Protein AF-0000000073468939 (afdb_homodimer)

Nearest PDB structures (foldseek):
  3mgg-assembly1_A  TM=8.686E-01  e=6.469E-13  Methanosarcina mazei
  1xxl-assembly2_B  TM=8.747E-01  e=2.456E-12  Bacillus subtilis
  3dh0-assembly1_A  TM=8.338E-01  e=1.051E-12  Aquifex aeolicus
  4kri-assembly3_C  TM=5.814E-01  e=1.121E-10  Haemonchus contortus
  4ine-assembly1_B  TM=5.491E-01  e=3.550E-10  Caenorhabditis elegans

Sequence (574 aa):
MELLPIGNVHNHTSEESLKMLPLWRQAISGIDFADADDGFFTEKYSHYIITHDPLCVTFPSGKEELNKRFCAGLGTSVVSYIRKEGNMHYVRGLMAENGANIYSIAPYTYFDRVEEAQFPQSYMEPRKMRAFAEVLPLLSGKNILDVGCGLGTLAIKIAEAKPESLVYGIDLLESSVEQSKLNAEVEGVANTRFVVANTYELPFEEGYFDSVVCIFMLHHLDDIPGALRDIKRVLKPSGEVFAVEPIDHFHDVQRYPDDWKELFRDAGYEVEVWEKDNISFIRACLKMELLPIGNVHNHTSEESLKMLPLWRQAISGIDFADADDGFFTEKYSHYIITHDPLCVTFPSGKEELNKRFCAGLGTSVVSYIRKEGNMHYVRGLMAENGANIYSIAPYTYFDRVEEAQFPQSYMEPRKMRAFAEVLPLLSGKNILDVGCGLGTLAIKIAEAKPESLVYGIDLLESSVEQSKLNAEVEGVANTRFVVANTYELPFEEGYFDSVVCIFMLHHLDDIPGALRDIKRVLKPSGEVFAVEPIDHFHDVQRYPDDWKELFRDAGYEVEVWEKDNISFIRACLK

Solvent-accessible surface area (backbone atoms only — not comparable to full-atom values): 30111 Å² total; per-residue (Å²): 86,79,44,62,68,56,28,31,31,45,54,42,63,41,81,72,58,56,73,48,50,77,61,38,55,75,32,54,31,35,36,39,45,80,59,89,82,58,82,64,77,55,90,64,34,42,24,30,40,34,33,30,44,33,37,86,68,80,64,58,93,91,36,58,66,55,34,47,41,38,35,52,63,66,16,71,27,46,27,39,63,73,50,74,57,91,69,30,39,33,31,29,17,57,77,55,44,50,64,29,42,29,54,43,64,25,65,42,47,78,81,58,65,67,87,82,64,43,46,81,75,77,68,56,63,66,49,52,51,54,52,44,62,67,47,57,80,71,58,50,61,58,28,32,37,28,46,56,29,52,56,27,63,64,42,48,51,49,24,68,75,33,74,81,20,41,26,32,27,26,22,75,47,61,38,31,27,52,33,19,50,51,37,27,58,77,70,67,50,76,44,57,46,66,40,69,37,47,65,65,57,58,97,63,56,71,44,58,23,32,18,38,37,30,64,69,37,63,78,76,50,91,54,51,59,52,28,49,43,38,50,52,46,27,31,23,79,88,16,37,39,39,37,36,38,54,37,88,61,59,83,83,63,77,49,51,45,67,53,51,43,50,52,43,41,74,53,52,33,43,68,49,62,46,75,60,92,64,24,25,39,36,43,32,31,61,106,88,79,44,61,69,56,27,32,32,45,53,42,65,41,79,70,58,55,72,49,51,78,61,41,55,74,32,56,31,33,36,39,46,81,60,88,84,58,83,63,75,55,91,65,35,42,25,29,39,34,34,28,45,33,37,88,67,78,63,58,91,92,35,57,65,55,33,50,42,38,37,73,48,75,16,72,27,47,26,38,63,73,51,73,58,91,68,29,38,33,29,30,17,57,75,54,44,50,63,30,40,28,55,41,65,25,67,42,47,76,78,57,65,68,88,80,64,42,46,81,75,77,68,56,63,65,49,50,50,54,52,44,61,66,47,57,79,72,60,50,61,55,28,32,36,26,48,56,28,52,56,26,62,63,43,49,50,49,24,67,75,33,75,81,20,40,25,31,25,25,20,74,44,61,38,32,28,54,34,20,49,50,35,27,58,76,70,68,50,76,44,56,46,68,39,69,37,46,66,66,58,59,94,63,58,71,42,58,23,33,18,38,37,29,64,70,36,64,67,75,48,90,53,51,60,51,28,49,42,38,51,52,46,27,30,21,78,86,15,39,39,41,37,37,40,52,38,89,58,57,64,96,58,77,51,52,44,67,53,52,43,49,52,43,41,73,52,52,33,43,68,48,62,46,76,60,92,64,25,26,39,38,43,31,30,61,108

Foldseek 3Di:
DDFDFQWFKAALDDLVLCLVVVVQQFFKIKTAGPDQPPVLDDPVAQKKKWKWAADPHDDDPPVVVCCVQGVPGIHIWIWGWQDDDDRITMIGRDRDDGGITIGDIGGDDPVNDDDPDDDDDDPPVVVLVVVLVVCLVVDDDAEEEEEACQLVVSQLVSCVVPVNHQYEYEDQDPSSQRSNVVSCVSVVRDSYHYDYDDLLADPAAFQAHQEYEAGQHLLPDPCSLSSLLVVNRNHHQNHKYKYKHAQVDHDPDRDDQVNVCVSNVVSAWDWDWDDDPRMIIIMTHHD/DDFDFQWFKAALDDLVLCLVVVVQQFFKIKTAGPDQPCVLDDPVAQKKKWKWAADPHDDDPPVVVCCVQGPPGIHIWIWGWQDDDDRITMIGRDRDDGGITIGDIGGDDPVNDDDPDDDDDDPPVVVLVVVLVVCLVVDDDAEEEEEACQLVVSQLVSCVVPVNHQYEYEDQDPSSQRSNVVSCVSVVRDSYHYDYDDLLADPAAFQAHQEYEYGQHLLVDPCSLSSLLVVNRNHHQNHKYKYKHAQPDHDPDRDDQVNVCVSNVVSAWDWDWDDDPRMIIIMTHHD

Secondary structure (DSSP, 8-state):
-BPPP-EEEE----TTGGGGHHHHTT-EEEEEESSS------TT-SEEEEEEPPP-----TT-HHHIIIIISSSEEEEEEEEEEETTEEEEE-----TTPEEEEEEE--TTT--SS---PPP-HHHHHHHHHHHHGGG--SSEEEEET-TTSHHHHHHHHH-TTSEEEEEES-HHHHHHHHHHHHHHT--SEEEEE-BTTB--S-TT-EEEEEEES-GGG-S-HHHHHHHHHHHEEEEEEEEEEEESS--SS----HHHHHHHHHHTTEEEEEEEETTEEEEEEEE-/-BPPP-EEEE----TTGGGGHHHHTT-EEEEEESSS------TT-SEEEEEEPPP-----TT-HHHHHHHTSSSEEEEEEEEEEETTEEEEE-----TTPEEEEEEE--TTT--SS---PPP-HHHHHHHHHHHHGGG--SSEEEEET-TTSHHHHHHHHH-TTSEEEEEES-HHHHHHHHHHHHHHT--SEEEEE-BTTB--S-TT-EEEEEEES-GGG-S-HHHHHHHHHHHEEEEEEEEEEEESS--SS----HHHHHHHHHHTTEEEEEEEETTEEEEEEEE-

Structure (mmCIF, N/CA/C/O backbone):
data_AF-0000000073468939-model_v1
#
loop_
_entity.id
_entity.type
_entity.pdbx_description
1 polymer 'Methyltransferase type 11'
#
loop_
_atom_site.group_PDB
_atom_site.id
_atom_site.type_symbol
_atom_site.label_atom_id
_atom_site.label_alt_id
_atom_site.label_comp_id
_atom_site.label_asym_id
_atom_site.label_entity_id
_atom_site.label_seq_id
_atom_site.pdbx_PDB_ins_code
_atom_site.Cartn_x
_atom_site.Cartn_y
_atom_site.Cartn_z
_atom_site.occupancy
_atom_site.B_iso_or_equiv
_atom_site.auth_seq_id
_atom_site.auth_comp_id
_atom_site.auth_asym_id
_atom_site.auth_atom_id
_atom_site.pdbx_PDB_model_num
ATOM 1 N N . MET A 1 1 ? 6.426 -6.141 24.219 1 88.19 1 MET A N 1
ATOM 2 C CA . MET A 1 1 ? 4.996 -6.395 24.062 1 88.19 1 MET A CA 1
ATOM 3 C C . MET A 1 1 ? 4.73 -7.875 23.812 1 88.19 1 MET A C 1
ATOM 5 O O . MET A 1 1 ? 5.453 -8.508 23.031 1 88.19 1 MET A O 1
ATOM 9 N N . GLU A 1 2 ? 3.797 -8.391 24.469 1 89.31 2 GLU A N 1
ATOM 10 C CA . GLU A 1 2 ? 3.398 -9.773 24.219 1 89.31 2 GLU A CA 1
ATOM 11 C C . GLU A 1 2 ? 2.215 -9.836 23.25 1 89.31 2 GLU A C 1
ATOM 13 O O . GLU A 1 2 ? 1.176 -9.219 23.5 1 89.31 2 GLU A O 1
ATOM 18 N N . LEU A 1 3 ? 2.498 -10.5 22.141 1 89.19 3 LEU A N 1
ATOM 19 C CA . LEU A 1 3 ? 1.424 -10.711 21.188 1 89.19 3 LEU A CA 1
ATOM 20 C C . LEU A 1 3 ? 0.786 -12.086 21.375 1 89.19 3 LEU A C 1
ATOM 22 O O . LEU A 1 3 ? 1.478 -13.102 21.344 1 89.19 3 LEU A O 1
ATOM 26 N N . LEU A 1 4 ? -0.474 -12.055 21.547 1 90.88 4 LEU A N 1
ATOM 27 C CA . LEU A 1 4 ? -1.22 -13.305 21.609 1 90.88 4 LEU A CA 1
ATOM 28 C C . LEU A 1 4 ? -1.796 -13.672 20.25 1 90.88 4 LEU A C 1
ATOM 30 O O . LEU A 1 4 ? -2.385 -12.828 19.578 1 90.88 4 LEU A O 1
ATOM 34 N N . PRO A 1 5 ? -1.618 -14.953 19.891 1 92.44 5 PRO A N 1
ATOM 35 C CA . PRO A 1 5 ? -2.193 -15.367 18.609 1 92.44 5 PRO A CA 1
ATOM 36 C C . PRO A 1 5 ? -3.717 -15.289 18.578 1 92.44 5 PRO A C 1
ATOM 38 O O . PRO A 1 5 ? -4.371 -15.656 19.562 1 92.44 5 PRO A O 1
ATOM 41 N N . ILE A 1 6 ? -4.211 -14.781 17.484 1 90.94 6 ILE A N 1
ATOM 42 C CA . ILE A 1 6 ? -5.66 -14.68 17.359 1 90.94 6 ILE A CA 1
ATOM 43 C C . ILE A 1 6 ? -6.172 -15.727 16.375 1 90.94 6 ILE A C 1
ATOM 45 O O . ILE A 1 6 ? -7.383 -15.93 16.25 1 90.94 6 ILE A O 1
ATOM 49 N N . GLY A 1 7 ? -5.297 -16.375 15.656 1 93 7 GLY A N 1
ATOM 50 C CA . GLY A 1 7 ? -5.617 -17.391 14.672 1 93 7 GLY A CA 1
ATOM 51 C C . GLY A 1 7 ? -4.387 -18.078 14.094 1 93 7 GLY A C 1
ATOM 52 O O . GLY A 1 7 ? -3.262 -17.766 14.477 1 93 7 GLY A O 1
ATOM 53 N N . ASN A 1 8 ? -4.664 -19.031 13.203 1 95.75 8 ASN A N 1
ATOM 54 C CA . ASN A 1 8 ? -3.588 -19.766 12.555 1 95.75 8 ASN A CA 1
ATOM 55 C C . ASN A 1 8 ? -3.826 -19.906 11.055 1 95.75 8 ASN A C 1
ATOM 57 O O . ASN A 1 8 ? -4.973 -19.938 10.602 1 95.75 8 ASN A O 1
ATOM 61 N N . VAL A 1 9 ? -2.713 -20 10.406 1 97.56 9 VAL A N 1
ATOM 62 C CA . VAL A 1 9 ? -2.752 -20.047 8.945 1 97.56 9 VAL A CA 1
ATOM 63 C C . VAL A 1 9 ? -2.943 -21.484 8.484 1 97.56 9 VAL A C 1
ATOM 65 O O . VAL A 1 9 ? -2.318 -22.406 9.023 1 97.56 9 VAL A O 1
ATOM 68 N N . HIS A 1 10 ? -3.785 -21.609 7.504 1 97.44 10 HIS A N 1
ATOM 69 C CA . HIS A 1 10 ? -3.949 -22.891 6.809 1 97.44 10 HIS A CA 1
ATOM 70 C C . HIS A 1 10 ? -3.641 -22.75 5.32 1 97.44 10 HIS A C 1
ATOM 72 O O . HIS A 1 10 ? -4.383 -22.078 4.59 1 97.44 10 HIS A O 1
ATOM 78 N N . ASN A 1 11 ? -2.586 -23.297 4.879 1 98.06 11 ASN A N 1
ATOM 79 C CA . ASN A 1 11 ? -2.182 -23.422 3.482 1 98.06 11 ASN A CA 1
ATOM 80 C C . ASN A 1 11 ? -1.241 -24.609 3.275 1 98.06 11 ASN A C 1
ATOM 82 O O . ASN A 1 11 ? -1.183 -25.516 4.109 1 98.06 11 ASN A O 1
ATOM 86 N N . HIS A 1 12 ? -0.624 -24.703 2.115 1 98 12 HIS A N 1
ATOM 87 C CA . HIS A 1 12 ? 0.203 -25.859 1.823 1 98 12 HIS A CA 1
ATOM 88 C C . HIS A 1 12 ? 1.636 -25.453 1.497 1 98 12 HIS A C 1
ATOM 90 O O . HIS A 1 12 ? 2.229 -25.969 0.542 1 98 12 HIS A O 1
ATOM 96 N N . THR A 1 13 ? 2.086 -24.562 2.262 1 95.44 13 THR A N 1
ATOM 97 C CA . THR A 1 13 ? 3.467 -24.141 2.064 1 95.44 13 THR A CA 1
ATOM 98 C C . THR A 1 13 ? 4.434 -25.266 2.42 1 95.44 13 THR A C 1
ATOM 100 O O . THR A 1 13 ? 4.137 -26.109 3.279 1 95.44 13 THR A O 1
ATOM 103 N N . SER A 1 14 ? 5.555 -25.297 1.741 1 92.94 14 SER A N 1
ATOM 104 C CA . SER A 1 14 ? 6.746 -26.062 2.082 1 92.94 14 SER A CA 1
ATOM 105 C C . SER A 1 14 ? 8.008 -25.219 1.945 1 92.94 14 SER A C 1
ATOM 107 O O . SER A 1 14 ? 7.965 -24.109 1.398 1 92.94 14 SER A O 1
ATOM 109 N N . GLU A 1 15 ? 9.094 -25.719 2.52 1 90.12 15 GLU A N 1
ATOM 110 C CA . GLU A 1 15 ? 10.359 -25.016 2.367 1 90.12 15 GLU A CA 1
ATOM 111 C C . GLU A 1 15 ? 10.695 -24.797 0.894 1 90.12 15 GLU A C 1
ATOM 113 O O . GLU A 1 15 ? 11.164 -23.719 0.507 1 90.12 15 GLU A O 1
ATOM 118 N N . GLU A 1 16 ? 10.406 -25.75 0.079 1 89.94 16 GLU A N 1
ATOM 119 C CA . GLU A 1 16 ? 10.742 -25.703 -1.341 1 89.94 16 GLU A CA 1
ATOM 120 C C . GLU A 1 16 ? 9.828 -24.734 -2.092 1 89.94 16 GLU A C 1
ATOM 122 O O . GLU A 1 16 ? 10.289 -23.969 -2.932 1 89.94 16 GLU A O 1
ATOM 127 N N . SER A 1 17 ? 8.578 -24.797 -1.754 1 91.19 17 SER A N 1
ATOM 128 C CA . SER A 1 17 ? 7.645 -23.938 -2.492 1 91.19 17 SER A CA 1
ATOM 129 C C . SER A 1 17 ? 7.832 -22.469 -2.135 1 91.19 17 SER A C 1
ATOM 131 O O . SER A 1 17 ? 7.543 -21.594 -2.945 1 91.19 17 SER A O 1
ATOM 133 N N . LEU A 1 18 ? 8.336 -22.234 -0.97 1 90.19 18 LEU A N 1
ATOM 134 C CA . LEU A 1 18 ? 8.547 -20.859 -0.523 1 90.19 18 LEU A CA 1
ATOM 135 C C . LEU A 1 18 ? 9.719 -20.219 -1.265 1 90.19 18 LEU A C 1
ATOM 137 O O . LEU A 1 18 ? 9.867 -19 -1.263 1 90.19 18 LEU A O 1
ATOM 141 N N . LYS A 1 19 ? 10.492 -21.016 -1.946 1 83.62 19 LYS A N 1
ATOM 142 C CA . LYS A 1 19 ? 11.57 -20.484 -2.771 1 83.62 19 LYS A CA 1
ATOM 143 C C . LYS A 1 19 ? 11.023 -19.781 -4.008 1 83.62 19 LYS A C 1
ATOM 145 O O . LYS A 1 19 ? 11.734 -19 -4.648 1 83.62 19 LYS A O 1
ATOM 150 N N . MET A 1 20 ? 9.758 -20.062 -4.332 1 87.44 20 MET A N 1
ATOM 151 C CA . MET A 1 20 ? 9.039 -19.359 -5.387 1 87.44 20 MET A CA 1
ATOM 152 C C . MET A 1 20 ? 8.086 -18.328 -4.797 1 87.44 20 MET A C 1
ATOM 154 O O . MET A 1 20 ? 6.902 -18.297 -5.137 1 87.44 20 MET A O 1
ATOM 158 N N . LEU A 1 21 ? 8.641 -17.422 -4.062 1 87.06 21 LEU A N 1
ATOM 159 C CA . LEU A 1 21 ? 7.902 -16.5 -3.205 1 87.06 21 LEU A CA 1
ATOM 160 C C . LEU A 1 21 ? 6.938 -15.656 -4.023 1 87.06 21 LEU A C 1
ATOM 162 O O . LEU A 1 21 ? 5.801 -15.43 -3.611 1 87.06 21 LEU A O 1
ATOM 166 N N . PRO A 1 22 ? 7.289 -15.227 -5.211 1 87.06 22 PRO A N 1
ATOM 167 C CA . PRO A 1 22 ? 6.379 -14.375 -5.977 1 87.06 22 PRO A CA 1
ATOM 168 C C . PRO A 1 22 ? 5.059 -15.062 -6.309 1 87.06 22 PRO A C 1
ATOM 170 O O . PRO A 1 22 ? 4.023 -14.406 -6.434 1 87.06 22 PRO A O 1
ATOM 173 N N . LEU A 1 23 ? 5.066 -16.359 -6.387 1 89.56 23 LEU A N 1
ATOM 174 C CA . LEU A 1 23 ? 3.852 -17.094 -6.711 1 89.56 23 LEU A CA 1
ATOM 175 C C . LEU A 1 23 ? 2.854 -17.031 -5.562 1 89.56 23 LEU A C 1
ATOM 177 O O . LEU A 1 23 ? 1.643 -17.141 -5.777 1 89.56 23 LEU A O 1
ATOM 181 N N . TRP A 1 24 ? 3.357 -16.797 -4.395 1 92.19 24 TRP A N 1
ATOM 182 C CA . TRP A 1 24 ? 2.51 -16.844 -3.207 1 92.19 24 TRP A CA 1
ATOM 183 C C . TRP A 1 24 ? 1.707 -15.555 -3.059 1 92.19 24 TRP A C 1
ATOM 185 O O . TRP A 1 24 ? 0.75 -15.5 -2.283 1 92.19 24 TRP A O 1
ATOM 195 N N . ARG A 1 25 ? 2.014 -14.578 -3.807 1 90.44 25 ARG A N 1
ATOM 196 C CA . ARG A 1 25 ? 1.237 -13.344 -3.807 1 90.44 25 ARG A CA 1
ATOM 197 C C . ARG A 1 25 ? -0.194 -13.594 -4.27 1 90.44 25 ARG A C 1
ATOM 199 O O . ARG A 1 25 ? -1.114 -12.875 -3.879 1 90.44 25 ARG A O 1
ATOM 206 N N . GLN A 1 26 ? -0.318 -14.68 -5.078 1 91.5 26 GLN A N 1
ATOM 207 C CA . GLN A 1 26 ? -1.642 -14.977 -5.617 1 91.5 26 GLN A CA 1
ATOM 208 C C . GLN A 1 26 ? -2.252 -16.203 -4.938 1 91.5 26 GLN A C 1
ATOM 210 O O . GLN A 1 26 ? -3.328 -16.656 -5.324 1 91.5 26 GLN A O 1
ATOM 215 N N . ALA A 1 27 ? -1.562 -16.656 -3.975 1 95.69 27 ALA A N 1
ATOM 216 C CA . ALA A 1 27 ? -2.037 -17.875 -3.307 1 95.69 27 ALA A CA 1
ATOM 217 C C . ALA A 1 27 ? -3.072 -17.531 -2.238 1 95.69 27 ALA A C 1
ATOM 219 O O . ALA A 1 27 ? -3.053 -16.438 -1.666 1 95.69 27 ALA A O 1
ATOM 220 N N . ILE A 1 28 ? -3.951 -18.5 -2.055 1 98.25 28 ILE A N 1
ATOM 221 C CA . ILE A 1 28 ? -5.016 -18.344 -1.07 1 98.25 28 ILE A CA 1
ATOM 222 C C . ILE A 1 28 ? -4.652 -19.094 0.212 1 98.25 28 ILE A C 1
ATOM 224 O O . ILE A 1 28 ? -4.125 -20.203 0.161 1 98.25 28 ILE A O 1
ATOM 228 N N . SER A 1 29 ? -4.875 -18.516 1.304 1 98.44 29 SER A N 1
ATOM 229 C CA . SER A 1 29 ? -4.715 -19.125 2.619 1 98.44 29 SER A CA 1
ATOM 230 C C . SER A 1 29 ? -5.988 -18.984 3.447 1 98.44 29 SER A C 1
ATOM 232 O O . SER A 1 29 ? -6.73 -18.016 3.312 1 98.44 29 SER A O 1
ATOM 234 N N . GLY A 1 30 ? -6.246 -20.016 4.227 1 97.44 30 GLY A N 1
ATOM 235 C CA . GLY A 1 30 ? -7.273 -19.922 5.25 1 97.44 30 GLY A CA 1
ATOM 236 C C . GLY A 1 30 ? -6.746 -19.422 6.582 1 97.44 30 GLY A C 1
ATOM 237 O O . GLY A 1 30 ? -5.59 -19.672 6.926 1 97.44 30 GLY A O 1
ATOM 238 N N . ILE A 1 31 ? -7.547 -18.703 7.215 1 96.44 31 ILE A N 1
ATOM 239 C CA . ILE A 1 31 ? -7.262 -18.312 8.586 1 96.44 31 ILE A CA 1
ATOM 240 C C . ILE A 1 31 ? -8.312 -18.906 9.523 1 96.44 31 ILE A C 1
ATOM 242 O O . ILE A 1 31 ? -9.508 -18.609 9.391 1 96.44 31 ILE A O 1
ATOM 246 N N . ASP A 1 32 ? -7.809 -19.672 10.375 1 93.62 32 ASP A N 1
ATOM 247 C CA . ASP A 1 32 ? -8.672 -20.266 11.391 1 93.62 32 ASP A CA 1
ATOM 248 C C . ASP A 1 32 ? -8.609 -19.484 12.695 1 93.62 32 ASP A C 1
ATOM 250 O O . ASP A 1 32 ? -7.531 -19.312 13.273 1 93.62 32 ASP A O 1
ATOM 254 N N . PHE A 1 33 ? -9.75 -18.969 13.07 1 87.81 33 PHE A N 1
ATOM 255 C CA . PHE A 1 33 ? -9.789 -18.203 14.312 1 87.81 33 PHE A CA 1
ATOM 256 C C . PHE A 1 33 ? -10.25 -19.062 15.477 1 87.81 33 PHE A C 1
ATOM 258 O O . PHE A 1 33 ? -11.109 -19.938 15.305 1 87.81 33 PHE A O 1
ATOM 265 N N . ALA A 1 34 ? -9.523 -19 16.5 1 69.44 34 ALA A N 1
ATOM 266 C CA . ALA A 1 34 ? -9.891 -19.75 17.703 1 69.44 34 ALA A CA 1
ATOM 267 C C . ALA A 1 34 ? -11.258 -19.328 18.219 1 69.44 34 ALA A C 1
ATOM 269 O O . ALA A 1 34 ? -12.055 -20.172 18.641 1 69.44 34 ALA A O 1
ATOM 270 N N . ASP A 1 35 ? -11.492 -18.031 18.297 1 64.25 35 ASP A N 1
ATOM 271 C CA . ASP A 1 35 ? -12.75 -17.516 18.812 1 64.25 35 ASP A CA 1
ATOM 272 C C . ASP A 1 35 ? -13.656 -17.031 17.688 1 64.25 35 ASP A C 1
ATOM 274 O O . ASP A 1 35 ? -13.18 -16.406 16.734 1 64.25 35 ASP A O 1
ATOM 278 N N . ALA A 1 36 ? -14.984 -17.516 17.641 1 54.03 36 ALA A N 1
ATOM 279 C CA . ALA A 1 36 ? -16.078 -17.359 16.688 1 54.03 36 ALA A CA 1
ATOM 280 C C . ALA A 1 36 ? -16.328 -15.891 16.375 1 54.03 36 ALA A C 1
ATOM 282 O O . ALA A 1 36 ? -16.859 -15.555 15.32 1 54.03 36 ALA A O 1
ATOM 283 N N . ASP A 1 37 ? -16.203 -14.93 17.203 1 55.94 37 ASP A N 1
ATOM 284 C CA . ASP A 1 37 ? -16.703 -13.578 16.969 1 55.94 37 ASP A CA 1
ATOM 285 C C . ASP A 1 37 ? -15.617 -12.695 16.359 1 55.94 37 ASP A C 1
ATOM 287 O O . ASP A 1 37 ? -15.18 -11.727 16.969 1 55.94 37 ASP A O 1
ATOM 291 N N . ASP A 1 38 ? -14.984 -13.023 15.195 1 61.5 38 ASP A N 1
ATOM 292 C CA . ASP A 1 38 ? -13.711 -12.5 14.711 1 61.5 38 ASP A CA 1
ATOM 293 C C . ASP A 1 38 ? -13.898 -11.164 13.992 1 61.5 38 ASP A C 1
ATOM 295 O O . ASP A 1 38 ? -12.945 -10.398 13.836 1 61.5 38 ASP A O 1
ATOM 299 N N . GLY A 1 39 ? -15.047 -10.57 14.086 1 78.06 39 GLY A N 1
ATOM 300 C CA . GLY A 1 39 ? -15.383 -9.289 13.5 1 78.06 39 GLY A CA 1
ATOM 301 C C . GLY A 1 39 ? -14.188 -8.57 12.891 1 78.06 39 GLY A C 1
ATOM 302 O O . GLY A 1 39 ? -14.18 -7.344 12.781 1 78.06 39 GLY A O 1
ATOM 303 N N . PHE A 1 40 ? -13.102 -9.297 12.445 1 84.12 40 PHE A N 1
ATOM 304 C CA . PHE A 1 40 ? -11.906 -8.641 11.93 1 84.12 40 PHE A CA 1
ATOM 305 C C . PHE A 1 40 ? -12.109 -8.18 10.492 1 84.12 40 PHE A C 1
ATOM 307 O O . PHE A 1 40 ? -11.656 -7.102 10.109 1 84.12 40 PHE A O 1
ATOM 314 N N . PHE A 1 41 ? -12.828 -9.008 9.773 1 90.56 41 PHE A N 1
ATOM 315 C CA . PHE A 1 41 ? -13.07 -8.688 8.367 1 90.56 41 PHE A CA 1
ATOM 316 C C . PHE A 1 41 ? -14.461 -8.102 8.18 1 90.56 41 PHE A C 1
ATOM 318 O O . PHE A 1 41 ? -15.43 -8.578 8.781 1 90.56 41 PHE A O 1
ATOM 325 N N . THR A 1 42 ? -14.531 -6.988 7.473 1 87.81 42 THR A N 1
ATOM 326 C CA . THR A 1 42 ? -15.812 -6.391 7.117 1 87.81 42 THR A CA 1
ATOM 327 C C . THR A 1 42 ? -15.906 -6.164 5.613 1 87.81 42 THR A C 1
ATOM 329 O O . THR A 1 42 ? -14.883 -6.105 4.926 1 87.81 42 THR A O 1
ATOM 332 N N . GLU A 1 43 ? -17.094 -6.055 5.074 1 86.81 43 GLU A N 1
ATOM 333 C CA . GLU A 1 43 ? -17.312 -5.871 3.645 1 86.81 43 GLU A CA 1
ATOM 334 C C . GLU A 1 43 ? -16.891 -4.473 3.197 1 86.81 43 GLU A C 1
ATOM 336 O O . GLU A 1 43 ? -16.797 -4.203 1.998 1 86.81 43 GLU A O 1
ATOM 341 N N . LYS A 1 44 ? -16.594 -3.664 4.133 1 90.69 44 LYS A N 1
ATOM 342 C CA . LYS A 1 44 ? -16.25 -2.277 3.824 1 90.69 44 LYS A CA 1
ATOM 343 C C . LYS A 1 44 ? -14.852 -2.17 3.227 1 90.69 44 LYS A C 1
ATOM 345 O O . LYS A 1 44 ? -14.523 -1.171 2.584 1 90.69 44 LYS A O 1
ATOM 350 N N . TYR A 1 45 ? -14.094 -3.162 3.518 1 94 45 TYR A N 1
ATOM 351 C CA . TYR A 1 45 ? -12.711 -3.152 3.041 1 94 45 TYR A CA 1
ATOM 352 C C . TYR A 1 45 ? -12.414 -4.398 2.213 1 94 45 TYR A C 1
ATOM 354 O O . TYR A 1 45 ? -12.742 -5.516 2.617 1 94 45 TYR A O 1
ATOM 362 N N . SER A 1 46 ? -11.797 -4.164 1.108 1 96.75 46 SER A N 1
ATOM 363 C CA . SER A 1 46 ? -11.453 -5.301 0.255 1 96.75 46 SER A CA 1
ATOM 364 C C . SER A 1 46 ? -10.125 -5.922 0.664 1 96.75 46 SER A C 1
ATOM 366 O O . SER A 1 46 ? -9.836 -7.07 0.319 1 96.75 46 SER A O 1
ATOM 368 N N . HIS A 1 47 ? -9.281 -5.133 1.336 1 97.12 47 HIS A N 1
ATOM 369 C CA . HIS A 1 47 ? -7.938 -5.574 1.702 1 97.12 47 HIS A CA 1
ATOM 370 C C . HIS A 1 47 ? -7.648 -5.297 3.174 1 97.12 47 HIS A C 1
ATOM 372 O O . HIS A 1 47 ? -8.305 -4.453 3.791 1 97.12 47 HIS A O 1
ATOM 378 N N . TYR A 1 48 ? -6.688 -5.977 3.693 1 96.19 48 TYR A N 1
ATOM 379 C CA . TYR A 1 48 ? -6.289 -5.898 5.094 1 96.19 48 TYR A CA 1
ATOM 380 C C . TYR A 1 48 ? -4.781 -6.055 5.242 1 96.19 48 TYR A C 1
ATOM 382 O O . TYR A 1 48 ? -4.117 -6.59 4.352 1 96.19 48 TYR A O 1
ATOM 390 N N . ILE A 1 49 ? -4.195 -5.531 6.328 1 96.12 49 ILE A N 1
ATOM 391 C CA . ILE A 1 49 ? -2.818 -5.766 6.75 1 96.12 49 ILE A CA 1
ATOM 392 C C . ILE A 1 49 ? -2.795 -6.773 7.898 1 96.12 49 ILE A C 1
ATOM 394 O O . ILE A 1 49 ? -3.432 -6.562 8.93 1 96.12 49 ILE A O 1
ATOM 398 N N . ILE A 1 50 ? -2.1 -7.824 7.723 1 95.94 50 ILE A N 1
ATOM 399 C CA . ILE A 1 50 ? -2.051 -8.891 8.719 1 95.94 50 ILE A CA 1
ATOM 400 C C . ILE A 1 50 ? -0.624 -9.039 9.242 1 95.94 50 ILE A C 1
ATOM 402 O O . ILE A 1 50 ? 0.328 -9.094 8.461 1 95.94 50 ILE A O 1
ATOM 406 N N . THR A 1 51 ? -0.481 -9.062 10.531 1 95.12 51 THR A N 1
ATOM 407 C CA . THR A 1 51 ? 0.793 -9.398 11.164 1 95.12 51 THR A CA 1
ATOM 408 C C . THR A 1 51 ? 0.814 -10.859 11.602 1 95.12 51 THR A C 1
ATOM 410 O O . THR A 1 51 ? -0.186 -11.375 12.109 1 95.12 51 THR A O 1
ATOM 413 N N . HIS A 1 52 ? 1.892 -11.516 11.359 1 96.19 52 HIS A N 1
ATOM 414 C CA . HIS A 1 52 ? 2.002 -12.953 11.555 1 96.19 52 HIS A CA 1
ATOM 415 C C . HIS A 1 52 ? 3.439 -13.359 11.859 1 96.19 52 HIS A C 1
ATOM 417 O O . HIS A 1 52 ? 4.332 -12.516 11.906 1 96.19 52 HIS A O 1
ATOM 423 N N . ASP A 1 53 ? 3.6 -14.68 12.148 1 96.06 53 ASP A N 1
ATOM 424 C CA . ASP A 1 53 ? 4.949 -15.211 12.328 1 96.06 53 ASP A CA 1
ATOM 425 C C . ASP A 1 53 ? 5.801 -14.977 11.086 1 96.06 53 ASP A C 1
ATOM 427 O O . ASP A 1 53 ? 5.297 -15.023 9.961 1 96.06 53 ASP A O 1
ATOM 431 N N . PRO A 1 54 ? 7.117 -14.703 11.32 1 94.62 54 PRO A N 1
ATOM 432 C CA . PRO A 1 54 ? 8.008 -14.625 10.156 1 94.62 54 PRO A CA 1
ATOM 433 C C . PRO A 1 54 ? 8.203 -15.984 9.477 1 94.62 54 PRO A C 1
ATOM 435 O O . PRO A 1 54 ? 7.863 -17.016 10.055 1 94.62 54 PRO A O 1
ATOM 438 N N . LEU A 1 55 ? 8.633 -15.891 8.234 1 94.5 55 LEU A N 1
ATOM 439 C CA . LEU A 1 55 ? 9 -17.141 7.566 1 94.5 55 LEU A CA 1
ATOM 440 C C . LEU A 1 55 ? 10.219 -17.766 8.227 1 94.5 55 LEU A C 1
ATOM 442 O O . LEU A 1 55 ? 11.156 -17.062 8.609 1 94.5 55 LEU A O 1
ATOM 446 N N . CYS A 1 56 ? 10.234 -19.016 8.297 1 90.5 56 CYS A N 1
ATOM 447 C CA . CYS A 1 56 ? 11.336 -19.719 8.922 1 90.5 56 CYS A CA 1
ATOM 448 C C . CYS A 1 56 ? 12.398 -20.109 7.898 1 90.5 56 CYS A C 1
ATOM 450 O O . CYS A 1 56 ? 13.492 -20.547 8.258 1 90.5 56 CYS A O 1
ATOM 452 N N . VAL A 1 57 ? 12.141 -19.875 6.688 1 87.62 57 VAL A N 1
ATOM 453 C CA . VAL A 1 57 ? 13.094 -20.203 5.637 1 87.62 57 VAL A CA 1
ATOM 454 C C . VAL A 1 57 ? 14.164 -19.125 5.555 1 87.62 57 VAL A C 1
ATOM 456 O O . VAL A 1 57 ? 14 -18.031 6.113 1 87.62 57 VAL A O 1
ATOM 459 N N . THR A 1 58 ? 15.32 -19.469 4.938 1 85.88 58 THR A N 1
ATOM 460 C CA . THR A 1 58 ? 16.375 -18.5 4.648 1 85.88 58 THR A CA 1
ATOM 461 C C . THR A 1 58 ? 16.672 -18.453 3.148 1 85.88 58 THR A C 1
ATOM 463 O O . THR A 1 58 ? 16.859 -19.484 2.512 1 85.88 58 THR A O 1
ATOM 466 N N . PHE A 1 59 ? 16.594 -17.281 2.697 1 86.06 59 PHE A N 1
ATOM 467 C CA . PHE A 1 59 ? 16.922 -17.094 1.286 1 86.06 59 PHE A CA 1
ATOM 468 C C . PHE A 1 59 ? 18.422 -16.938 1.082 1 86.06 59 PHE A C 1
ATOM 470 O O . PHE A 1 59 ? 19.109 -16.406 1.945 1 86.06 59 PHE A O 1
ATOM 477 N N . PRO A 1 60 ? 18.844 -17.469 -0.067 1 81.94 60 PRO A N 1
ATOM 478 C CA . PRO A 1 60 ? 20.281 -17.484 -0.298 1 81.94 60 PRO A CA 1
ATOM 479 C C . PRO A 1 60 ? 20.859 -16.078 -0.493 1 81.94 60 PRO A C 1
ATOM 481 O O . PRO A 1 60 ? 20.125 -15.094 -0.522 1 81.94 60 PRO A O 1
ATOM 484 N N . SER A 1 61 ? 22.219 -16.109 -0.647 1 79.5 61 SER A N 1
ATOM 485 C CA . SER A 1 61 ? 22.953 -14.859 -0.865 1 79.5 61 SER A CA 1
ATOM 486 C C . SER A 1 61 ? 22.438 -14.141 -2.107 1 79.5 61 SER A C 1
ATOM 488 O O . SER A 1 61 ? 22.156 -14.766 -3.127 1 79.5 61 SER A O 1
ATOM 490 N N . GLY A 1 62 ? 22.25 -12.875 -2.156 1 77 62 GLY A N 1
ATOM 491 C CA . GLY A 1 62 ? 21.719 -12.078 -3.252 1 77 62 GLY A CA 1
ATOM 492 C C . GLY A 1 62 ? 20.266 -11.711 -3.066 1 77 62 GLY A C 1
ATOM 493 O O . GLY A 1 62 ? 19.734 -10.875 -3.803 1 77 62 GLY A O 1
ATOM 494 N N . LYS A 1 63 ? 19.672 -12.414 -2.119 1 81.5 63 LYS A N 1
ATOM 495 C CA . LYS A 1 63 ? 18.266 -12.109 -1.828 1 81.5 63 LYS A CA 1
ATOM 496 C C . LYS A 1 63 ? 18.094 -11.656 -0.382 1 81.5 63 LYS A C 1
ATOM 498 O O . LYS A 1 63 ? 17.125 -12.047 0.285 1 81.5 63 LYS A O 1
ATOM 503 N N . GLU A 1 64 ? 19.047 -10.977 0.072 1 80.75 64 GLU A N 1
ATOM 504 C CA . GLU A 1 64 ? 19.047 -10.516 1.46 1 80.75 64 GLU A CA 1
ATOM 505 C C . GLU A 1 64 ? 17.828 -9.664 1.768 1 80.75 64 GLU A C 1
ATOM 507 O O . GLU A 1 64 ? 17.312 -9.68 2.889 1 80.75 64 GLU A O 1
ATOM 512 N N . GLU A 1 65 ? 17.312 -9.047 0.766 1 81.44 65 GLU A N 1
ATOM 513 C CA . GLU A 1 65 ? 16.141 -8.172 0.955 1 81.44 65 GLU A CA 1
ATOM 514 C C . GLU A 1 65 ? 14.906 -8.977 1.333 1 81.44 65 GLU A C 1
ATOM 516 O O . GLU A 1 65 ? 14.062 -8.508 2.098 1 81.44 65 GLU A O 1
ATOM 521 N N . LEU A 1 66 ? 14.852 -10.164 0.814 1 87.25 66 LEU A N 1
ATOM 522 C CA . LEU A 1 66 ? 13.711 -11.016 1.146 1 87.25 66 LEU A CA 1
ATOM 523 C C . LEU A 1 66 ? 13.797 -11.492 2.592 1 87.25 66 LEU A C 1
ATOM 525 O O . LEU A 1 66 ? 12.773 -11.633 3.264 1 87.25 66 LEU A O 1
ATOM 529 N N . ASN A 1 67 ? 15.016 -11.703 2.996 1 89.12 67 ASN A N 1
ATOM 530 C CA . ASN A 1 67 ? 15.211 -12.094 4.391 1 89.12 67 ASN A CA 1
ATOM 531 C C . ASN A 1 67 ? 14.812 -10.969 5.344 1 89.12 67 ASN A C 1
ATOM 533 O O . ASN A 1 67 ? 14.141 -11.211 6.348 1 89.12 67 ASN A O 1
ATOM 537 N N . LYS A 1 68 ? 15.172 -9.789 4.996 1 85.19 68 LYS A N 1
ATOM 538 C CA . LYS A 1 68 ? 14.812 -8.625 5.809 1 85.19 68 LYS A CA 1
ATOM 539 C C . LYS A 1 68 ? 13.305 -8.414 5.824 1 85.19 68 LYS A C 1
ATOM 541 O O . LYS A 1 68 ? 12.727 -8.078 6.859 1 85.19 68 LYS A O 1
ATOM 546 N N . ARG A 1 69 ? 12.719 -8.695 4.723 1 90.94 69 ARG A N 1
ATOM 547 C CA . ARG A 1 69 ? 11.297 -8.406 4.551 1 90.94 69 ARG A CA 1
ATOM 548 C C . ARG A 1 69 ? 10.438 -9.484 5.207 1 90.94 69 ARG A C 1
ATOM 550 O O . ARG A 1 69 ? 9.391 -9.188 5.781 1 90.94 69 ARG A O 1
ATOM 557 N N . PHE A 1 70 ? 10.906 -10.711 5.129 1 91.38 70 PHE A N 1
ATOM 558 C CA . PHE A 1 70 ? 9.938 -11.758 5.43 1 91.38 70 PHE A CA 1
ATOM 559 C C . PHE A 1 70 ? 10.422 -12.633 6.578 1 91.38 70 PHE A C 1
ATOM 561 O O . PHE A 1 70 ? 9.641 -13.375 7.176 1 91.38 70 PHE A O 1
ATOM 568 N N . CYS A 1 71 ? 11.664 -12.508 6.863 1 88.38 71 CYS A N 1
ATOM 569 C CA . CYS A 1 71 ? 12.211 -13.484 7.797 1 88.38 71 CYS A CA 1
ATOM 570 C C . CYS A 1 71 ? 12.68 -12.812 9.086 1 88.38 71 CYS A C 1
ATOM 572 O O . CYS A 1 71 ? 12.977 -13.484 10.07 1 88.38 71 CYS A O 1
ATOM 574 N N . ALA A 1 72 ? 12.766 -11.438 8.992 1 79.5 72 ALA A N 1
ATOM 575 C CA . ALA A 1 72 ? 13.352 -10.688 10.109 1 79.5 72 ALA A CA 1
ATOM 576 C C . ALA A 1 72 ? 12.289 -10.289 11.125 1 79.5 72 ALA A C 1
ATOM 578 O O . ALA A 1 72 ? 11.477 -9.398 10.867 1 79.5 72 ALA A O 1
ATOM 579 N N . GLY A 1 73 ? 12.023 -11.211 12.086 1 79.38 73 GLY A N 1
ATOM 580 C CA . GLY A 1 73 ? 11.172 -10.82 13.203 1 79.38 73 GLY A CA 1
ATOM 581 C C . GLY A 1 73 ? 9.695 -11.055 12.93 1 79.38 73 GLY A C 1
ATOM 582 O O . GLY A 1 73 ? 9.289 -12.164 12.602 1 79.38 73 GLY A O 1
ATOM 583 N N . LEU A 1 74 ? 8.906 -9.844 12.883 1 90.94 74 LEU A N 1
ATOM 584 C CA . LEU A 1 74 ? 7.457 -9.906 12.711 1 90.94 74 LEU A CA 1
ATOM 585 C C . LEU A 1 74 ? 7.074 -9.828 11.242 1 90.94 74 LEU A C 1
ATOM 587 O O . LEU A 1 74 ? 7.57 -8.961 10.516 1 90.94 74 LEU A O 1
ATOM 591 N N . GLY A 1 75 ? 6.277 -10.805 10.781 1 93.62 75 GLY A N 1
ATOM 592 C CA . GLY A 1 75 ? 5.789 -10.766 9.414 1 93.62 75 GLY A CA 1
ATOM 593 C C . GLY A 1 75 ? 4.605 -9.836 9.227 1 93.62 75 GLY A C 1
ATOM 594 O O . GLY A 1 75 ? 3.768 -9.703 10.125 1 93.62 75 GLY A O 1
ATOM 595 N N . THR A 1 76 ? 4.562 -9.188 8.062 1 95.19 76 THR A N 1
ATOM 596 C CA . THR A 1 76 ? 3.422 -8.367 7.668 1 95.19 76 THR A CA 1
ATOM 597 C C . THR A 1 76 ? 3.033 -8.641 6.219 1 95.19 76 THR A C 1
ATOM 599 O O . THR A 1 76 ? 3.898 -8.727 5.344 1 95.19 76 THR A O 1
ATOM 602 N N . SER A 1 77 ? 1.713 -8.812 5.977 1 96.69 77 SER A N 1
ATOM 603 C CA . SER A 1 77 ? 1.201 -9.047 4.633 1 96.69 77 SER A CA 1
ATOM 604 C C . SER A 1 77 ? -0.006 -8.164 4.336 1 96.69 77 SER A C 1
ATOM 606 O O . SER A 1 77 ? -0.867 -7.973 5.199 1 96.69 77 SER A O 1
ATOM 608 N N . VAL A 1 78 ? -0.03 -7.59 3.189 1 96.69 78 VAL A N 1
ATOM 609 C CA . VAL A 1 78 ? -1.267 -7.02 2.664 1 96.69 78 VAL A CA 1
ATOM 610 C C . VAL A 1 78 ? -2.041 -8.086 1.894 1 96.69 78 VAL A C 1
ATOM 612 O O . VAL A 1 78 ? -1.511 -8.695 0.964 1 96.69 78 VAL A O 1
ATOM 615 N N . VAL A 1 79 ? -3.316 -8.305 2.299 1 97.75 79 VAL A N 1
ATOM 616 C CA . VAL A 1 79 ? -4.059 -9.422 1.724 1 97.75 79 VAL A CA 1
ATOM 617 C C . VAL A 1 79 ? -5.402 -8.93 1.19 1 97.75 79 VAL A C 1
ATOM 619 O O . VAL A 1 79 ? -5.926 -7.91 1.652 1 97.75 79 VAL A O 1
ATOM 622 N N . SER A 1 80 ? -5.93 -9.609 0.193 1 97.44 80 SER A N 1
ATOM 623 C CA . SER A 1 80 ? -7.305 -9.422 -0.253 1 97.44 80 SER A CA 1
ATOM 624 C C . SER A 1 80 ? -8.25 -10.414 0.417 1 97.44 80 SER A C 1
ATOM 626 O O . SER A 1 80 ? -7.969 -11.617 0.453 1 97.44 80 SER A O 1
ATOM 628 N N . TYR A 1 81 ? -9.289 -9.906 1.008 1 97.12 81 TYR A N 1
ATOM 629 C CA . TYR A 1 81 ? -10.281 -10.781 1.635 1 97.12 81 TYR A CA 1
ATOM 630 C C . TYR A 1 81 ? -11.156 -11.453 0.587 1 97.12 81 TYR A C 1
ATOM 632 O O . TYR A 1 81 ? -11.609 -10.812 -0.358 1 97.12 81 TYR A O 1
ATOM 640 N N . ILE A 1 82 ? -11.391 -12.734 0.733 1 96.44 82 ILE A N 1
ATOM 641 C CA . ILE A 1 82 ? -12.203 -13.469 -0.236 1 96.44 82 ILE A CA 1
ATOM 642 C C . ILE A 1 82 ? -13.57 -13.781 0.363 1 96.44 82 ILE A C 1
ATOM 644 O O . ILE A 1 82 ? -14.57 -13.172 -0.017 1 96.44 82 ILE A O 1
ATOM 648 N N . ARG A 1 83 ? -13.594 -14.711 1.393 1 94.31 83 ARG A N 1
ATOM 649 C CA . ARG A 1 83 ? -14.867 -15.062 2.002 1 94.31 83 ARG A CA 1
ATOM 650 C C . ARG A 1 83 ? -14.656 -15.875 3.275 1 94.31 83 ARG A C 1
ATOM 652 O O . ARG A 1 83 ? -13.539 -16.281 3.584 1 94.31 83 ARG A O 1
ATOM 659 N N . LYS A 1 84 ? -15.781 -16.016 3.941 1 93.12 84 LYS A N 1
ATOM 660 C CA . LYS A 1 84 ? -15.828 -16.891 5.105 1 93.12 84 LYS A CA 1
ATOM 661 C C . LYS A 1 84 ? -16.547 -18.203 4.781 1 93.12 84 LYS A C 1
ATOM 663 O O . LYS A 1 84 ? -17.562 -18.188 4.07 1 93.12 84 LYS A O 1
ATOM 668 N N . GLU A 1 85 ? -16.047 -19.281 5.176 1 91 85 GLU A N 1
ATOM 669 C CA . GLU A 1 85 ? -16.688 -20.578 5.141 1 91 85 GLU A CA 1
ATOM 670 C C . GLU A 1 85 ? -16.531 -21.312 6.465 1 91 85 GLU A C 1
ATOM 672 O O . GLU A 1 85 ? -15.422 -21.734 6.82 1 91 85 GLU A O 1
ATOM 677 N N . GLY A 1 86 ? -17.641 -21.438 7.141 1 86.75 86 GLY A N 1
ATOM 678 C CA . GLY A 1 86 ? -17.531 -21.953 8.492 1 86.75 86 GLY A CA 1
ATOM 679 C C . GLY A 1 86 ? -16.719 -21.062 9.414 1 86.75 86 GLY A C 1
ATOM 680 O O . GLY A 1 86 ? -17 -19.859 9.531 1 86.75 86 GLY A O 1
ATOM 681 N N . ASN A 1 87 ? -15.672 -21.625 9.969 1 84.75 87 ASN A N 1
ATOM 682 C CA . ASN A 1 87 ? -14.82 -20.859 10.875 1 84.75 87 ASN A CA 1
ATOM 683 C C . ASN A 1 87 ? -13.547 -20.375 10.18 1 84.75 87 ASN A C 1
ATOM 685 O O . ASN A 1 87 ? -12.656 -19.828 10.828 1 84.75 87 ASN A O 1
ATOM 689 N N . MET A 1 88 ? -13.602 -20.547 8.898 1 92.31 88 MET A N 1
ATOM 690 C CA . MET A 1 88 ? -12.398 -20.219 8.156 1 92.31 88 MET A CA 1
ATOM 691 C C . MET A 1 88 ? -12.617 -18.953 7.312 1 92.31 88 MET A C 1
ATOM 693 O O . MET A 1 88 ? -13.633 -18.828 6.633 1 92.31 88 MET A O 1
ATOM 697 N N . HIS A 1 89 ? -11.711 -17.984 7.457 1 95.62 89 HIS A N 1
ATOM 698 C CA . HIS A 1 89 ? -11.648 -16.859 6.527 1 95.62 89 HIS A CA 1
ATOM 699 C C . HIS A 1 89 ? -10.555 -17.062 5.48 1 95.62 89 HIS A C 1
ATOM 701 O O . HIS A 1 89 ? -9.422 -17.391 5.824 1 95.62 89 HIS A O 1
ATOM 707 N N . TYR A 1 90 ? -10.906 -16.906 4.234 1 97.12 90 TYR A N 1
ATOM 708 C CA . TYR A 1 90 ? -9.938 -17.078 3.16 1 97.12 90 TYR A CA 1
ATOM 709 C C . TYR A 1 90 ? -9.453 -15.734 2.631 1 97.12 90 TYR A C 1
ATOM 711 O O . TYR A 1 90 ? -10.258 -14.828 2.4 1 97.12 90 TYR A O 1
ATOM 719 N N . VAL A 1 91 ? -8.148 -15.625 2.549 1 97.88 91 VAL A N 1
ATOM 720 C CA . VAL A 1 91 ? -7.523 -14.422 2.025 1 97.88 91 VAL A CA 1
ATOM 721 C C . VAL A 1 91 ? -6.504 -14.789 0.951 1 97.88 91 VAL A C 1
ATOM 723 O O . VAL A 1 91 ? -6.066 -15.938 0.873 1 97.88 91 VAL A O 1
ATOM 726 N N . ARG A 1 92 ? -6.172 -13.891 0.1 1 97.75 92 ARG A N 1
ATOM 727 C CA . ARG A 1 92 ? -5.141 -14.047 -0.922 1 97.75 92 ARG A CA 1
ATOM 728 C C . ARG A 1 92 ? -3.932 -13.172 -0.616 1 97.75 92 ARG A C 1
ATOM 730 O O . ARG A 1 92 ? -4.082 -12 -0.251 1 97.75 92 ARG A O 1
ATOM 737 N N . GLY A 1 93 ? -2.771 -13.789 -0.736 1 96.69 93 GLY A N 1
ATOM 738 C CA . GLY A 1 93 ? -1.55 -13.008 -0.646 1 96.69 93 GLY A CA 1
ATOM 739 C C . GLY A 1 93 ? -0.917 -13.047 0.732 1 96.69 93 GLY A C 1
ATOM 740 O O . GLY A 1 93 ? -0.041 -12.234 1.043 1 96.69 93 GLY A O 1
ATOM 741 N N . LEU A 1 94 ? -1.356 -13.945 1.589 1 96.75 94 LEU A N 1
ATOM 742 C CA . LEU A 1 94 ? -0.773 -14.086 2.918 1 96.75 94 LEU A CA 1
ATOM 743 C C . LEU A 1 94 ? 0.585 -14.773 2.848 1 96.75 94 LEU A C 1
ATOM 745 O O . LEU A 1 94 ? 0.668 -15.961 2.525 1 96.75 94 LEU A O 1
ATOM 749 N N . MET A 1 95 ? 1.651 -14.031 3.139 1 95.62 95 MET A N 1
ATOM 750 C CA . MET A 1 95 ? 3.021 -14.531 3.062 1 95.62 95 MET A CA 1
ATOM 751 C C . MET A 1 95 ? 3.447 -15.156 4.387 1 95.62 95 MET A C 1
ATOM 753 O O . MET A 1 95 ? 4.391 -14.688 5.023 1 95.62 95 MET A O 1
ATOM 757 N N . ALA A 1 96 ? 2.783 -16.203 4.742 1 96.44 96 ALA A N 1
ATOM 758 C CA . ALA A 1 96 ? 3.004 -16.906 6 1 96.44 96 ALA A CA 1
ATOM 759 C C . ALA A 1 96 ? 2.959 -18.422 5.785 1 96.44 96 ALA A C 1
ATOM 761 O O . ALA A 1 96 ? 2.262 -18.906 4.891 1 96.44 96 ALA A O 1
ATOM 762 N N . GLU A 1 97 ? 3.668 -19.125 6.629 1 96.81 97 GLU A N 1
ATOM 763 C CA . GLU A 1 97 ? 3.729 -20.578 6.523 1 96.81 97 GLU A CA 1
ATOM 764 C C . GLU A 1 97 ? 2.471 -21.234 7.094 1 96.81 97 GLU A C 1
ATOM 766 O O . GLU A 1 97 ? 1.763 -20.625 7.898 1 96.81 97 GLU A O 1
ATOM 771 N N . ASN A 1 98 ? 2.297 -22.5 6.613 1 97.06 98 ASN A N 1
ATOM 772 C CA . ASN A 1 98 ? 1.224 -23.281 7.215 1 97.06 98 ASN A CA 1
ATOM 773 C C . ASN A 1 98 ? 1.404 -23.406 8.727 1 97.06 98 ASN A C 1
ATOM 775 O O . ASN A 1 98 ? 2.504 -23.703 9.203 1 97.06 98 ASN A O 1
ATOM 779 N N . GLY A 1 99 ? 0.313 -23.125 9.43 1 96.38 99 GLY A N 1
ATOM 780 C CA . GLY A 1 99 ? 0.345 -23.266 10.875 1 96.38 99 GLY A CA 1
ATOM 781 C C . GLY A 1 99 ? 0.851 -22.016 11.578 1 96.38 99 GLY A C 1
ATOM 782 O O . GLY A 1 99 ? 0.829 -21.938 12.805 1 96.38 99 GLY A O 1
ATOM 783 N N . ALA A 1 100 ? 1.352 -21.016 10.844 1 96.62 100 ALA A N 1
ATOM 784 C CA . ALA A 1 100 ? 1.855 -19.781 11.453 1 96.62 100 ALA A CA 1
ATOM 785 C C . ALA A 1 100 ? 0.767 -19.094 12.273 1 96.62 100 ALA A C 1
ATOM 787 O O . ALA A 1 100 ? -0.417 -19.188 11.938 1 96.62 100 ALA A O 1
ATOM 788 N N . ASN A 1 101 ? 1.176 -18.375 13.281 1 95.5 101 ASN A N 1
ATOM 789 C CA . ASN A 1 101 ? 0.262 -17.578 14.102 1 95.5 101 ASN A CA 1
ATOM 790 C C . ASN A 1 101 ? -0.043 -16.234 13.445 1 95.5 101 ASN A C 1
ATOM 792 O O . ASN A 1 101 ? 0.841 -15.609 12.859 1 95.5 101 ASN A O 1
ATOM 796 N N . ILE A 1 102 ? -1.263 -15.867 13.594 1 94.88 102 ILE A N 1
ATOM 797 C CA . ILE A 1 102 ? -1.699 -14.516 13.25 1 94.88 102 ILE A CA 1
ATOM 798 C C . ILE A 1 102 ? -1.851 -13.68 14.523 1 94.88 102 ILE A C 1
ATOM 800 O O . ILE A 1 102 ? -2.416 -14.148 15.516 1 94.88 102 ILE A O 1
ATOM 804 N N . TYR A 1 103 ? -1.382 -12.438 14.445 1 93.12 103 TYR A N 1
ATOM 805 C CA . TYR A 1 103 ? -1.376 -11.648 15.672 1 93.12 103 TYR A CA 1
ATOM 806 C C . TYR A 1 103 ? -2.324 -10.461 15.562 1 93.12 103 TYR A C 1
ATOM 808 O O . TYR A 1 103 ? -2.844 -9.977 16.562 1 93.12 103 TYR A O 1
ATOM 816 N N . SER A 1 104 ? -2.494 -9.922 14.375 1 92.69 104 SER A N 1
ATOM 817 C CA . SER A 1 104 ? -3.383 -8.773 14.18 1 92.69 104 SER A CA 1
ATOM 818 C C . SER A 1 104 ? -3.9 -8.711 12.75 1 92.69 104 SER A C 1
ATOM 820 O O . SER A 1 104 ? -3.252 -9.211 11.828 1 92.69 104 SER A O 1
ATOM 822 N N . ILE A 1 105 ? -5.051 -8.164 12.617 1 93.88 105 ILE A N 1
ATOM 823 C CA . ILE A 1 105 ? -5.699 -7.879 11.344 1 93.88 105 ILE A CA 1
ATOM 824 C C . ILE A 1 105 ? -6.254 -6.457 11.352 1 93.88 105 ILE A C 1
ATOM 826 O O . ILE A 1 105 ? -7.066 -6.109 12.211 1 93.88 105 ILE A O 1
ATOM 830 N N . ALA A 1 106 ? -5.812 -5.66 10.438 1 93.31 106 ALA A N 1
ATOM 831 C CA . ALA A 1 106 ? -6.273 -4.277 10.336 1 93.31 106 ALA A CA 1
ATOM 832 C C . ALA A 1 106 ? -6.73 -3.953 8.922 1 93.31 106 ALA A C 1
ATOM 834 O O . ALA A 1 106 ? -6.105 -4.387 7.945 1 93.31 106 ALA A O 1
ATOM 835 N N . PRO A 1 107 ? -7.789 -3.133 8.82 1 93.62 107 PRO A N 1
ATOM 836 C CA . PRO A 1 107 ? -8.195 -2.736 7.465 1 93.62 107 PRO A CA 1
ATOM 837 C C . PRO A 1 107 ? -7.105 -1.977 6.719 1 93.62 107 PRO A C 1
ATOM 839 O O . PRO A 1 107 ? -6.371 -1.191 7.324 1 93.62 107 PRO A O 1
ATOM 842 N N . TYR A 1 108 ? -6.898 -2.34 5.496 1 95.12 108 TYR A N 1
ATOM 843 C CA . TYR A 1 108 ? -6.109 -1.513 4.59 1 95.12 108 TYR A CA 1
ATOM 844 C C . TYR A 1 108 ? -6.895 -0.282 4.152 1 95.12 108 TYR A C 1
ATOM 846 O O . TYR A 1 108 ? -7.992 -0.401 3.605 1 95.12 108 TYR A O 1
ATOM 854 N N . THR A 1 109 ? -6.344 0.905 4.391 1 92.12 109 THR A N 1
ATOM 855 C CA . THR A 1 109 ? -7.07 2.148 4.168 1 92.12 109 THR A CA 1
ATOM 856 C C . THR A 1 109 ? -6.262 3.102 3.295 1 92.12 109 THR A C 1
ATOM 858 O O . THR A 1 109 ? -5.191 2.738 2.801 1 92.12 109 THR A O 1
ATOM 861 N N . TYR A 1 110 ? -6.844 4.316 3.105 1 88.94 110 TYR A N 1
ATOM 862 C CA . TYR A 1 110 ? -6.168 5.344 2.318 1 88.94 110 TYR A CA 1
ATOM 863 C C . TYR A 1 110 ? -4.855 5.762 2.975 1 88.94 110 TYR A C 1
ATOM 865 O O . TYR A 1 110 ? -3.955 6.27 2.305 1 88.94 110 TYR A O 1
ATOM 873 N N . PHE A 1 111 ? -4.668 5.512 4.293 1 90 111 PHE A N 1
ATOM 874 C CA . PHE A 1 111 ? -3.438 5.84 5 1 90 111 PHE A CA 1
ATOM 875 C C . PHE A 1 111 ? -2.291 4.949 4.539 1 90 111 PHE A C 1
ATOM 877 O O . PHE A 1 111 ? -1.121 5.281 4.734 1 90 111 PHE A O 1
ATOM 884 N N . ASP A 1 112 ? -2.631 3.883 3.955 1 92.5 112 ASP A N 1
ATOM 885 C CA . ASP A 1 112 ? -1.651 2.855 3.613 1 92.5 112 ASP A CA 1
ATOM 886 C C . ASP A 1 112 ? -1.249 2.949 2.143 1 92.5 112 ASP A C 1
ATOM 888 O O . ASP A 1 112 ? -0.241 2.369 1.731 1 92.5 112 ASP A O 1
ATOM 892 N N . ARG A 1 113 ? -2.066 3.586 1.39 1 90.75 113 ARG A N 1
ATOM 893 C CA . ARG A 1 113 ? -1.846 3.633 -0.052 1 90.75 113 ARG A CA 1
ATOM 894 C C . ARG A 1 113 ? -0.723 4.602 -0.404 1 90.75 113 ARG A C 1
ATOM 896 O O . ARG A 1 113 ? -0.772 5.777 -0.037 1 90.75 113 ARG A O 1
ATOM 903 N N . VAL A 1 114 ? 0.29 4.047 -1.061 1 92.62 114 VAL A N 1
ATOM 904 C CA . VAL A 1 114 ? 1.428 4.855 -1.487 1 92.62 114 VAL A CA 1
ATOM 905 C C . VAL A 1 114 ? 1.726 4.59 -2.961 1 92.62 114 VAL A C 1
ATOM 907 O O . VAL A 1 114 ? 2.279 3.545 -3.311 1 92.62 114 VAL A O 1
ATOM 910 N N . GLU A 1 115 ? 1.562 5.57 -3.775 1 87.38 115 GLU A N 1
ATOM 911 C CA . GLU A 1 115 ? 1.74 5.418 -5.215 1 87.38 115 GLU A CA 1
ATOM 912 C C . GLU A 1 115 ? 3.17 5.75 -5.633 1 87.38 115 GLU A C 1
ATOM 914 O O . GLU A 1 115 ? 3.676 5.207 -6.617 1 87.38 115 GLU A O 1
ATOM 919 N N . GLU A 1 116 ? 3.84 6.512 -4.832 1 91.38 116 GLU A N 1
ATOM 920 C CA . GLU A 1 116 ? 5.133 7.051 -5.238 1 91.38 116 GLU A CA 1
ATOM 921 C C . GLU A 1 116 ? 6.277 6.188 -4.723 1 91.38 116 GLU A C 1
ATOM 923 O O . GLU A 1 116 ? 7.449 6.52 -4.914 1 91.38 116 GLU A O 1
ATOM 928 N N . ALA A 1 117 ? 5.914 5.086 -4.094 1 93.75 117 ALA A N 1
ATOM 929 C CA . ALA A 1 117 ? 6.957 4.258 -3.496 1 93.75 117 ALA A CA 1
ATOM 930 C C . ALA A 1 117 ? 7.902 3.711 -4.562 1 93.75 117 ALA A C 1
ATOM 932 O O . ALA A 1 117 ? 7.457 3.246 -5.613 1 93.75 117 ALA A O 1
ATOM 933 N N . GLN A 1 118 ? 9.195 3.834 -4.23 1 93.31 118 GLN A N 1
ATOM 934 C CA . GLN A 1 118 ? 10.242 3.285 -5.082 1 93.31 118 GLN A CA 1
ATOM 935 C C . GLN A 1 118 ? 10.922 2.088 -4.418 1 93.31 118 GLN A C 1
ATOM 937 O O . GLN A 1 118 ? 11.211 2.117 -3.223 1 93.31 118 GLN A O 1
ATOM 942 N N . PHE A 1 119 ? 11.055 1.067 -5.145 1 91.38 119 PHE A N 1
ATOM 943 C CA . PHE A 1 119 ? 11.734 -0.15 -4.715 1 91.38 119 PHE A CA 1
ATOM 944 C C . PHE A 1 119 ? 12.281 -0.918 -5.91 1 91.38 119 PHE A C 1
ATOM 946 O O . PHE A 1 119 ? 11.891 -0.658 -7.055 1 91.38 119 PHE A O 1
ATOM 953 N N . PRO A 1 120 ? 13.219 -1.78 -5.613 1 85.19 120 PRO A N 1
ATOM 954 C CA . PRO A 1 120 ? 13.734 -2.588 -6.723 1 85.19 120 PRO A CA 1
ATOM 955 C C . PRO A 1 120 ? 12.641 -3.398 -7.414 1 85.19 120 PRO A C 1
ATOM 957 O O . PRO A 1 120 ? 11.797 -4.012 -6.746 1 85.19 120 PRO A O 1
ATOM 960 N N . GLN A 1 121 ? 12.383 -3.172 -8.609 1 75.25 121 GLN A N 1
ATOM 961 C CA . GLN A 1 121 ? 11.312 -3.82 -9.359 1 75.25 121 GLN A CA 1
ATOM 962 C C . GLN A 1 121 ? 11.789 -5.129 -9.984 1 75.25 121 GLN A C 1
ATOM 964 O O . GLN A 1 121 ? 12.906 -5.203 -10.492 1 75.25 121 GLN A O 1
ATOM 969 N N . SER A 1 122 ? 11.07 -6.168 -9.477 1 70.88 122 SER A N 1
ATOM 970 C CA . SER A 1 122 ? 11.195 -7.332 -10.352 1 70.88 122 SER A CA 1
ATOM 971 C C . SER A 1 122 ? 10.234 -7.242 -11.531 1 70.88 122 SER A C 1
ATOM 973 O O . SER A 1 122 ? 9.047 -6.938 -11.352 1 70.88 122 SER A O 1
ATOM 975 N N . TYR A 1 123 ? 10.773 -7.262 -12.711 1 66.5 123 TYR A N 1
ATOM 976 C CA . TYR A 1 123 ? 9.969 -7.09 -13.914 1 66.5 123 TYR A CA 1
ATOM 977 C C . TYR A 1 123 ? 9.484 -8.438 -14.438 1 66.5 123 TYR A C 1
ATOM 979 O O . TYR A 1 123 ? 8.844 -8.5 -15.492 1 66.5 123 TYR A O 1
ATOM 987 N N . MET A 1 124 ? 9.539 -9.398 -13.617 1 82.31 124 MET A N 1
ATOM 988 C CA . MET A 1 124 ? 9.25 -10.711 -14.203 1 82.31 124 MET A CA 1
ATOM 989 C C . MET A 1 124 ? 7.754 -11 -14.164 1 82.31 124 MET A C 1
ATOM 991 O O . MET A 1 124 ? 7.18 -11.445 -15.156 1 82.31 124 MET A O 1
ATOM 995 N N . GLU A 1 125 ? 7.125 -10.648 -13.109 1 83.5 125 GLU A N 1
ATOM 996 C CA . GLU A 1 125 ? 5.723 -11.008 -12.945 1 83.5 125 GLU A CA 1
ATOM 997 C C . GLU A 1 125 ? 4.836 -10.25 -13.93 1 83.5 125 GLU A C 1
ATOM 999 O O . GLU A 1 125 ? 4.031 -10.852 -14.648 1 83.5 125 GLU A O 1
ATOM 1004 N N . PRO A 1 126 ? 5.051 -8.969 -14.016 1 83.88 126 PRO A N 1
ATOM 1005 C CA . PRO A 1 126 ? 4.25 -8.25 -15.016 1 83.88 126 PRO A CA 1
ATOM 1006 C C . PRO A 1 126 ? 4.5 -8.75 -16.438 1 83.88 126 PRO A C 1
ATOM 1008 O O . PRO A 1 126 ? 3.57 -8.812 -17.25 1 83.88 126 PRO A O 1
ATOM 1011 N N . ARG A 1 127 ? 5.695 -9.086 -16.719 1 89.25 127 ARG A N 1
ATOM 1012 C CA . ARG A 1 127 ? 6.027 -9.609 -18.047 1 89.25 127 ARG A CA 1
ATOM 1013 C C . ARG A 1 127 ? 5.367 -10.961 -18.281 1 89.25 127 ARG A C 1
ATOM 1015 O O . ARG A 1 127 ? 4.848 -11.227 -19.359 1 89.25 127 ARG A O 1
ATOM 1022 N N . LYS A 1 128 ? 5.387 -11.766 -17.297 1 92.5 128 LYS A N 1
ATOM 1023 C CA . LYS A 1 128 ? 4.758 -13.078 -17.359 1 92.5 128 LYS A CA 1
ATOM 1024 C C . LYS A 1 128 ? 3.258 -12.953 -17.625 1 92.5 128 LYS A C 1
ATOM 1026 O O . LYS A 1 128 ? 2.713 -13.664 -18.469 1 92.5 128 LYS A O 1
ATOM 1031 N N . MET A 1 129 ? 2.668 -12 -17.031 1 92.25 129 MET A N 1
ATOM 1032 C CA . MET A 1 129 ? 1.224 -11.828 -17.156 1 92.25 129 MET A CA 1
ATOM 1033 C C . MET A 1 129 ? 0.861 -11.273 -18.531 1 92.25 129 MET A C 1
ATOM 1035 O O . MET A 1 129 ? -0.155 -11.656 -19.109 1 92.25 129 MET A O 1
ATOM 1039 N N . ARG A 1 130 ? 1.679 -10.406 -18.969 1 93.19 130 ARG A N 1
ATOM 1040 C CA . ARG A 1 130 ? 1.445 -9.883 -20.312 1 93.19 130 ARG A CA 1
ATOM 1041 C C . ARG A 1 130 ? 1.594 -10.977 -21.359 1 93.19 130 ARG A C 1
ATOM 1043 O O . ARG A 1 130 ? 0.792 -11.062 -22.281 1 93.19 130 ARG A O 1
ATOM 1050 N N . ALA A 1 131 ? 2.584 -11.703 -21.141 1 96 131 ALA A N 1
ATOM 1051 C CA . ALA A 1 131 ? 2.814 -12.805 -22.078 1 96 131 ALA A CA 1
ATOM 1052 C C . ALA A 1 131 ? 1.676 -13.82 -22.016 1 96 131 ALA A C 1
ATOM 1054 O O . ALA A 1 131 ? 1.22 -14.312 -23.047 1 96 131 ALA A O 1
ATOM 1055 N N . PHE A 1 132 ? 1.196 -14.062 -20.859 1 97.12 132 PHE A N 1
ATOM 1056 C CA . PHE A 1 132 ? 0.076 -14.977 -20.672 1 97.12 132 PHE A CA 1
ATOM 1057 C C . PHE A 1 132 ? -1.165 -14.477 -21.391 1 97.12 132 PHE A C 1
ATOM 1059 O O . PHE A 1 132 ? -1.876 -15.25 -22.031 1 97.12 132 PHE A O 1
ATOM 1066 N N . ALA A 1 133 ? -1.32 -13.25 -21.328 1 96.81 133 ALA A N 1
ATOM 1067 C CA . ALA A 1 133 ? -2.488 -12.648 -21.969 1 96.81 133 ALA A CA 1
ATOM 1068 C C . ALA A 1 133 ? -2.453 -12.844 -23.469 1 96.81 133 ALA A C 1
ATOM 1070 O O . ALA A 1 133 ? -3.502 -12.945 -24.125 1 96.81 133 ALA A O 1
ATOM 1071 N N . GLU A 1 134 ? -1.341 -12.938 -23.969 1 96.38 134 GLU A N 1
ATOM 1072 C CA . GLU A 1 134 ? -1.181 -13.125 -25.406 1 96.38 134 GLU A CA 1
ATOM 1073 C C . GLU A 1 134 ? -1.436 -14.578 -25.812 1 96.38 134 GLU A C 1
ATOM 1075 O O . GLU A 1 134 ? -1.915 -14.852 -26.906 1 96.38 134 GLU A O 1
ATOM 1080 N N . VAL A 1 135 ? -1.168 -15.477 -24.922 1 97.75 135 VAL A N 1
ATOM 1081 C CA . VAL A 1 135 ? -1.243 -16.906 -25.219 1 97.75 135 VAL A CA 1
ATOM 1082 C C . VAL A 1 135 ? -2.646 -17.422 -24.922 1 97.75 135 VAL A C 1
ATOM 1084 O O . VAL A 1 135 ? -3.145 -18.312 -25.609 1 97.75 135 VAL A O 1
ATOM 1087 N N . LEU A 1 136 ? -3.32 -16.844 -23.984 1 98.38 136 LEU A N 1
ATOM 1088 C CA . LEU A 1 136 ? -4.59 -17.328 -23.453 1 98.38 136 LEU A CA 1
ATOM 1089 C C . LEU A 1 136 ? -5.617 -17.5 -24.562 1 98.38 136 LEU A C 1
ATOM 1091 O O . LEU A 1 136 ? -6.266 -18.547 -24.672 1 98.38 136 LEU A O 1
ATOM 1095 N N . PRO A 1 137 ? -5.73 -16.5 -25.469 1 97.69 137 PRO A N 1
ATOM 1096 C CA . PRO A 1 137 ? -6.754 -16.625 -26.516 1 97.69 137 PRO A CA 1
ATOM 1097 C C . PRO A 1 137 ? -6.449 -17.75 -27.5 1 97.69 137 PRO A C 1
ATOM 1099 O O . PRO A 1 137 ? -7.344 -18.203 -28.234 1 97.69 137 PRO A O 1
ATOM 1102 N N . LEU A 1 138 ? -5.238 -18.203 -27.547 1 97.44 138 LEU A N 1
ATOM 1103 C CA . LEU A 1 138 ? -4.816 -19.203 -28.531 1 97.44 138 LEU A CA 1
ATOM 1104 C C . LEU A 1 138 ? -5.121 -20.609 -28.031 1 97.44 138 LEU A C 1
ATOM 1106 O O . LEU A 1 138 ? -5.117 -21.562 -28.828 1 97.44 138 LEU A O 1
ATOM 1110 N N . LEU A 1 139 ? -5.316 -20.766 -26.734 1 98.06 139 LEU A N 1
ATOM 1111 C CA . LEU A 1 139 ? -5.594 -22.078 -26.156 1 98.06 139 LEU A CA 1
ATOM 1112 C C . LEU A 1 139 ? -7 -22.531 -26.516 1 98.06 139 LEU A C 1
ATOM 1114 O O . LEU A 1 139 ? -7.938 -21.734 -26.547 1 98.06 139 LEU A O 1
ATOM 1118 N N . SER A 1 140 ? -7.078 -23.781 -26.906 1 96.38 140 SER A N 1
ATOM 1119 C CA . SER A 1 140 ? -8.375 -24.312 -27.312 1 96.38 140 SER A CA 1
ATOM 1120 C C . SER A 1 140 ? -8.469 -25.812 -27.078 1 96.38 140 SER A C 1
ATOM 1122 O O . SER A 1 140 ? -7.45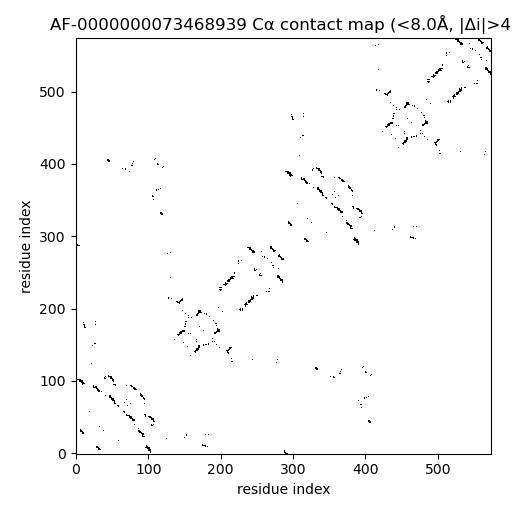7 -26.469 -26.828 1 96.38 140 SER A O 1
ATOM 1124 N N . GLY A 1 141 ? -9.828 -26.25 -27.016 1 97.88 141 GLY A N 1
ATOM 1125 C CA . GLY A 1 141 ? -10.055 -27.688 -26.922 1 97.88 141 GLY A CA 1
ATOM 1126 C C . GLY A 1 141 ? -10.617 -28.125 -25.578 1 97.88 141 GLY A C 1
ATOM 1127 O O . GLY A 1 141 ? -10.758 -27.297 -24.672 1 97.88 141 GLY A O 1
ATOM 1128 N N . LYS A 1 142 ? -10.891 -29.391 -25.562 1 98.25 142 LYS A N 1
ATOM 1129 C CA . LYS A 1 142 ? -11.555 -29.969 -24.406 1 98.25 142 LYS A CA 1
ATOM 1130 C C . LYS A 1 142 ? -10.562 -30.188 -23.266 1 98.25 142 LYS A C 1
ATOM 1132 O O . LYS A 1 142 ? -10.914 -30.062 -22.094 1 98.25 142 LYS A O 1
ATOM 1137 N N . ASN A 1 143 ? -9.336 -30.594 -23.609 1 98.81 143 ASN A N 1
ATOM 1138 C CA . ASN A 1 143 ? -8.305 -30.891 -22.625 1 98.81 143 ASN A CA 1
ATOM 1139 C C . ASN A 1 143 ? -7.074 -30.016 -22.812 1 98.81 143 ASN A C 1
ATOM 1141 O O . ASN A 1 143 ? -6.426 -30.078 -23.859 1 98.81 143 ASN A O 1
ATOM 1145 N N . ILE A 1 144 ? -6.758 -29.203 -21.781 1 98.88 144 ILE A N 1
ATOM 1146 C CA . ILE A 1 144 ? -5.617 -28.297 -21.812 1 98.88 144 ILE A CA 1
ATOM 1147 C C . ILE A 1 144 ? -4.668 -28.625 -20.656 1 98.88 144 ILE A C 1
ATOM 1149 O O . ILE A 1 144 ? -5.105 -28.891 -19.531 1 98.88 144 ILE A O 1
ATOM 1153 N N . LEU A 1 145 ? -3.357 -28.641 -20.969 1 98.94 145 LEU A N 1
ATOM 1154 C CA . LEU A 1 145 ? -2.354 -28.984 -19.969 1 98.94 145 LEU A CA 1
ATOM 1155 C C . LEU A 1 145 ? -1.444 -27.781 -19.688 1 98.94 145 LEU A C 1
ATOM 1157 O O . LEU A 1 145 ? -0.873 -27.203 -20.609 1 98.94 145 LEU A O 1
ATOM 1161 N N . ASP A 1 146 ? -1.339 -27.406 -18.438 1 98.88 146 ASP A N 1
ATOM 1162 C CA . ASP A 1 146 ? -0.362 -26.438 -17.953 1 98.88 146 ASP A CA 1
ATOM 1163 C C . ASP A 1 146 ? 0.824 -27.141 -17.281 1 98.88 146 ASP A C 1
ATOM 1165 O O . ASP A 1 146 ? 0.709 -27.641 -16.172 1 98.88 146 ASP A O 1
ATOM 1169 N N . VAL A 1 147 ? 1.985 -27.125 -17.938 1 98.69 147 VAL A N 1
ATOM 1170 C CA . VAL A 1 147 ? 3.182 -27.797 -17.438 1 98.69 147 VAL A CA 1
ATOM 1171 C C . VAL A 1 147 ? 3.963 -26.859 -16.531 1 98.69 147 VAL A C 1
ATOM 1173 O O . VAL A 1 147 ? 4.375 -25.766 -16.953 1 98.69 147 VAL A O 1
ATOM 1176 N N . GLY A 1 148 ? 4.203 -27.344 -15.305 1 97.75 148 GLY A N 1
ATOM 1177 C CA . GLY A 1 148 ? 4.793 -26.453 -14.312 1 97.75 148 GLY A CA 1
ATOM 1178 C C . GLY A 1 148 ? 3.842 -25.375 -13.836 1 97.75 148 GLY A C 1
ATOM 1179 O O . GLY A 1 148 ? 4.156 -24.188 -13.906 1 97.75 148 GLY A O 1
ATOM 1180 N N . CYS A 1 149 ? 2.75 -25.812 -13.273 1 97.75 149 CYS A N 1
ATOM 1181 C CA . CYS A 1 149 ? 1.658 -24.875 -13.023 1 97.75 149 CYS A CA 1
ATOM 1182 C C . CYS A 1 149 ? 1.905 -24.078 -11.742 1 97.75 149 CYS A C 1
ATOM 1184 O O . CYS A 1 149 ? 1.174 -23.141 -11.445 1 97.75 149 CYS A O 1
ATOM 1186 N N . GLY A 1 150 ? 2.963 -24.469 -10.953 1 96.81 150 GLY A N 1
ATOM 1187 C CA . GLY A 1 150 ? 3.186 -23.781 -9.695 1 96.81 150 GLY A CA 1
ATOM 1188 C C . GLY A 1 150 ? 2.023 -23.906 -8.727 1 96.81 150 GLY A C 1
ATOM 1189 O O . GLY A 1 150 ? 1.594 -25.031 -8.414 1 96.81 150 GLY A O 1
ATOM 1190 N N . LEU A 1 151 ? 1.474 -22.75 -8.422 1 97.44 151 LEU A N 1
ATOM 1191 C CA . LEU A 1 151 ? 0.364 -22.75 -7.477 1 97.44 151 LEU A CA 1
ATOM 1192 C C . LEU A 1 151 ? -0.974 -22.688 -8.203 1 97.44 151 LEU A C 1
ATOM 1194 O O . LEU A 1 151 ? -1.991 -22.328 -7.609 1 97.44 151 LEU A O 1
ATOM 1198 N N . GLY A 1 152 ? -0.94 -22.906 -9.461 1 98.19 152 GLY A N 1
ATOM 1199 C CA . GLY A 1 152 ? -2.139 -23.141 -10.25 1 98.19 152 GLY A CA 1
ATOM 1200 C C . GLY A 1 152 ? -2.793 -21.844 -10.719 1 98.19 152 GLY A C 1
ATOM 1201 O O . GLY A 1 152 ? -3.867 -21.875 -11.32 1 98.19 152 GLY A O 1
ATOM 1202 N N . THR A 1 153 ? -2.131 -20.719 -10.531 1 96.88 153 THR A N 1
ATOM 1203 C CA . THR A 1 153 ? -2.732 -19.422 -10.82 1 96.88 153 THR A CA 1
ATOM 1204 C C . THR A 1 153 ? -3.125 -19.328 -12.289 1 96.88 153 THR A C 1
ATOM 1206 O O . THR A 1 153 ? -4.266 -19 -12.609 1 96.88 153 THR A O 1
ATOM 1209 N N . LEU A 1 154 ? -2.25 -19.609 -13.156 1 97.88 154 LEU A N 1
ATOM 1210 C CA . LEU A 1 154 ? -2.523 -19.484 -14.586 1 97.88 154 LEU A CA 1
ATOM 1211 C C . LEU A 1 154 ? -3.469 -20.578 -15.062 1 97.88 154 LEU A C 1
ATOM 1213 O O . LEU A 1 154 ? -4.348 -20.328 -15.891 1 97.88 154 LEU A O 1
ATOM 1217 N N . ALA A 1 155 ? -3.287 -21.781 -14.547 1 98.75 155 ALA A N 1
ATOM 1218 C CA . ALA A 1 155 ? -4.203 -22.859 -14.891 1 98.75 155 ALA A CA 1
ATOM 1219 C C . ALA A 1 155 ? -5.641 -22.5 -14.539 1 98.75 155 ALA A C 1
ATOM 1221 O O . ALA A 1 155 ? -6.562 -22.75 -15.32 1 98.75 155 ALA A O 1
ATOM 1222 N N . ILE A 1 156 ? -5.836 -21.938 -13.406 1 98.69 156 ILE A N 1
ATOM 1223 C CA . ILE A 1 156 ? -7.16 -21.531 -12.938 1 98.69 156 ILE A CA 1
ATOM 1224 C C . ILE A 1 156 ? -7.715 -20.438 -13.844 1 98.69 156 ILE A C 1
ATOM 1226 O O . ILE A 1 156 ? -8.891 -20.469 -14.219 1 98.69 156 ILE A O 1
ATOM 1230 N N . LYS A 1 157 ? -6.875 -19.531 -14.258 1 98.31 157 LYS A N 1
ATOM 1231 C CA . LYS A 1 157 ? -7.297 -18.469 -15.164 1 98.31 157 LYS A CA 1
ATOM 1232 C C . LYS A 1 157 ? -7.703 -19.031 -16.516 1 98.31 157 LYS A C 1
ATOM 1234 O O . LYS A 1 157 ? -8.664 -18.562 -17.141 1 98.31 157 LYS A O 1
ATOM 1239 N N . ILE A 1 158 ? -6.988 -19.984 -16.969 1 98.75 158 ILE A N 1
ATOM 1240 C CA . ILE A 1 158 ? -7.344 -20.641 -18.219 1 98.75 158 ILE A CA 1
ATOM 1241 C C . ILE A 1 158 ? -8.719 -21.297 -18.094 1 98.75 158 ILE A C 1
ATOM 1243 O O . ILE A 1 158 ? -9.578 -21.125 -18.953 1 98.75 158 ILE A O 1
ATOM 1247 N N . ALA A 1 159 ? -8.898 -21.969 -17.016 1 98.81 159 ALA A N 1
ATOM 1248 C CA . ALA A 1 159 ? -10.148 -22.688 -16.766 1 98.81 159 ALA A CA 1
ATOM 1249 C C . ALA A 1 159 ? -11.328 -21.719 -16.703 1 98.81 159 ALA A C 1
ATOM 1251 O O . ALA A 1 159 ? -12.414 -22.016 -17.219 1 98.81 159 ALA A O 1
ATOM 1252 N N . GLU A 1 160 ? -11.133 -20.609 -16.125 1 98.38 160 GLU A N 1
ATOM 1253 C CA . GLU A 1 160 ? -12.18 -19.578 -16.047 1 98.38 160 GLU A CA 1
ATOM 1254 C C . GLU A 1 160 ? -12.523 -19.047 -17.438 1 98.38 160 GLU A C 1
ATOM 1256 O O . GLU A 1 160 ? -13.695 -18.812 -17.734 1 98.38 160 GLU A O 1
ATOM 1261 N N . ALA A 1 161 ? -11.539 -18.891 -18.203 1 98.06 161 ALA A N 1
ATOM 1262 C CA . ALA A 1 161 ? -11.719 -18.328 -19.547 1 98.06 161 ALA A CA 1
ATOM 1263 C C . ALA A 1 161 ? -12.312 -19.344 -20.5 1 98.06 161 ALA A C 1
ATOM 1265 O O . ALA A 1 161 ? -12.898 -19 -21.531 1 98.06 161 ALA A O 1
ATOM 1266 N N . LYS A 1 162 ? -12.062 -20.609 -20.156 1 98.31 162 LYS A N 1
ATOM 1267 C CA . LYS A 1 162 ? -12.516 -21.703 -21 1 98.31 162 LYS A CA 1
ATOM 1268 C C . LYS A 1 162 ? -13.398 -22.672 -20.203 1 98.31 162 LYS A C 1
ATOM 1270 O O . LYS A 1 162 ? -13.008 -23.812 -19.969 1 98.31 162 LYS A O 1
ATOM 1275 N N . PRO A 1 163 ? -14.648 -22.312 -20.031 1 97.44 163 PRO A N 1
ATOM 1276 C CA . PRO A 1 163 ? -15.5 -23.109 -19.141 1 97.44 163 PRO A CA 1
ATOM 1277 C C . PRO A 1 163 ? -15.836 -24.484 -19.719 1 97.44 163 PRO A C 1
ATOM 1279 O O . PRO A 1 163 ? -16.219 -25.391 -18.984 1 97.44 163 PRO A O 1
ATOM 1282 N N . GLU A 1 164 ? -15.625 -24.562 -21 1 98 164 GLU A N 1
ATOM 1283 C CA . GLU A 1 164 ? -15.953 -25.828 -21.641 1 98 164 GLU A CA 1
ATOM 1284 C C . GLU A 1 164 ? -14.758 -26.781 -21.625 1 98 164 GLU A C 1
ATOM 1286 O O . GLU A 1 164 ? -14.875 -27.938 -22 1 98 164 GLU A O 1
ATOM 1291 N N . SER A 1 165 ? -13.625 -26.312 -21.188 1 98.75 165 SER A N 1
ATOM 1292 C CA . SER A 1 165 ? -12.406 -27.125 -21.172 1 98.75 165 SER A CA 1
ATOM 1293 C C . SER A 1 165 ? -12.141 -27.688 -19.766 1 98.75 165 SER A C 1
ATOM 1295 O O . SER A 1 165 ? -12.648 -27.156 -18.781 1 98.75 165 SER A O 1
ATOM 1297 N N . LEU A 1 166 ? -11.492 -28.844 -19.766 1 98.88 166 LEU A N 1
ATOM 1298 C CA . LEU A 1 166 ? -10.836 -29.328 -18.547 1 98.88 166 LEU A CA 1
ATOM 1299 C C . LEU A 1 166 ? -9.352 -28.984 -18.562 1 98.88 166 LEU A C 1
ATOM 1301 O O . LEU A 1 166 ? -8.633 -29.344 -19.5 1 98.88 166 LEU A O 1
ATOM 1305 N N . VAL A 1 167 ? -8.93 -28.25 -17.531 1 98.94 167 VAL A N 1
ATOM 1306 C CA . VAL A 1 167 ? -7.551 -27.766 -17.5 1 98.94 167 VAL A CA 1
ATOM 1307 C C . VAL A 1 167 ? -6.758 -28.547 -16.453 1 98.94 167 VAL A C 1
ATOM 1309 O O . VAL A 1 167 ? -7.109 -28.562 -15.273 1 98.94 167 VAL A O 1
ATOM 1312 N N . TYR A 1 168 ? -5.699 -29.203 -16.938 1 98.88 168 TYR A N 1
ATOM 1313 C CA . TYR A 1 168 ? -4.773 -29.922 -16.047 1 98.88 168 TYR A CA 1
ATOM 1314 C C . TYR A 1 168 ? -3.561 -29.047 -15.734 1 98.88 168 TYR A C 1
ATOM 1316 O O . TYR A 1 168 ? -3.043 -28.344 -16.609 1 98.88 168 TYR A O 1
ATOM 1324 N N . GLY A 1 169 ? -3.195 -29.047 -14.484 1 98.88 169 GLY A N 1
ATOM 1325 C CA . GLY A 1 169 ? -1.924 -28.484 -14.062 1 98.88 169 GLY A CA 1
ATOM 1326 C C . GLY A 1 169 ? -1.013 -29.5 -13.398 1 98.88 169 GLY A C 1
ATOM 1327 O O . GLY A 1 169 ? -1.449 -30.266 -12.531 1 98.88 169 GLY A O 1
ATOM 1328 N N . ILE A 1 170 ? 0.242 -29.484 -13.828 1 98.75 170 ILE A N 1
ATOM 1329 C CA . ILE A 1 170 ? 1.168 -30.406 -13.18 1 98.75 170 ILE A CA 1
ATOM 1330 C C . ILE A 1 170 ? 2.346 -29.625 -12.602 1 98.75 170 ILE A C 1
ATOM 1332 O O . ILE A 1 170 ? 2.758 -28.609 -13.148 1 98.75 170 ILE A O 1
ATOM 1336 N N . ASP A 1 171 ? 2.82 -30.094 -11.523 1 98.06 171 ASP A N 1
ATOM 1337 C CA . ASP A 1 171 ? 4.039 -29.625 -10.867 1 98.06 171 ASP A CA 1
ATOM 1338 C C . ASP A 1 171 ? 4.715 -30.766 -10.102 1 98.06 171 ASP A C 1
ATOM 1340 O O . ASP A 1 171 ? 4.07 -31.75 -9.742 1 98.06 171 ASP A O 1
ATOM 1344 N N . LEU A 1 172 ? 6.008 -30.547 -9.891 1 96.5 172 LEU A N 1
ATOM 1345 C CA . LEU A 1 172 ? 6.793 -31.594 -9.242 1 96.5 172 LEU A CA 1
ATOM 1346 C C . LEU A 1 172 ? 6.516 -31.641 -7.742 1 96.5 172 LEU A C 1
ATOM 1348 O O . LEU A 1 172 ? 6.602 -32.688 -7.117 1 96.5 172 LEU A O 1
ATOM 1352 N N . LEU A 1 173 ? 6.168 -30.5 -7.176 1 96.19 173 LEU A N 1
ATOM 1353 C CA . LEU A 1 173 ? 6.047 -30.391 -5.727 1 96.19 173 LEU A CA 1
ATOM 1354 C C . LEU A 1 173 ? 4.621 -30.672 -5.277 1 96.19 173 LEU A C 1
ATOM 1356 O O . LEU A 1 173 ? 3.674 -30.047 -5.754 1 96.19 173 LEU A O 1
ATOM 1360 N N . GLU A 1 174 ? 4.52 -31.609 -4.34 1 97.44 174 GLU A N 1
ATOM 1361 C CA . GLU A 1 174 ? 3.215 -31.938 -3.771 1 97.44 174 GLU A CA 1
ATOM 1362 C C . GLU A 1 174 ? 2.568 -30.734 -3.113 1 97.44 174 GLU A C 1
ATOM 1364 O O . GLU A 1 174 ? 1.359 -30.516 -3.234 1 97.44 174 GLU A O 1
ATOM 1369 N N . SER A 1 175 ? 3.318 -29.953 -2.412 1 97.19 175 SER A N 1
ATOM 1370 C CA . SER A 1 175 ? 2.805 -28.75 -1.754 1 97.19 175 SER A CA 1
ATOM 1371 C C . SER A 1 175 ? 2.195 -27.781 -2.762 1 97.19 175 SER A C 1
ATOM 1373 O O . SER A 1 175 ? 1.15 -27.188 -2.5 1 97.19 175 SER A O 1
ATOM 1375 N N . SER A 1 176 ? 2.812 -27.609 -3.891 1 97.5 176 SER A N 1
ATOM 1376 C CA . SER A 1 176 ? 2.305 -26.75 -4.945 1 97.5 176 SER A CA 1
ATOM 1377 C C . SER A 1 176 ? 0.974 -27.25 -5.488 1 97.5 176 SER A C 1
ATOM 1379 O O . SER A 1 176 ? 0.038 -26.484 -5.684 1 97.5 176 SER A O 1
ATOM 1381 N N . VAL A 1 177 ? 0.928 -28.531 -5.629 1 98.44 177 VAL A N 1
ATOM 1382 C CA . VAL A 1 177 ? -0.272 -29.156 -6.188 1 98.44 177 VAL A CA 1
ATOM 1383 C C . VAL A 1 177 ? -1.429 -29.016 -5.199 1 98.44 177 VAL A C 1
ATOM 1385 O O . VAL A 1 177 ? -2.541 -28.641 -5.582 1 98.44 177 VAL A O 1
ATOM 1388 N N . GLU A 1 178 ? -1.155 -29.312 -3.982 1 98.56 178 GLU A N 1
ATOM 1389 C CA . GLU A 1 178 ? -2.197 -29.188 -2.969 1 98.56 178 GLU A CA 1
ATOM 1390 C C . GLU A 1 178 ? -2.672 -27.734 -2.85 1 98.56 178 GLU A C 1
ATOM 1392 O O . GLU A 1 178 ? -3.865 -27.484 -2.674 1 98.56 178 GLU A O 1
ATOM 1397 N N . GLN A 1 179 ? -1.729 -26.812 -2.889 1 98.62 179 GLN A N 1
ATOM 1398 C CA . GLN A 1 179 ? -2.094 -25.391 -2.855 1 98.62 179 GLN A CA 1
ATOM 1399 C C . GLN A 1 179 ? -2.947 -25.016 -4.062 1 98.62 179 GLN A C 1
ATOM 1401 O O . GLN A 1 179 ? -3.887 -24.234 -3.943 1 98.62 179 GLN A O 1
ATOM 1406 N N . SER A 1 180 ? -2.6 -25.547 -5.238 1 98.75 180 SER A N 1
ATOM 1407 C CA . SER A 1 180 ? -3.383 -25.297 -6.441 1 98.75 180 SER A CA 1
ATOM 1408 C C . SER A 1 180 ? -4.828 -25.75 -6.266 1 98.75 180 SER A C 1
ATOM 1410 O O . SER A 1 180 ? -5.758 -25.047 -6.66 1 98.75 180 SER A O 1
ATOM 1412 N N . LYS A 1 181 ? -4.969 -26.922 -5.703 1 98.69 181 LYS A N 1
ATOM 1413 C CA . LYS A 1 181 ? -6.305 -27.453 -5.445 1 98.69 181 LYS A CA 1
ATOM 1414 C C . LYS A 1 181 ? -7.09 -26.531 -4.512 1 98.69 181 LYS A C 1
ATOM 1416 O O . LYS A 1 181 ? -8.258 -26.234 -4.762 1 98.69 181 LYS A O 1
ATOM 1421 N N . LEU A 1 182 ? -6.426 -26.094 -3.469 1 98.25 182 LEU A N 1
ATOM 1422 C CA . LEU A 1 182 ? -7.059 -25.172 -2.523 1 98.25 182 LEU A CA 1
ATOM 1423 C C . LEU A 1 182 ? -7.473 -23.891 -3.213 1 98.25 182 LEU A C 1
ATOM 1425 O O . LEU A 1 182 ? -8.594 -23.406 -3.031 1 98.25 182 LEU A O 1
ATOM 1429 N N . ASN A 1 183 ? -6.578 -23.328 -4.004 1 98.62 183 ASN A N 1
ATOM 1430 C CA . ASN A 1 183 ? -6.883 -22.094 -4.727 1 98.62 183 ASN A CA 1
ATOM 1431 C C . ASN A 1 183 ? -8.109 -22.266 -5.613 1 98.62 183 ASN A C 1
ATOM 1433 O O . ASN A 1 183 ? -9.023 -21.422 -5.578 1 98.62 183 ASN A O 1
ATOM 1437 N N . ALA A 1 184 ? -8.148 -23.344 -6.355 1 98.56 184 ALA A N 1
ATOM 1438 C CA . ALA A 1 184 ? -9.258 -23.578 -7.277 1 98.56 184 ALA A CA 1
ATOM 1439 C C . ALA A 1 184 ? -10.57 -23.766 -6.523 1 98.56 184 ALA A C 1
ATOM 1441 O O . ALA A 1 184 ? -11.609 -23.234 -6.934 1 98.56 184 ALA A O 1
ATOM 1442 N N . GLU A 1 185 ? -10.461 -24.484 -5.465 1 98 185 GLU A N 1
ATOM 1443 C CA . GLU A 1 185 ? -11.648 -24.766 -4.66 1 98 185 GLU A CA 1
ATOM 1444 C C . GLU A 1 185 ? -12.25 -23.469 -4.113 1 98 185 GLU A C 1
ATOM 1446 O O . GLU A 1 185 ? -13.445 -23.219 -4.266 1 98 185 GLU A O 1
ATOM 1451 N N . VAL A 1 186 ? -11.445 -22.672 -3.523 1 97.5 186 VAL A N 1
ATOM 1452 C CA . VAL A 1 186 ? -11.93 -21.438 -2.891 1 97.5 186 VAL A CA 1
ATOM 1453 C C . VAL A 1 186 ? -12.414 -20.469 -3.959 1 97.5 186 VAL A C 1
ATOM 1455 O O . VAL A 1 186 ? -13.391 -19.75 -3.746 1 97.5 186 VAL A O 1
ATOM 1458 N N . GLU A 1 187 ? -11.797 -20.516 -5.121 1 97.31 187 GLU A N 1
ATOM 1459 C CA . GLU A 1 187 ? -12.195 -19.609 -6.203 1 97.31 187 GLU A CA 1
ATOM 1460 C C . GLU A 1 187 ? -13.43 -20.156 -6.934 1 97.31 187 GLU A C 1
ATOM 1462 O O . GLU A 1 187 ? -14 -19.469 -7.781 1 97.31 187 GLU A O 1
ATOM 1467 N N . GLY A 1 188 ? -13.766 -21.312 -6.688 1 97.06 188 GLY A N 1
ATOM 1468 C CA . GLY A 1 188 ? -14.953 -21.922 -7.27 1 97.06 188 GLY A CA 1
ATOM 1469 C C . GLY A 1 188 ? -14.75 -22.391 -8.695 1 97.06 188 GLY A C 1
ATOM 1470 O O . GLY A 1 188 ? 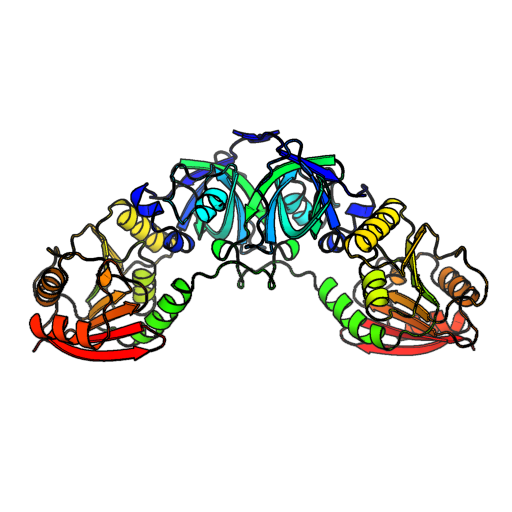-15.688 -22.406 -9.492 1 97.06 188 GLY A O 1
ATOM 1471 N N . VAL A 1 189 ? -13.57 -22.703 -9.078 1 98.12 189 VAL A N 1
ATOM 1472 C CA . VAL A 1 189 ? -13.258 -23.188 -10.422 1 98.12 189 VAL A CA 1
ATOM 1473 C C . VAL A 1 189 ? -13.148 -24.703 -10.422 1 98.12 189 VAL A C 1
ATOM 1475 O O . VAL A 1 189 ? -12.141 -25.266 -9.984 1 98.12 189 VAL A O 1
ATOM 1478 N N . ALA A 1 190 ? -14.062 -25.359 -11.023 1 98.06 190 ALA A N 1
ATOM 1479 C CA . ALA A 1 190 ? -14.211 -26.812 -10.836 1 98.06 190 ALA A CA 1
ATOM 1480 C C . ALA A 1 190 ? -13.602 -27.578 -12 1 98.06 190 ALA A C 1
ATOM 1482 O O . ALA A 1 190 ? -13.398 -28.797 -11.914 1 98.06 190 ALA A O 1
ATOM 1483 N N . ASN A 1 191 ? -13.422 -26.844 -13.078 1 98.75 191 ASN A N 1
ATOM 1484 C CA . ASN A 1 191 ? -12.93 -27.531 -14.258 1 98.75 191 ASN A CA 1
ATOM 1485 C C . ASN A 1 191 ? -11.398 -27.547 -14.305 1 98.75 191 ASN A C 1
ATOM 1487 O O . ASN A 1 191 ? -10.805 -27.281 -15.352 1 98.75 191 ASN A O 1
ATOM 1491 N N . THR A 1 192 ? -10.805 -27.828 -13.211 1 98.88 192 THR A N 1
ATOM 1492 C CA . THR A 1 192 ? -9.359 -28 -13.109 1 98.88 192 THR A CA 1
ATOM 1493 C C . THR A 1 192 ? -9.008 -29.328 -12.469 1 98.88 192 THR A C 1
ATOM 1495 O O . THR A 1 192 ? -9.789 -29.875 -11.68 1 98.88 192 THR A O 1
ATOM 1498 N N . ARG A 1 193 ? -7.887 -29.875 -12.875 1 98.88 193 ARG A N 1
ATOM 1499 C CA . ARG A 1 193 ? -7.273 -31.031 -12.234 1 98.88 193 ARG A CA 1
ATOM 1500 C C . ARG A 1 193 ? -5.773 -30.812 -12.039 1 98.88 193 ARG A C 1
ATOM 1502 O O . ARG A 1 193 ? -5.047 -30.562 -13.008 1 98.88 193 ARG A O 1
ATOM 1509 N N . PHE A 1 194 ? -5.367 -30.922 -10.82 1 98.88 194 PHE A N 1
ATOM 1510 C CA . PHE A 1 194 ? -3.951 -30.734 -10.516 1 98.88 194 PHE A CA 1
ATOM 1511 C C . PHE A 1 194 ? -3.312 -32.062 -10.094 1 98.88 194 PHE A C 1
ATOM 1513 O O . PHE A 1 194 ? -3.865 -32.781 -9.266 1 98.88 194 PHE A O 1
ATOM 1520 N N . VAL A 1 195 ? -2.143 -32.312 -10.688 1 98.44 195 VAL A N 1
ATOM 1521 C CA . VAL A 1 195 ? -1.502 -33.594 -10.484 1 98.44 195 VAL A CA 1
ATOM 1522 C C . VAL A 1 195 ? -0.002 -33.406 -10.273 1 98.44 195 VAL A C 1
ATOM 1524 O O . VAL A 1 195 ? 0.63 -32.594 -10.953 1 98.44 195 VAL A O 1
ATOM 1527 N N . VAL A 1 196 ? 0.482 -34.156 -9.203 1 98.44 196 VAL A N 1
ATOM 1528 C CA . VAL A 1 196 ? 1.934 -34.188 -9.062 1 98.44 196 VAL A CA 1
ATOM 1529 C C . VAL A 1 196 ? 2.537 -35.031 -10.188 1 98.44 196 VAL A C 1
ATOM 1531 O O . VAL A 1 196 ? 2.168 -36.188 -10.367 1 98.44 196 VAL A O 1
ATOM 1534 N N . ALA A 1 197 ? 3.432 -34.406 -10.898 1 98.12 197 ALA A N 1
ATOM 1535 C CA . ALA A 1 197 ? 4.012 -35.156 -12.016 1 98.12 197 ALA A CA 1
ATOM 1536 C C . ALA A 1 197 ? 5.359 -34.562 -12.422 1 98.12 197 ALA A C 1
ATOM 1538 O O . ALA A 1 197 ? 5.621 -33.375 -12.203 1 98.12 197 ALA A O 1
ATOM 1539 N N . ASN A 1 198 ? 6.102 -35.469 -12.969 1 96.69 198 ASN A N 1
ATOM 1540 C CA . ASN A 1 198 ? 7.363 -35.125 -13.609 1 96.69 198 ASN A CA 1
ATOM 1541 C C . ASN A 1 198 ? 7.184 -34.844 -15.102 1 96.69 198 ASN A C 1
ATOM 1543 O O . ASN A 1 198 ? 6.551 -35.656 -15.805 1 96.69 198 ASN A O 1
ATOM 1547 N N . THR A 1 199 ? 7.742 -33.75 -15.562 1 96.5 199 THR A N 1
ATOM 1548 C CA . THR A 1 199 ? 7.52 -33.344 -16.938 1 96.5 199 THR A CA 1
ATOM 1549 C C . THR A 1 199 ? 8.141 -34.344 -17.906 1 96.5 199 THR A C 1
ATOM 1551 O O . THR A 1 199 ? 7.754 -34.438 -19.078 1 96.5 199 THR A O 1
ATOM 1554 N N . TYR A 1 200 ? 9.055 -35.188 -17.406 1 96.75 200 TYR A N 1
ATOM 1555 C CA . TYR A 1 200 ? 9.75 -36.156 -18.25 1 96.75 200 TYR A CA 1
ATOM 1556 C C . TYR A 1 200 ? 8.961 -37.469 -18.391 1 96.75 200 TYR A C 1
ATOM 1558 O O . TYR A 1 200 ? 9.273 -38.312 -19.219 1 96.75 200 TYR A O 1
ATOM 1566 N N . GLU A 1 201 ? 8.039 -37.594 -17.547 1 96.38 201 GLU A N 1
ATOM 1567 C CA . GLU A 1 201 ? 7.176 -38.75 -17.547 1 96.38 201 GLU A CA 1
ATOM 1568 C C . GLU A 1 201 ? 5.742 -38.375 -17.172 1 96.38 201 GLU A C 1
ATOM 1570 O O . GLU A 1 201 ? 5.273 -38.719 -16.078 1 96.38 201 GLU A O 1
ATOM 1575 N N . LEU A 1 202 ? 5.047 -37.875 -18.109 1 97.88 202 LEU A N 1
ATOM 1576 C CA . LEU A 1 202 ? 3.699 -37.375 -17.859 1 97.88 202 LEU A CA 1
ATOM 1577 C C . LEU A 1 202 ? 2.713 -38.531 -17.688 1 97.88 202 LEU A C 1
ATOM 1579 O O . LEU A 1 202 ? 2.688 -39.469 -18.516 1 97.88 202 LEU A O 1
ATOM 1583 N N . PRO A 1 203 ? 1.88 -38.469 -16.656 1 98.19 203 PRO A N 1
ATOM 1584 C CA . PRO A 1 203 ? 0.959 -39.594 -16.359 1 98.19 203 PRO A CA 1
ATOM 1585 C C . PRO A 1 203 ? -0.351 -39.469 -17.141 1 98.19 203 PRO A C 1
ATOM 1587 O O . PRO A 1 203 ? -1.429 -39.656 -16.562 1 98.19 203 PRO A O 1
ATOM 1590 N N . PHE A 1 204 ? -0.248 -39.25 -18.438 1 98.44 204 PHE A N 1
ATOM 1591 C CA . PHE A 1 204 ? -1.425 -39.094 -19.281 1 98.44 204 PHE A CA 1
ATOM 1592 C C . PHE A 1 204 ? -1.325 -40 -20.516 1 98.44 204 PHE A C 1
ATOM 1594 O O . PHE A 1 204 ? -0.23 -40.406 -20.906 1 98.44 204 PHE A O 1
ATOM 1601 N N . GLU A 1 205 ? -2.428 -40.25 -21.109 1 97.75 205 GLU A N 1
ATOM 1602 C CA . GLU A 1 205 ? -2.492 -41.062 -22.312 1 97.75 205 GLU A CA 1
ATOM 1603 C C . GLU A 1 205 ? -1.908 -40.312 -23.516 1 97.75 205 GLU A C 1
ATOM 1605 O O . GLU A 1 205 ? -1.882 -39.094 -23.531 1 97.75 205 GLU A O 1
ATOM 1610 N N . GLU A 1 206 ? -1.496 -41.125 -24.484 1 98.06 206 GLU A N 1
ATOM 1611 C CA . GLU A 1 206 ? -1.033 -40.562 -25.75 1 98.06 206 GLU A CA 1
ATOM 1612 C C . GLU A 1 206 ? -2.152 -39.812 -26.453 1 98.06 206 GLU A C 1
ATOM 1614 O O . GLU A 1 206 ? -3.301 -40.25 -26.469 1 98.06 206 GLU A O 1
ATOM 1619 N N . GLY A 1 207 ? -1.843 -38.656 -26.938 1 98.19 207 GLY A N 1
ATOM 1620 C CA . GLY A 1 207 ? -2.777 -37.906 -27.75 1 98.19 207 GLY A CA 1
ATOM 1621 C C . GLY A 1 207 ? -3.988 -37.406 -26.969 1 98.19 207 GLY A C 1
ATOM 1622 O O . GLY A 1 207 ? -5.113 -37.469 -27.484 1 98.19 207 GLY A O 1
ATOM 1623 N N . TYR A 1 208 ? -3.814 -36.969 -25.797 1 98.38 208 TYR A N 1
ATOM 1624 C CA . TYR A 1 208 ? -4.934 -36.656 -24.922 1 98.38 208 TYR A CA 1
ATOM 1625 C C . TYR A 1 208 ? -5.246 -35.156 -24.953 1 98.38 208 TYR A C 1
ATOM 1627 O O . TYR A 1 208 ? -6.406 -34.75 -24.859 1 98.38 208 TYR A O 1
ATOM 1635 N N . PHE A 1 209 ? -4.254 -34.312 -25.125 1 98.75 209 PHE A N 1
ATOM 1636 C CA . PHE A 1 209 ? -4.434 -32.875 -24.906 1 98.75 209 PHE A CA 1
ATOM 1637 C C . PHE A 1 209 ? -4.582 -32.125 -26.234 1 98.75 209 PHE A C 1
ATOM 1639 O O . PHE A 1 209 ? -3.889 -32.469 -27.203 1 98.75 209 PHE A O 1
ATOM 1646 N N . ASP A 1 210 ? -5.512 -31.172 -26.234 1 98.81 210 ASP A N 1
ATOM 1647 C CA . ASP A 1 210 ? -5.707 -30.281 -27.375 1 98.81 210 ASP A CA 1
ATOM 1648 C C . ASP A 1 210 ? -4.695 -29.141 -27.359 1 98.81 210 ASP A C 1
ATOM 1650 O O . ASP A 1 210 ? -4.27 -28.656 -28.422 1 98.81 210 ASP A O 1
ATOM 1654 N N . SER A 1 211 ? -4.363 -28.703 -26.219 1 98.81 211 SER A N 1
ATOM 1655 C CA . SER A 1 211 ? -3.373 -27.641 -26.016 1 98.81 211 SER A CA 1
ATOM 1656 C C . SER A 1 211 ? -2.488 -27.938 -24.812 1 98.81 211 SER A C 1
ATOM 1658 O O . SER A 1 211 ? -2.969 -28.438 -23.797 1 98.81 211 SER A O 1
ATOM 1660 N N . VAL A 1 212 ? -1.206 -27.656 -24.969 1 98.88 212 VAL A N 1
ATOM 1661 C CA . VAL A 1 212 ? -0.246 -27.672 -23.859 1 98.88 212 VAL A CA 1
ATOM 1662 C C . VAL A 1 212 ? 0.426 -26.297 -23.75 1 98.88 212 VAL A C 1
ATOM 1664 O O . VAL A 1 212 ? 0.819 -25.703 -24.75 1 98.88 212 VAL A O 1
ATOM 1667 N N . VAL A 1 213 ? 0.475 -25.828 -22.516 1 98.81 213 VAL A N 1
ATOM 1668 C CA . VAL A 1 213 ? 1.09 -24.516 -22.312 1 98.81 213 VAL A CA 1
ATOM 1669 C C . VAL A 1 213 ? 2.205 -24.625 -21.281 1 98.81 213 VAL A C 1
ATOM 1671 O O . VAL A 1 213 ? 2.084 -25.375 -20.297 1 98.81 213 VAL A O 1
ATOM 1674 N N . CYS A 1 214 ? 3.346 -23.984 -21.547 1 98.44 214 CYS A N 1
ATOM 1675 C CA . CYS A 1 214 ? 4.5 -23.812 -20.672 1 98.44 214 CYS A CA 1
ATOM 1676 C C . CYS A 1 214 ? 4.859 -22.344 -20.516 1 98.44 214 CYS A C 1
ATOM 1678 O O . CYS A 1 214 ? 5.453 -21.75 -21.422 1 98.44 214 CYS A O 1
ATOM 1680 N N . ILE A 1 215 ? 4.551 -21.828 -19.328 1 97.5 215 ILE A N 1
ATOM 1681 C CA . ILE A 1 215 ? 4.812 -20.406 -19.094 1 97.5 215 ILE A CA 1
ATOM 1682 C C . ILE A 1 215 ? 5.953 -20.25 -18.094 1 97.5 215 ILE A C 1
ATOM 1684 O O . ILE A 1 215 ? 5.793 -20.531 -16.906 1 97.5 215 ILE A O 1
ATOM 1688 N N . PHE A 1 216 ? 7.086 -19.719 -18.625 1 95.38 216 PHE A N 1
ATOM 1689 C CA . PHE A 1 216 ? 8.273 -19.516 -17.812 1 95.38 216 PHE A CA 1
ATOM 1690 C C . PHE A 1 216 ? 8.641 -20.781 -17.047 1 95.38 216 PHE A C 1
ATOM 1692 O O . PHE A 1 216 ? 8.867 -20.734 -15.836 1 95.38 216 PHE A O 1
ATOM 1699 N N . MET A 1 217 ? 8.844 -21.828 -17.781 1 95.81 217 MET A N 1
ATOM 1700 C CA . MET A 1 217 ? 8.969 -23.125 -17.141 1 95.81 217 MET A CA 1
ATOM 1701 C C . MET A 1 217 ? 10.109 -23.938 -17.766 1 95.81 217 MET A C 1
ATOM 1703 O O . MET A 1 217 ? 10.93 -24.516 -17.047 1 95.81 217 MET A O 1
ATOM 1707 N N . LEU A 1 218 ? 10.25 -24.016 -19.062 1 96.88 218 LEU A N 1
ATOM 1708 C CA . LEU A 1 218 ? 11.148 -24.922 -19.766 1 96.88 218 LEU A CA 1
ATOM 1709 C C . LEU A 1 218 ? 12.609 -24.594 -19.438 1 96.88 218 LEU A C 1
ATOM 1711 O O . LEU A 1 218 ? 13.445 -25.484 -19.344 1 96.88 218 LEU A O 1
ATOM 1715 N N . HIS A 1 219 ? 12.914 -23.344 -19.25 1 95.19 219 HIS A N 1
ATOM 1716 C CA . HIS A 1 219 ? 14.297 -22.922 -19.031 1 95.19 219 HIS A CA 1
ATOM 1717 C C . HIS A 1 219 ? 14.805 -23.422 -17.688 1 95.19 219 HIS A C 1
ATOM 1719 O O . HIS A 1 219 ? 16.016 -23.391 -17.422 1 95.19 219 HIS A O 1
ATOM 1725 N N . HIS A 1 220 ? 13.977 -23.938 -16.859 1 93.25 220 HIS A N 1
ATOM 1726 C CA . HIS A 1 220 ? 14.375 -24.484 -15.57 1 93.25 220 HIS A CA 1
ATOM 1727 C C . HIS A 1 220 ? 14.766 -25.953 -15.68 1 93.25 220 HIS A C 1
ATOM 1729 O O . HIS A 1 220 ? 15.328 -26.531 -14.75 1 93.25 220 HIS A O 1
ATOM 1735 N N . LEU A 1 221 ? 14.531 -26.578 -16.781 1 95.12 221 LEU A N 1
ATOM 1736 C CA . LEU A 1 221 ? 14.672 -28.016 -16.906 1 95.12 221 LEU A CA 1
ATOM 1737 C C . LEU A 1 221 ? 16.094 -28.406 -17.297 1 95.12 221 LEU A C 1
ATOM 1739 O O . LEU A 1 221 ? 16.734 -27.703 -18.094 1 95.12 221 LEU A O 1
ATOM 1743 N N . ASP A 1 222 ? 16.531 -29.547 -16.797 1 93.62 222 ASP A N 1
ATOM 1744 C CA . ASP A 1 222 ? 17.828 -30.094 -17.156 1 93.62 222 ASP A CA 1
ATOM 1745 C C . ASP A 1 222 ? 17.797 -30.781 -18.516 1 93.62 222 ASP A C 1
ATOM 1747 O O . ASP A 1 222 ? 18.734 -30.672 -19.312 1 93.62 222 ASP A O 1
ATOM 1751 N N . ASP A 1 223 ? 16.75 -31.453 -18.766 1 96 223 ASP A N 1
ATOM 1752 C CA . ASP A 1 223 ? 16.562 -32.219 -20 1 96 223 ASP A CA 1
ATOM 1753 C C . ASP A 1 223 ? 15.352 -31.703 -20.781 1 96 223 ASP A C 1
ATOM 1755 O O . ASP A 1 223 ? 14.336 -32.406 -20.875 1 96 223 ASP A O 1
ATOM 1759 N N . ILE A 1 224 ? 15.578 -30.578 -21.484 1 97.31 224 ILE A N 1
ATOM 1760 C CA . ILE A 1 224 ? 14.508 -29.938 -22.234 1 97.31 224 ILE A CA 1
ATOM 1761 C C . ILE A 1 224 ? 14.039 -30.859 -23.359 1 97.31 224 ILE A C 1
ATOM 1763 O O . ILE A 1 224 ? 12.836 -31.094 -23.516 1 97.31 224 ILE A O 1
ATOM 1767 N N . PRO A 1 225 ? 14.914 -31.562 -24.078 1 97.56 225 PRO A N 1
ATOM 1768 C CA . PRO A 1 225 ? 14.469 -32.469 -25.125 1 97.56 225 PRO A CA 1
ATOM 1769 C C . PRO A 1 225 ? 13.594 -33.625 -24.594 1 97.56 225 PRO A C 1
ATOM 1771 O O . PRO A 1 225 ? 12.586 -33.969 -25.203 1 97.56 225 PRO A O 1
ATOM 1774 N N . GLY A 1 226 ? 14.039 -34.094 -23.453 1 97.62 226 GLY A N 1
ATOM 1775 C CA . GLY A 1 226 ? 13.227 -35.156 -22.828 1 97.62 226 GLY A CA 1
ATOM 1776 C C . GLY A 1 226 ? 11.82 -34.688 -22.5 1 97.62 226 GLY A C 1
ATOM 1777 O O . GLY A 1 226 ? 10.852 -35.406 -22.734 1 97.62 226 GLY A O 1
ATOM 1778 N N . ALA A 1 227 ? 11.68 -33.5 -22 1 98.38 227 ALA A N 1
ATOM 1779 C CA . ALA A 1 227 ? 10.375 -32.938 -21.688 1 98.38 227 ALA A CA 1
ATOM 1780 C C . ALA A 1 227 ? 9.539 -32.75 -22.953 1 98.38 227 ALA A C 1
ATOM 1782 O O . ALA A 1 227 ? 8.352 -33.094 -22.969 1 98.38 227 ALA A O 1
ATOM 1783 N N . LEU A 1 228 ? 10.18 -32.219 -24.031 1 98.5 228 LEU A N 1
ATOM 1784 C CA . LEU A 1 228 ? 9.477 -31.969 -25.281 1 98.5 228 LEU A CA 1
ATOM 1785 C C . LEU A 1 228 ? 8.984 -33.25 -25.906 1 98.5 228 LEU A C 1
ATOM 1787 O O . LEU A 1 228 ? 7.914 -33.281 -26.516 1 98.5 228 LEU A O 1
ATOM 1791 N N . ARG A 1 229 ? 9.727 -34.312 -25.719 1 97.81 229 ARG A N 1
ATOM 1792 C CA . ARG A 1 229 ? 9.336 -35.625 -26.266 1 97.81 229 ARG A CA 1
ATOM 1793 C C . ARG A 1 229 ? 8.086 -36.125 -25.562 1 97.81 229 ARG A C 1
ATOM 1795 O O . ARG A 1 229 ? 7.168 -36.625 -26.219 1 97.81 229 ARG A O 1
ATOM 1802 N N . ASP A 1 230 ? 8.078 -36 -24.266 1 98.38 230 ASP A N 1
ATOM 1803 C CA . ASP A 1 230 ? 6.914 -36.531 -23.547 1 98.38 230 ASP A CA 1
ATOM 1804 C C . ASP A 1 230 ? 5.695 -35.625 -23.75 1 98.38 230 ASP A C 1
ATOM 1806 O O . ASP A 1 230 ? 4.562 -36.125 -23.812 1 98.38 230 ASP A O 1
ATOM 1810 N N . ILE A 1 231 ? 5.883 -34.344 -23.891 1 98.62 231 ILE A N 1
ATOM 1811 C CA . ILE A 1 231 ? 4.793 -33.438 -24.219 1 98.62 231 ILE A CA 1
ATOM 1812 C C . ILE A 1 231 ? 4.203 -33.812 -25.578 1 98.62 231 ILE A C 1
ATOM 1814 O O . ILE A 1 231 ? 2.98 -33.812 -25.75 1 98.62 231 ILE A O 1
ATOM 1818 N N . LYS A 1 232 ? 5.082 -34.156 -26.484 1 98.44 232 LYS A N 1
ATOM 1819 C CA . LYS A 1 232 ? 4.637 -34.594 -27.797 1 98.44 232 LYS A CA 1
ATOM 1820 C C . LYS A 1 232 ? 3.758 -35.844 -27.688 1 98.44 232 LYS A C 1
ATOM 1822 O O . LYS A 1 232 ? 2.734 -35.938 -28.375 1 98.44 232 LYS A O 1
ATOM 1827 N N . ARG A 1 233 ? 4.191 -36.75 -26.859 1 98.25 233 ARG A N 1
ATOM 1828 C CA . ARG A 1 233 ? 3.465 -38 -26.688 1 98.25 233 ARG A CA 1
ATOM 1829 C C . ARG A 1 233 ? 2.025 -37.75 -26.25 1 98.25 233 ARG A C 1
ATOM 1831 O O . ARG A 1 233 ? 1.098 -38.406 -26.75 1 98.25 233 ARG A O 1
ATOM 1838 N N . VAL A 1 234 ? 1.758 -36.781 -25.375 1 98.5 234 VAL A N 1
ATOM 1839 C CA . VAL A 1 234 ? 0.436 -36.594 -24.781 1 98.5 234 VAL A CA 1
ATOM 1840 C C . VAL A 1 234 ? -0.374 -35.625 -25.625 1 98.5 234 VAL A C 1
ATOM 1842 O O . VAL A 1 234 ? -1.555 -35.375 -25.359 1 98.5 234 VAL A O 1
ATOM 1845 N N . LEU A 1 235 ? 0.201 -35.031 -26.625 1 98.56 235 LEU A N 1
ATOM 1846 C CA . LEU A 1 235 ? -0.463 -34.062 -27.5 1 98.56 235 LEU A CA 1
ATOM 1847 C C . LEU A 1 235 ? -1.262 -34.781 -28.594 1 98.56 235 LEU A C 1
ATOM 1849 O O . LEU A 1 235 ? -0.78 -35.719 -29.188 1 98.56 235 LEU A O 1
ATOM 1853 N N . LYS A 1 236 ? -2.479 -34.312 -28.812 1 98.25 236 LYS A N 1
ATOM 1854 C CA . LYS A 1 236 ? -3.248 -34.812 -29.953 1 98.25 236 LYS A CA 1
ATOM 1855 C C . LYS A 1 236 ? -2.555 -34.469 -31.266 1 98.25 236 LYS A C 1
ATOM 1857 O O . LYS A 1 236 ? -1.814 -33.5 -31.344 1 98.25 236 LYS A O 1
ATOM 1862 N N . PRO A 1 237 ? -2.869 -35.25 -32.312 1 97.06 237 PRO A N 1
ATOM 1863 C CA . PRO A 1 237 ? -2.283 -34.938 -33.625 1 97.06 237 PRO A CA 1
ATOM 1864 C C . PRO A 1 237 ? -2.572 -33.531 -34.094 1 97.06 237 PRO A C 1
ATOM 1866 O O . PRO A 1 237 ? -1.717 -32.875 -34.719 1 97.06 237 PRO A O 1
ATOM 1869 N N . SER A 1 238 ? -3.668 -33 -33.781 1 96.19 238 SER A N 1
ATOM 1870 C CA . SER A 1 238 ? -4.035 -31.641 -34.188 1 96.19 238 SER A CA 1
ATOM 1871 C C . SER A 1 238 ? -3.76 -30.625 -33.062 1 96.19 238 SER A C 1
ATOM 1873 O O . SER A 1 238 ? -4.172 -29.469 -33.156 1 96.19 238 SER A O 1
ATOM 1875 N N . GLY A 1 239 ? -3.162 -31.156 -31.984 1 98.19 239 GLY A N 1
ATOM 1876 C CA . GLY A 1 239 ? -2.943 -30.297 -30.828 1 98.19 239 GLY A CA 1
ATOM 1877 C C . GLY A 1 239 ? -1.794 -29.312 -31.031 1 98.19 239 GLY A C 1
ATOM 1878 O O . GLY A 1 239 ? -1.028 -29.438 -31.984 1 98.19 239 GLY A O 1
ATOM 1879 N N . GLU A 1 240 ? -1.723 -28.312 -30.141 1 98.56 240 GLU A N 1
ATOM 1880 C CA . GLU A 1 240 ? -0.666 -27.297 -30.203 1 98.56 240 GLU A CA 1
ATOM 1881 C C . GLU A 1 240 ? -0.009 -27.094 -28.844 1 98.56 240 GLU A C 1
ATOM 1883 O O . GLU A 1 240 ? -0.647 -27.281 -27.797 1 98.56 240 GLU A O 1
ATOM 1888 N N . VAL A 1 241 ? 1.257 -26.766 -28.938 1 98.75 241 VAL A N 1
ATOM 1889 C CA . VAL A 1 241 ? 2.031 -26.375 -27.766 1 98.75 241 VAL A CA 1
ATOM 1890 C C . VAL A 1 241 ? 2.34 -24.875 -27.828 1 98.75 241 VAL A C 1
ATOM 1892 O O . VAL A 1 241 ? 2.707 -24.359 -28.875 1 98.75 241 VAL A O 1
ATOM 1895 N N . PHE A 1 242 ? 2.102 -24.203 -26.703 1 98.75 242 PHE A N 1
ATOM 1896 C CA . PHE A 1 242 ? 2.469 -22.812 -26.547 1 98.75 242 PHE A CA 1
ATOM 1897 C C . PHE A 1 242 ? 3.439 -22.625 -25.391 1 98.75 242 PHE A C 1
ATOM 1899 O O . PHE A 1 242 ? 3.119 -22.969 -24.25 1 98.75 242 PHE A O 1
ATOM 1906 N N . ALA A 1 243 ? 4.617 -22.141 -25.672 1 98.62 243 ALA A N 1
ATOM 1907 C CA . ALA A 1 243 ? 5.605 -21.891 -24.625 1 98.62 243 ALA A CA 1
ATOM 1908 C C . ALA A 1 243 ? 6.066 -20.438 -24.641 1 98.62 243 ALA A C 1
ATOM 1910 O O . ALA A 1 243 ? 6.137 -19.812 -25.719 1 98.62 243 ALA A O 1
ATOM 1911 N N . VAL A 1 244 ? 6.281 -19.922 -23.438 1 98 244 VAL A N 1
ATOM 1912 C CA . VAL A 1 244 ? 6.789 -18.562 -23.25 1 98 244 VAL A CA 1
ATOM 1913 C C . VAL A 1 244 ? 7.996 -18.594 -22.312 1 98 244 VAL A C 1
ATOM 1915 O O . VAL A 1 244 ? 7.914 -19.109 -21.188 1 98 244 VAL A O 1
ATOM 1918 N N . GLU A 1 245 ? 9.133 -18.016 -22.828 1 97.31 245 GLU A N 1
ATOM 1919 C CA . GLU A 1 245 ? 10.367 -18.094 -22.062 1 97.31 245 GLU A CA 1
ATOM 1920 C C . GLU A 1 245 ? 11.102 -16.75 -22.047 1 97.31 245 GLU A C 1
ATOM 1922 O O . GLU A 1 245 ? 11.273 -16.125 -23.094 1 97.31 245 GLU A O 1
ATOM 1927 N N . PRO A 1 246 ? 11.508 -16.344 -20.828 1 95.38 246 PRO A N 1
ATOM 1928 C CA . PRO A 1 246 ? 12.289 -15.094 -20.781 1 95.38 246 PRO A CA 1
ATOM 1929 C C . PRO A 1 246 ? 13.695 -15.258 -21.344 1 95.38 246 PRO A C 1
ATOM 1931 O O . PRO A 1 246 ? 14.328 -16.297 -21.156 1 95.38 246 PRO A O 1
ATOM 1934 N N . ILE A 1 247 ? 14.141 -14.25 -22.016 1 94.69 247 ILE A N 1
ATOM 1935 C CA . ILE A 1 247 ? 15.461 -14.289 -22.625 1 94.69 247 ILE A CA 1
ATOM 1936 C C . ILE A 1 247 ? 16.516 -13.906 -21.609 1 94.69 247 ILE A C 1
ATOM 1938 O O . ILE A 1 247 ? 17.609 -14.477 -21.594 1 94.69 247 ILE A O 1
ATOM 1942 N N . ASP A 1 248 ? 16.188 -13.016 -20.75 1 88.88 248 ASP A N 1
ATOM 1943 C CA . ASP A 1 248 ? 17.172 -12.414 -19.859 1 88.88 248 ASP A CA 1
ATOM 1944 C C . ASP A 1 248 ? 17.188 -13.125 -18.5 1 88.88 248 ASP A C 1
ATOM 1946 O O . ASP A 1 248 ? 17.828 -12.656 -17.562 1 88.88 248 ASP A O 1
ATOM 1950 N N . HIS A 1 249 ? 16.516 -14.133 -18.344 1 84.81 249 HIS A N 1
ATOM 1951 C CA . HIS A 1 249 ? 16.531 -14.984 -17.156 1 84.81 249 HIS A CA 1
ATOM 1952 C C . HIS A 1 249 ? 16.797 -16.438 -17.516 1 84.81 249 HIS A C 1
ATOM 1954 O O . HIS A 1 249 ? 15.977 -17.078 -18.188 1 84.81 249 HIS A O 1
ATOM 1960 N N . PHE A 1 250 ? 17.984 -16.75 -17.031 1 80.62 250 PHE A N 1
ATOM 1961 C CA . PHE A 1 250 ? 18.375 -18.125 -17.344 1 80.62 250 PHE A CA 1
ATOM 1962 C C . PHE A 1 250 ? 19.266 -18.688 -16.25 1 80.62 250 PHE A C 1
ATOM 1964 O O . PHE A 1 250 ? 19.859 -17.938 -15.469 1 80.62 250 PHE A O 1
ATOM 1971 N N . HIS A 1 251 ? 19.312 -19.906 -15.938 1 78.19 251 HIS A N 1
ATOM 1972 C CA . HIS A 1 251 ? 20.109 -20.562 -14.906 1 78.19 251 HIS A CA 1
ATOM 1973 C C . HIS A 1 251 ? 21.422 -21.078 -15.484 1 78.19 251 HIS A C 1
ATOM 1975 O O . HIS A 1 251 ? 22.5 -20.828 -14.922 1 78.19 251 HIS A O 1
ATOM 1981 N N . ASP A 1 252 ? 21.5 -21.609 -16.688 1 79.94 252 ASP A N 1
ATOM 1982 C CA . ASP A 1 252 ? 22.719 -22.141 -17.281 1 79.94 252 ASP A CA 1
ATOM 1983 C C . ASP A 1 252 ? 22.922 -21.625 -18.703 1 79.94 252 ASP A C 1
ATOM 1985 O O . ASP A 1 252 ? 24 -21.141 -19.047 1 79.94 252 ASP A O 1
ATOM 1989 N N . VAL A 1 253 ? 21.906 -21.719 -19.391 1 87.94 253 VAL A N 1
ATOM 1990 C CA . VAL A 1 253 ? 22.031 -21.391 -20.797 1 87.94 253 VAL A CA 1
ATOM 1991 C C . VAL A 1 253 ? 21.031 -20.297 -21.172 1 87.94 253 VAL A C 1
ATOM 1993 O O . VAL A 1 253 ? 19.828 -20.438 -20.922 1 87.94 253 VAL A O 1
ATOM 1996 N N . GLN A 1 254 ? 21.625 -19.219 -21.672 1 92.81 254 GLN A N 1
ATOM 1997 C CA . GLN A 1 254 ? 20.75 -18.219 -22.266 1 92.81 254 GLN A CA 1
ATOM 1998 C C . GLN A 1 254 ? 20.25 -18.672 -23.625 1 92.81 254 GLN A C 1
ATOM 2000 O O . GLN A 1 254 ? 21.047 -19.047 -24.5 1 92.81 254 GLN A O 1
ATOM 2005 N N . ARG A 1 255 ? 18.969 -18.625 -23.812 1 95.56 255 ARG A N 1
ATOM 2006 C CA . ARG A 1 255 ? 18.375 -19.078 -25.062 1 95.56 255 ARG A CA 1
ATOM 2007 C C . ARG A 1 255 ? 17.562 -17.984 -25.719 1 95.56 255 ARG A C 1
ATOM 2009 O O . ARG A 1 255 ? 16.812 -17.266 -25.047 1 95.56 255 ARG A O 1
ATOM 2016 N N . TYR A 1 256 ? 17.828 -17.891 -26.953 1 96.56 256 TYR A N 1
ATOM 2017 C CA . TYR A 1 256 ? 17.047 -16.969 -27.797 1 96.56 256 TYR A CA 1
ATOM 2018 C C . TYR A 1 256 ? 15.984 -17.734 -28.594 1 96.56 256 TYR A C 1
ATOM 2020 O O . TYR A 1 256 ? 15.938 -18.953 -28.562 1 96.56 256 TYR A O 1
ATOM 2028 N N . PRO A 1 257 ? 15.094 -16.953 -29.266 1 97.44 257 PRO A N 1
ATOM 2029 C CA . PRO A 1 257 ? 14.008 -17.625 -29.984 1 97.44 257 PRO A CA 1
ATOM 2030 C C . PRO A 1 257 ? 14.5 -18.719 -30.922 1 97.44 257 PRO A C 1
ATOM 2032 O O . PRO A 1 257 ? 13.906 -19.797 -30.984 1 97.44 257 PRO A O 1
ATOM 2035 N N . ASP A 1 258 ? 15.562 -18.516 -31.562 1 97.38 258 ASP A N 1
ATOM 2036 C CA . ASP A 1 258 ? 16.078 -19.484 -32.531 1 97.38 258 ASP A CA 1
ATOM 2037 C C . ASP A 1 258 ? 16.562 -20.75 -31.812 1 97.38 258 ASP A C 1
ATOM 2039 O O . ASP A 1 258 ? 16.469 -21.844 -32.344 1 97.38 258 ASP A O 1
ATOM 2043 N N . ASP A 1 259 ? 17.094 -20.578 -30.641 1 97.69 259 ASP A N 1
ATOM 2044 C CA . ASP A 1 259 ? 17.516 -21.734 -29.844 1 97.69 259 ASP A CA 1
ATOM 2045 C C . ASP A 1 259 ? 16.328 -22.609 -29.484 1 97.69 259 ASP A C 1
ATOM 2047 O O . ASP A 1 259 ? 16.406 -23.844 -29.578 1 97.69 259 ASP A O 1
ATOM 2051 N N . TRP A 1 260 ? 15.297 -21.984 -29.156 1 98.25 260 TRP A N 1
ATOM 2052 C CA . TRP A 1 260 ? 14.078 -22.719 -28.828 1 98.25 260 TRP A CA 1
ATOM 2053 C C . TRP A 1 260 ? 13.5 -23.406 -30.062 1 98.25 260 TRP A C 1
ATOM 2055 O O . TRP A 1 260 ? 13.039 -24.547 -29.984 1 98.25 260 TRP A O 1
ATOM 2065 N N . LYS A 1 261 ? 13.523 -22.703 -31.188 1 98.19 261 LYS A N 1
ATOM 2066 C CA . LYS A 1 261 ? 13.062 -23.266 -32.438 1 98.19 261 LYS A CA 1
ATOM 2067 C C . LYS A 1 261 ? 13.789 -24.578 -32.75 1 98.19 261 LYS A C 1
ATOM 2069 O O . LYS A 1 261 ? 13.164 -25.562 -33.125 1 98.19 261 LYS A O 1
ATOM 2074 N N . GLU A 1 262 ? 15.039 -24.531 -32.562 1 98.25 262 GLU A N 1
ATOM 2075 C CA . GLU A 1 262 ? 15.852 -25.719 -32.875 1 98.25 262 GLU A CA 1
ATOM 2076 C C . GLU A 1 262 ? 15.508 -26.859 -31.922 1 98.25 262 GLU A C 1
ATOM 2078 O O . GLU A 1 262 ? 15.398 -28.016 -32.344 1 98.25 262 GLU A O 1
ATOM 2083 N N . LEU A 1 263 ? 15.352 -26.531 -30.656 1 98.12 263 LEU A N 1
ATOM 2084 C CA . LEU A 1 263 ? 15.023 -27.547 -29.656 1 98.12 263 LEU A CA 1
ATOM 2085 C C . LEU A 1 263 ? 13.695 -28.219 -29.984 1 98.12 263 LEU A C 1
ATOM 2087 O O . LEU A 1 263 ? 13.586 -29.453 -29.922 1 98.12 263 LEU A O 1
ATOM 2091 N N . PHE A 1 264 ? 12.719 -27.438 -30.375 1 98.62 264 PHE A N 1
ATOM 2092 C CA . PHE A 1 264 ? 11.406 -27.984 -30.703 1 98.62 264 PHE A CA 1
ATOM 2093 C C . PHE A 1 264 ? 11.461 -28.781 -32 1 98.62 264 PHE A C 1
ATOM 2095 O O . PHE A 1 264 ? 10.875 -29.859 -32.094 1 98.62 264 PHE A O 1
ATOM 2102 N N . ARG A 1 265 ? 12.164 -28.281 -33.031 1 98.19 265 ARG A N 1
ATOM 2103 C CA . ARG A 1 265 ? 12.305 -29 -34.281 1 98.19 265 ARG A CA 1
ATOM 2104 C C . ARG A 1 265 ? 12.969 -30.359 -34.094 1 98.19 265 ARG A C 1
ATOM 2106 O O . ARG A 1 265 ? 12.531 -31.359 -34.656 1 98.19 265 ARG A O 1
ATOM 2113 N N . ASP A 1 266 ? 13.977 -30.328 -33.281 1 97.88 266 ASP A N 1
ATOM 2114 C CA . ASP A 1 266 ? 14.711 -31.547 -33 1 97.88 266 ASP A CA 1
ATOM 2115 C C . ASP A 1 266 ? 13.828 -32.562 -32.312 1 97.88 266 ASP A C 1
ATOM 2117 O O . ASP A 1 266 ? 14.039 -33.781 -32.438 1 97.88 266 ASP A O 1
ATOM 2121 N N . ALA A 1 267 ? 12.883 -32.094 -31.609 1 97.62 267 ALA A N 1
ATOM 2122 C CA . ALA A 1 267 ? 11.953 -32.969 -30.891 1 97.62 267 ALA A CA 1
ATOM 2123 C C . ALA A 1 267 ? 10.812 -33.438 -31.812 1 97.62 267 ALA A C 1
ATOM 2125 O O . ALA A 1 267 ? 9.945 -34.188 -31.391 1 97.62 267 ALA A O 1
ATOM 2126 N N . GLY A 1 268 ? 10.742 -32.906 -33 1 96.88 268 GLY A N 1
ATOM 2127 C CA . GLY A 1 268 ? 9.789 -33.406 -34 1 96.88 268 GLY A CA 1
ATOM 2128 C C . GLY A 1 268 ? 8.586 -32.5 -34.156 1 96.88 268 GLY A C 1
ATOM 2129 O O . GLY A 1 268 ? 7.527 -32.938 -34.625 1 96.88 268 GLY A O 1
ATOM 2130 N N . TYR A 1 269 ? 8.703 -31.219 -33.844 1 98.25 269 TYR A N 1
ATOM 2131 C CA . TYR A 1 269 ? 7.602 -30.266 -34 1 98.25 269 TYR A CA 1
ATOM 2132 C C . TYR A 1 269 ? 7.793 -29.406 -35.25 1 98.25 269 TYR A C 1
ATOM 2134 O O . TYR A 1 269 ? 8.922 -29.203 -35.688 1 98.25 269 TYR A O 1
ATOM 2142 N N . GLU A 1 270 ? 6.691 -28.953 -35.844 1 98.12 270 GLU A N 1
ATOM 2143 C CA . GLU A 1 270 ? 6.688 -27.719 -36.594 1 98.12 270 GLU A CA 1
ATOM 2144 C C . GLU A 1 270 ? 6.531 -26.5 -35.688 1 98.12 270 GLU A C 1
ATOM 2146 O O . GLU A 1 270 ? 5.652 -26.469 -34.844 1 98.12 270 GLU A O 1
ATOM 2151 N N . VAL A 1 271 ? 7.41 -25.578 -35.875 1 98.19 271 VAL A N 1
ATOM 2152 C CA . VAL A 1 271 ? 7.469 -24.578 -34.812 1 98.19 271 VAL A CA 1
ATOM 2153 C C . VAL A 1 271 ? 7.594 -23.188 -35.406 1 98.19 271 VAL A C 1
ATOM 2155 O O . VAL A 1 271 ? 8.297 -22.984 -36.406 1 98.19 271 VAL A O 1
ATOM 2158 N N . GLU A 1 272 ? 6.898 -22.234 -34.875 1 97.88 272 GLU A N 1
ATOM 2159 C CA . GLU A 1 272 ? 7.035 -20.797 -35.062 1 97.88 272 GLU A CA 1
ATOM 2160 C C . GLU A 1 272 ? 7.492 -20.109 -33.812 1 97.88 272 GLU A C 1
ATOM 2162 O O . GLU A 1 272 ? 7.023 -20.422 -32.719 1 97.88 272 GLU A O 1
ATOM 2167 N N . VAL A 1 273 ? 8.406 -19.203 -33.969 1 98.25 273 VAL A N 1
ATOM 2168 C CA . VAL A 1 273 ? 8.914 -18.469 -32.812 1 98.25 273 VAL A CA 1
ATOM 2169 C C . VAL A 1 273 ? 8.922 -16.969 -33.125 1 98.25 273 VAL A C 1
ATOM 2171 O O . VAL A 1 273 ? 9.094 -16.578 -34.25 1 98.25 273 VAL A O 1
ATOM 2174 N N . TRP A 1 274 ? 8.688 -16.188 -32.125 1 97.5 274 TRP A N 1
ATOM 2175 C CA . TRP A 1 274 ? 8.844 -14.742 -32.219 1 97.5 274 TRP A CA 1
ATOM 2176 C C . 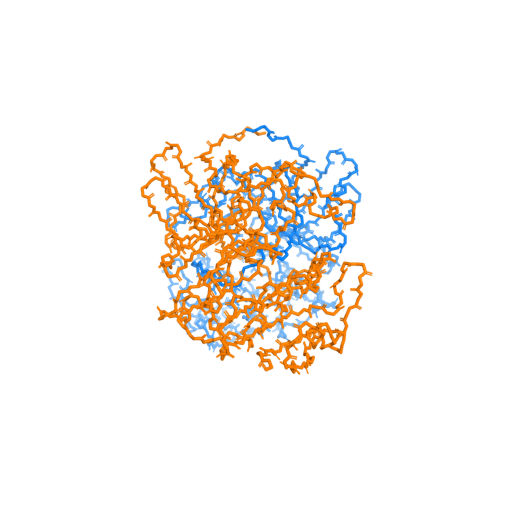TRP A 1 274 ? 9.203 -14.141 -30.859 1 97.5 274 TRP A C 1
ATOM 2178 O O . TRP A 1 274 ? 9.141 -14.828 -29.828 1 97.5 274 TRP A O 1
ATOM 2188 N N . GLU A 1 275 ? 9.672 -12.977 -30.891 1 97.12 275 GLU A N 1
ATOM 2189 C CA . GLU A 1 275 ? 10.102 -12.289 -29.688 1 97.12 275 GLU A CA 1
ATOM 2190 C C . GLU A 1 275 ? 9.281 -11.023 -29.453 1 97.12 275 GLU A C 1
ATOM 2192 O O . GLU A 1 275 ? 8.984 -10.281 -30.391 1 97.12 275 GLU A O 1
ATOM 2197 N N . LYS A 1 276 ? 8.812 -10.867 -28.219 1 95.06 276 LYS A N 1
ATOM 2198 C CA . LYS A 1 276 ? 8.188 -9.625 -27.766 1 95.06 276 LYS A CA 1
ATOM 2199 C C . LYS A 1 276 ? 8.586 -9.297 -26.344 1 95.06 276 LYS A C 1
ATOM 2201 O O . LYS A 1 276 ? 8.469 -10.133 -25.438 1 95.06 276 LYS A O 1
ATOM 2206 N N . ASP A 1 277 ? 9.203 -8.141 -26.078 1 91.12 277 ASP A N 1
ATOM 2207 C CA . ASP A 1 277 ? 9.562 -7.656 -24.75 1 91.12 277 ASP A CA 1
ATOM 2208 C C . ASP A 1 277 ? 10.555 -8.602 -24.062 1 91.12 277 ASP A C 1
ATOM 2210 O O . ASP A 1 277 ? 10.375 -8.969 -22.906 1 91.12 277 ASP A O 1
ATOM 2214 N N . ASN A 1 278 ? 11.492 -9.016 -24.781 1 93.69 278 ASN A N 1
ATOM 2215 C CA . ASN A 1 278 ? 12.57 -9.875 -24.297 1 93.69 278 ASN A CA 1
ATOM 2216 C C . ASN A 1 278 ? 12.047 -11.234 -23.844 1 93.69 278 ASN A C 1
ATOM 2218 O O . ASN A 1 278 ? 12.578 -11.82 -22.906 1 93.69 278 ASN A O 1
ATOM 2222 N N . ILE A 1 279 ? 10.977 -11.609 -24.469 1 96.81 279 ILE A N 1
ATOM 2223 C CA . ILE A 1 279 ? 10.367 -12.906 -24.203 1 96.81 279 ILE A CA 1
ATOM 2224 C C . ILE A 1 279 ? 10.273 -13.695 -25.516 1 96.81 279 ILE A C 1
ATOM 2226 O O . ILE A 1 279 ? 9.898 -13.148 -26.547 1 96.81 279 ILE A O 1
ATOM 2230 N N . SER A 1 280 ? 10.609 -14.914 -25.484 1 98.19 280 SER A N 1
ATOM 2231 C CA . SER A 1 280 ? 10.43 -15.82 -26.609 1 98.19 280 SER A CA 1
ATOM 2232 C C . SER A 1 280 ? 9.07 -16.5 -26.547 1 98.19 280 SER A C 1
ATOM 2234 O O . SER A 1 280 ? 8.711 -17.109 -25.547 1 98.19 280 SER A O 1
ATOM 2236 N N . PHE A 1 281 ? 8.375 -16.328 -27.625 1 98.56 281 PHE A N 1
ATOM 2237 C CA . PHE A 1 281 ? 7.121 -17.047 -27.797 1 98.56 281 PHE A CA 1
ATOM 2238 C C . PHE A 1 281 ? 7.305 -18.219 -28.766 1 98.56 281 PHE A C 1
ATOM 2240 O O . PHE A 1 281 ? 7.922 -18.078 -29.812 1 98.56 281 PHE A O 1
ATOM 2247 N N . ILE A 1 282 ? 6.801 -19.328 -28.391 1 98.69 282 ILE A N 1
ATOM 2248 C CA . ILE A 1 282 ? 6.922 -20.531 -29.188 1 98.69 282 ILE A CA 1
ATOM 2249 C C . ILE A 1 282 ? 5.535 -21.141 -29.422 1 98.69 282 ILE A C 1
ATOM 2251 O O . ILE A 1 282 ? 4.777 -21.359 -28.484 1 98.69 282 ILE A O 1
ATOM 2255 N N . ARG A 1 283 ? 5.18 -21.312 -30.641 1 98.56 283 ARG A N 1
ATOM 2256 C CA . ARG A 1 283 ? 3.992 -22.062 -31.062 1 98.56 283 ARG A CA 1
ATOM 2257 C C . ARG A 1 283 ? 4.371 -23.281 -31.891 1 98.56 283 ARG A C 1
ATOM 2259 O O . ARG A 1 283 ? 5.023 -23.141 -32.938 1 98.56 283 ARG A O 1
ATOM 2266 N N . ALA A 1 284 ? 3.941 -24.438 -31.422 1 98.62 284 ALA A N 1
ATOM 2267 C CA . ALA A 1 284 ? 4.395 -25.656 -32.062 1 98.62 284 ALA A CA 1
ATOM 2268 C C . ALA A 1 284 ? 3.248 -26.641 -32.25 1 98.62 284 ALA A C 1
ATOM 2270 O O . ALA A 1 284 ? 2.293 -26.641 -31.469 1 98.62 284 ALA A O 1
ATOM 2271 N N . CYS A 1 285 ? 3.342 -27.422 -33.312 1 97.81 285 CYS A N 1
ATOM 2272 C CA . CYS A 1 285 ? 2.41 -28.5 -33.594 1 97.81 285 CYS A CA 1
ATOM 2273 C C . CYS A 1 285 ? 3.143 -29.734 -34.125 1 97.81 285 CYS A C 1
ATOM 2275 O O . CYS A 1 285 ? 4.344 -29.672 -34.375 1 97.81 285 CYS A O 1
ATOM 2277 N N . LEU A 1 286 ? 2.383 -30.828 -34.062 1 93.81 286 LEU A N 1
ATOM 2278 C CA . LEU A 1 286 ? 3.025 -32.062 -34.531 1 93.81 286 LEU A CA 1
ATOM 2279 C C . LEU A 1 286 ? 3.225 -32.031 -36.062 1 93.81 286 LEU A C 1
ATOM 2281 O O . LEU A 1 286 ? 2.389 -31.484 -36.781 1 93.81 286 LEU A O 1
ATOM 2285 N N . LYS A 1 287 ? 4.398 -32.594 -36.469 1 81.38 287 LYS A N 1
ATOM 2286 C CA . LYS A 1 287 ? 4.711 -32.719 -37.875 1 81.38 287 LYS A CA 1
ATOM 2287 C C . LYS A 1 287 ? 3.863 -33.812 -38.531 1 81.38 287 LYS A C 1
ATOM 2289 O O . LYS A 1 287 ? 3.533 -34.812 -37.875 1 81.38 287 LYS A O 1
ATOM 2294 N N . MET B 1 1 ? 3.832 -14.461 21.094 1 88.25 1 MET B N 1
ATOM 2295 C CA . MET B 1 1 ? 5.141 -13.953 20.688 1 88.25 1 MET B CA 1
ATOM 2296 C C . MET B 1 1 ? 5.52 -12.711 21.5 1 88.25 1 MET B C 1
ATOM 2298 O O . MET B 1 1 ? 4.684 -11.844 21.734 1 88.25 1 MET B O 1
ATOM 2302 N N . GLU B 1 2 ? 6.703 -12.68 21.938 1 89.31 2 GLU B N 1
ATOM 2303 C CA . GLU B 1 2 ? 7.195 -11.492 22.625 1 89.31 2 GLU B CA 1
ATOM 2304 C C . GLU B 1 2 ? 7.957 -10.578 21.672 1 89.31 2 GLU B C 1
ATOM 2306 O O . GLU B 1 2 ? 8.914 -11.008 21.016 1 89.31 2 GLU B O 1
ATOM 2311 N N . LEU B 1 3 ? 7.418 -9.383 21.578 1 89.31 3 LEU B N 1
ATOM 2312 C CA . LEU B 1 3 ? 8.102 -8.383 20.766 1 89.31 3 LEU B CA 1
ATOM 2313 C C . LEU B 1 3 ? 8.969 -7.477 21.625 1 89.31 3 LEU B C 1
ATOM 2315 O O . LEU B 1 3 ? 8.484 -6.871 22.578 1 89.31 3 LEU B O 1
ATOM 2319 N N . LEU B 1 4 ? 10.188 -7.426 21.266 1 91 4 LEU B N 1
ATOM 2320 C CA . LEU B 1 4 ? 11.094 -6.5 21.938 1 91 4 LEU B CA 1
ATOM 2321 C C . LEU B 1 4 ? 11.211 -5.191 21.156 1 91 4 LEU B C 1
ATOM 2323 O O . LEU B 1 4 ? 11.391 -5.203 19.938 1 91 4 LEU B O 1
ATOM 2327 N N . PRO B 1 5 ? 11.109 -4.078 21.906 1 92.56 5 PRO B N 1
ATOM 2328 C CA . PRO B 1 5 ? 11.258 -2.795 21.203 1 92.56 5 PRO B CA 1
ATOM 2329 C C . PRO B 1 5 ? 12.648 -2.605 20.609 1 92.56 5 PRO B C 1
ATOM 2331 O O . PRO B 1 5 ? 13.648 -2.947 21.234 1 92.56 5 PRO B O 1
ATOM 2334 N N . ILE B 1 6 ? 12.641 -2.092 19.406 1 91.06 6 ILE B N 1
ATOM 2335 C CA . ILE B 1 6 ? 13.922 -1.85 18.75 1 91.06 6 ILE B CA 1
ATOM 2336 C C . ILE B 1 6 ? 14.211 -0.351 18.719 1 91.06 6 ILE B C 1
ATOM 2338 O O . ILE B 1 6 ? 15.312 0.069 18.359 1 91.06 6 ILE B O 1
ATOM 2342 N N . GLY B 1 7 ? 13.242 0.475 19.047 1 93 7 GLY B N 1
ATOM 2343 C CA . GLY B 1 7 ? 13.352 1.925 19.062 1 93 7 GLY B CA 1
ATOM 2344 C C . GLY B 1 7 ? 12.117 2.611 19.609 1 93 7 GLY B C 1
ATOM 2345 O O . GLY B 1 7 ? 11.164 1.946 20.031 1 93 7 GLY B O 1
ATOM 2346 N N . ASN B 1 8 ? 12.203 3.943 19.672 1 95.81 8 ASN B N 1
ATOM 2347 C CA . ASN B 1 8 ? 11.102 4.75 20.172 1 95.81 8 ASN B CA 1
ATOM 2348 C C . ASN B 1 8 ? 10.82 5.945 19.266 1 95.81 8 ASN B C 1
ATOM 2350 O O . ASN B 1 8 ? 11.727 6.469 18.625 1 95.81 8 ASN B O 1
ATOM 2354 N N . VAL B 1 9 ? 9.57 6.289 19.328 1 97.62 9 VAL B N 1
ATOM 2355 C CA . VAL B 1 9 ? 9.109 7.367 18.469 1 97.62 9 VAL B CA 1
ATOM 2356 C C . VAL B 1 9 ? 9.344 8.719 19.141 1 97.62 9 VAL B C 1
ATOM 2358 O O . VAL B 1 9 ? 9.094 8.867 20.344 1 97.62 9 VAL B O 1
ATOM 2361 N N . HIS B 1 10 ? 9.797 9.633 18.328 1 97.44 10 HIS B N 1
ATOM 2362 C CA . HIS B 1 10 ? 9.898 11.023 18.75 1 97.44 10 HIS B CA 1
ATOM 2363 C C . HIS B 1 10 ? 9.078 11.938 17.859 1 97.44 10 HIS B C 1
ATOM 2365 O O . HIS B 1 10 ? 9.406 12.117 16.672 1 97.44 10 HIS B O 1
ATOM 2371 N N . ASN B 1 11 ? 8.023 12.469 18.344 1 98.06 11 ASN B N 1
ATOM 2372 C CA . ASN B 1 11 ? 7.184 13.484 17.734 1 98.06 11 ASN B CA 1
ATOM 2373 C C . ASN B 1 11 ? 6.426 14.297 18.766 1 98.06 11 ASN B C 1
ATOM 2375 O O . ASN B 1 11 ? 6.805 14.32 19.938 1 98.06 11 ASN B O 1
ATOM 2379 N N . HIS B 1 12 ? 5.473 15.094 18.328 1 97.94 12 HIS B N 1
ATOM 2380 C CA . HIS B 1 12 ? 4.785 15.969 19.266 1 97.94 12 HIS B CA 1
ATOM 2381 C C . HIS B 1 12 ? 3.285 15.703 19.281 1 97.94 12 HIS B C 1
ATOM 2383 O O . HIS B 1 12 ? 2.482 16.641 19.266 1 97.94 12 HIS B O 1
ATOM 2389 N N . THR B 1 13 ? 2.994 14.477 19.281 1 95.31 13 THR B N 1
ATOM 2390 C CA . THR B 1 13 ? 1.583 14.109 19.344 1 95.31 13 THR B CA 1
ATOM 2391 C C . THR B 1 13 ? 0.988 14.477 20.688 1 95.31 13 THR B C 1
ATOM 2393 O O . THR B 1 13 ? 1.693 14.492 21.703 1 95.31 13 THR B O 1
ATOM 2396 N N . SER B 1 14 ? -0.28 14.812 20.688 1 92.88 14 SER B N 1
ATOM 2397 C CA . SER B 1 14 ? -1.144 14.914 21.859 1 92.88 14 SER B CA 1
ATOM 2398 C C . SER B 1 14 ? -2.486 14.227 21.609 1 92.88 14 SER B C 1
ATOM 2400 O O . SER B 1 14 ? -2.809 13.867 20.484 1 92.88 14 SER B O 1
ATOM 2402 N N . GLU B 1 15 ? -3.207 13.992 22.703 1 90.19 15 GLU B N 1
ATOM 2403 C CA . GLU B 1 15 ? -4.539 13.414 22.547 1 90.19 15 GLU B CA 1
ATOM 2404 C C . GLU B 1 15 ? -5.402 14.266 21.609 1 90.19 15 GLU B C 1
ATOM 2406 O O . GLU B 1 15 ? -6.133 13.727 20.766 1 90.19 15 GLU B O 1
ATOM 2411 N N . GLU B 1 16 ? -5.273 15.531 21.688 1 89.81 16 GLU B N 1
ATOM 2412 C CA . GLU B 1 16 ? -6.086 16.453 20.906 1 89.81 16 GLU B CA 1
ATOM 2413 C C . GLU B 1 16 ? -5.652 16.469 19.438 1 89.81 16 GLU B C 1
ATOM 2415 O O . GLU B 1 16 ? -6.492 16.453 18.547 1 89.81 16 GLU B O 1
ATOM 2420 N N . SER B 1 17 ? -4.375 16.453 19.25 1 91.12 17 SER B N 1
ATOM 2421 C CA . SER B 1 17 ? -3.898 16.547 17.875 1 91.12 17 SER B CA 1
ATOM 2422 C C . SER B 1 17 ? -4.168 15.258 17.109 1 91.12 17 SER B C 1
ATOM 2424 O O . SER B 1 17 ? -4.324 15.273 15.891 1 91.12 17 SER B O 1
ATOM 2426 N N . LEU B 1 18 ? -4.254 14.18 17.812 1 90.19 18 LEU B N 1
ATOM 2427 C CA . LEU B 1 18 ? -4.5 12.891 17.188 1 90.19 18 LEU B CA 1
ATOM 2428 C C . LEU B 1 18 ? -5.938 12.789 16.688 1 90.19 18 LEU B C 1
ATOM 2430 O O . LEU B 1 18 ? -6.258 11.922 15.875 1 90.19 18 LEU B O 1
ATOM 2434 N N . LYS B 1 19 ? -6.77 13.695 17.109 1 83.75 19 LYS B N 1
ATOM 2435 C CA . LYS B 1 19 ? -8.133 13.742 16.609 1 83.75 19 LYS B CA 1
ATOM 2436 C C . LYS B 1 19 ? -8.172 14.227 15.164 1 83.75 19 LYS B C 1
ATOM 2438 O O . LYS B 1 19 ? -9.172 14.039 14.469 1 83.75 19 LYS B O 1
ATOM 2443 N N . MET B 1 20 ? -7.098 14.844 14.727 1 87.25 20 MET B N 1
ATOM 2444 C CA . MET B 1 20 ? -6.918 15.234 13.328 1 87.25 20 MET B CA 1
ATOM 2445 C C . MET B 1 20 ? -5.992 14.258 12.609 1 87.25 20 MET B C 1
ATOM 2447 O O . MET B 1 20 ? -5.023 14.664 11.977 1 87.25 20 MET B O 1
ATOM 2451 N N . LEU B 1 21 ? -6.383 13.039 12.594 1 86.88 21 LEU B N 1
ATOM 2452 C CA . LEU B 1 21 ? -5.543 11.914 12.195 1 86.88 21 LEU B CA 1
ATOM 2453 C C . LEU B 1 21 ? -5.066 12.078 10.758 1 86.88 21 LEU B C 1
ATOM 2455 O O . LEU B 1 21 ? -3.902 11.805 10.445 1 86.88 21 LEU B O 1
ATOM 2459 N N . PRO B 1 22 ? -5.871 12.578 9.867 1 86.81 22 PRO B N 1
ATOM 2460 C CA . PRO B 1 22 ? -5.43 12.695 8.477 1 86.81 22 PRO B CA 1
ATOM 2461 C C . PRO B 1 22 ? -4.219 13.609 8.312 1 86.81 22 PRO B C 1
ATOM 2463 O O . PRO B 1 22 ? -3.404 13.406 7.406 1 86.81 22 PRO B O 1
ATOM 2466 N N . LEU B 1 23 ? -4.059 14.547 9.195 1 89.56 23 LEU B N 1
ATOM 2467 C CA . LEU B 1 23 ? -2.934 15.469 9.109 1 89.56 23 LEU B CA 1
ATOM 2468 C C . LEU B 1 23 ? -1.621 14.758 9.414 1 89.56 23 LEU B C 1
ATOM 2470 O O . LEU B 1 23 ? -0.562 15.164 8.93 1 89.56 23 LEU B O 1
ATOM 2474 N N . TRP B 1 24 ? -1.716 13.68 10.133 1 92.19 24 TRP B N 1
ATOM 2475 C CA . TRP B 1 24 ? -0.513 13 10.594 1 92.19 24 TRP B CA 1
ATOM 2476 C C . TRP B 1 24 ? 0.083 12.133 9.492 1 92.19 24 TRP B C 1
ATOM 2478 O O . TRP B 1 24 ? 1.229 11.695 9.586 1 92.19 24 TRP B O 1
ATOM 2488 N N . ARG B 1 25 ? -0.619 11.953 8.445 1 90.5 25 ARG B N 1
ATOM 2489 C CA . ARG B 1 25 ? -0.091 11.227 7.293 1 90.5 25 ARG B CA 1
ATOM 2490 C C . ARG B 1 25 ? 1.111 11.945 6.695 1 90.5 25 ARG B C 1
ATOM 2492 O O . ARG B 1 25 ? 1.991 11.312 6.105 1 90.5 25 ARG B O 1
ATOM 2499 N N . GLN B 1 26 ? 1.111 13.289 6.934 1 91.5 26 GLN B N 1
ATOM 2500 C CA . GLN B 1 26 ? 2.191 14.078 6.355 1 91.5 26 GLN B CA 1
ATOM 2501 C C . GLN B 1 26 ? 3.182 14.523 7.43 1 91.5 26 GLN B C 1
ATOM 2503 O O . GLN B 1 26 ? 4.117 15.273 7.145 1 91.5 26 GLN B O 1
ATOM 2508 N N . ALA B 1 27 ? 2.949 14.055 8.594 1 95.69 27 ALA B N 1
ATOM 2509 C CA . ALA B 1 27 ? 3.807 14.477 9.695 1 95.69 27 ALA B CA 1
ATOM 2510 C C . ALA B 1 27 ? 5.09 13.648 9.742 1 95.69 27 ALA B C 1
ATOM 2512 O O . ALA B 1 27 ? 5.105 12.492 9.312 1 95.69 27 ALA B O 1
ATOM 2513 N N . ILE B 1 28 ? 6.117 14.32 10.234 1 98.25 28 ILE B N 1
ATOM 2514 C CA . ILE B 1 28 ? 7.418 13.672 10.344 1 98.25 28 ILE B CA 1
ATOM 2515 C C . ILE B 1 28 ? 7.648 13.219 11.781 1 98.25 28 ILE B C 1
ATOM 2517 O O . ILE B 1 28 ? 7.32 13.938 12.727 1 98.25 28 ILE B O 1
ATOM 2521 N N . SER B 1 29 ? 8.148 12.078 11.961 1 98.44 29 SER B N 1
ATOM 2522 C CA . SER B 1 29 ? 8.555 11.539 13.25 1 98.44 29 SER B CA 1
ATOM 2523 C C . SER B 1 29 ? 10 11.055 13.219 1 98.44 29 SER B C 1
ATOM 2525 O O . SER B 1 29 ? 10.484 10.594 12.18 1 98.44 29 SER B O 1
ATOM 2527 N N . GLY B 1 30 ? 10.672 11.242 14.336 1 97.5 30 GLY B N 1
ATOM 2528 C CA . GLY B 1 30 ? 11.961 10.602 14.531 1 97.5 30 GLY B CA 1
ATOM 2529 C C . GLY B 1 30 ? 11.859 9.234 15.172 1 97.5 30 GLY B C 1
ATOM 2530 O O . GLY B 1 30 ? 10.945 8.977 15.961 1 97.5 30 GLY B O 1
ATOM 2531 N N . ILE B 1 31 ? 12.719 8.43 14.773 1 96.44 31 ILE B N 1
ATOM 2532 C CA . ILE B 1 31 ? 12.875 7.129 15.422 1 96.44 31 ILE B CA 1
ATOM 2533 C C . ILE B 1 31 ? 14.266 7.027 16.047 1 96.44 31 ILE B C 1
ATOM 2535 O O . ILE B 1 31 ? 15.273 7.105 15.336 1 96.44 31 ILE B O 1
ATOM 2539 N N . ASP B 1 32 ? 14.219 6.867 17.281 1 93.62 32 ASP B N 1
ATOM 2540 C CA . ASP B 1 32 ? 15.461 6.684 18.031 1 93.62 32 ASP B CA 1
ATOM 2541 C C . ASP B 1 32 ? 15.742 5.203 18.281 1 93.62 32 ASP B C 1
ATOM 2543 O O . ASP B 1 32 ? 14.922 4.504 18.891 1 93.62 32 ASP B O 1
ATOM 2547 N N . PHE B 1 33 ? 16.828 4.75 17.75 1 87.5 33 PHE B N 1
ATOM 2548 C CA . PHE B 1 33 ? 17.188 3.348 17.938 1 87.5 33 PHE B CA 1
ATOM 2549 C C . PHE B 1 33 ? 18.156 3.184 19.109 1 87.5 33 PHE B C 1
ATOM 2551 O O . PHE B 1 33 ? 19.031 4.031 19.328 1 87.5 33 PHE B O 1
ATOM 2558 N N . ALA B 1 34 ? 17.859 2.297 20 1 69.5 34 ALA B N 1
ATOM 2559 C CA . ALA B 1 34 ? 18.719 2.008 21.141 1 69.5 34 ALA B CA 1
ATOM 2560 C C . ALA B 1 34 ? 20.094 1.549 20.703 1 69.5 34 ALA B C 1
ATOM 2562 O O . ALA B 1 34 ? 21.109 1.935 21.297 1 69.5 34 ALA B O 1
ATOM 2563 N N . ASP B 1 35 ? 20.125 0.64 19.734 1 63.72 35 ASP B N 1
ATOM 2564 C CA . ASP B 1 35 ? 21.391 0.095 19.266 1 63.72 35 ASP B CA 1
ATOM 2565 C C . ASP B 1 35 ? 21.781 0.69 17.906 1 63.72 35 ASP B C 1
ATOM 2567 O O . ASP B 1 35 ? 20.906 0.938 17.062 1 63.72 35 ASP B O 1
ATOM 2571 N N . ALA B 1 36 ? 23.047 1.226 17.75 1 54.59 36 ALA B N 1
ATOM 2572 C CA . ALA B 1 36 ? 23.75 1.928 16.688 1 54.59 36 ALA B CA 1
ATOM 2573 C C . ALA B 1 36 ? 23.609 1.192 15.359 1 54.59 36 ALA B C 1
ATOM 2575 O O . ALA B 1 36 ? 23.688 1.805 14.289 1 54.59 36 ALA B O 1
ATOM 2576 N N . ASP B 1 37 ? 23.594 -0.051 15.211 1 55.69 37 ASP B N 1
ATOM 2577 C CA . ASP B 1 37 ? 23.734 -0.718 13.922 1 55.69 37 ASP B CA 1
ATOM 2578 C C . ASP B 1 37 ? 22.359 -0.973 13.289 1 55.69 37 ASP B C 1
ATOM 2580 O O . ASP B 1 37 ? 21.938 -2.123 13.164 1 55.69 37 ASP B O 1
ATOM 2584 N N . ASP B 1 38 ? 21.547 0.053 12.977 1 61.84 38 ASP B N 1
ATOM 2585 C CA . ASP B 1 38 ? 20.125 -0.079 12.711 1 61.84 38 ASP B CA 1
ATOM 2586 C C . ASP B 1 38 ? 19.859 -0.384 11.242 1 61.84 38 ASP B C 1
ATOM 2588 O O . ASP B 1 38 ? 18.719 -0.459 10.805 1 61.84 38 ASP B O 1
ATOM 2592 N N . GLY B 1 39 ? 20.781 -0.946 10.555 1 78.06 39 GLY B N 1
ATOM 2593 C CA . GLY B 1 39 ? 20.703 -1.335 9.156 1 78.06 39 GLY B CA 1
ATOM 2594 C C . GLY B 1 39 ? 19.266 -1.569 8.695 1 78.06 39 GLY B C 1
ATOM 2595 O O . GLY B 1 39 ? 19.031 -2.326 7.75 1 78.06 39 GLY B O 1
ATOM 2596 N N . PHE B 1 40 ? 18.219 -0.888 9.32 1 84.19 40 PHE B N 1
ATOM 2597 C CA . PHE B 1 40 ? 16.844 -1.165 8.953 1 84.19 40 PHE B CA 1
ATOM 2598 C C . PHE B 1 40 ? 16.453 -0.421 7.676 1 84.19 40 PHE B C 1
ATOM 2600 O O . PHE B 1 40 ? 15.742 -0.958 6.832 1 84.19 40 PHE B O 1
ATOM 2607 N N . PHE B 1 41 ? 17 0.776 7.578 1 90.56 41 PHE B N 1
ATOM 2608 C CA . PHE B 1 41 ? 16.688 1.598 6.418 1 90.56 41 PHE B CA 1
ATOM 2609 C C . PHE B 1 41 ? 17.812 1.545 5.395 1 90.56 41 PHE B C 1
ATOM 2611 O O . PHE B 1 41 ? 18.984 1.605 5.758 1 90.56 41 PHE B O 1
ATOM 2618 N N . THR B 1 42 ? 17.453 1.289 4.152 1 87.88 42 THR B N 1
ATOM 2619 C CA . THR B 1 42 ? 18.422 1.324 3.061 1 87.88 42 THR B CA 1
ATOM 2620 C C . THR B 1 42 ? 17.953 2.25 1.946 1 87.88 42 THR B C 1
ATOM 2622 O O . THR B 1 42 ? 16.75 2.523 1.829 1 87.88 42 THR B O 1
ATOM 2625 N N . GLU B 1 43 ? 18.828 2.742 1.131 1 86.88 43 GLU B N 1
ATOM 2626 C CA . GLU B 1 43 ? 18.516 3.666 0.046 1 86.88 43 GLU B CA 1
ATOM 2627 C C . GLU B 1 43 ? 17.75 2.959 -1.076 1 86.88 43 GLU B C 1
ATOM 2629 O O . GLU B 1 43 ? 17.203 3.611 -1.966 1 86.88 43 GLU B O 1
ATOM 2634 N N . LYS B 1 44 ? 17.672 1.696 -0.956 1 90.81 44 LYS B N 1
ATOM 2635 C CA . LYS B 1 44 ? 17.047 0.912 -2.012 1 90.81 44 LYS B CA 1
ATOM 2636 C C . LYS B 1 44 ? 15.523 1.046 -1.962 1 90.81 44 LYS B C 1
ATOM 2638 O O . LYS B 1 44 ? 14.836 0.761 -2.945 1 90.81 44 LYS B O 1
ATOM 2643 N N . TYR B 1 45 ? 15.078 1.4 -0.828 1 94 45 TYR B N 1
ATOM 2644 C CA . TYR B 1 45 ? 13.633 1.518 -0.637 1 94 45 TYR B CA 1
ATOM 2645 C C . TYR B 1 45 ? 13.258 2.914 -0.153 1 94 45 TYR B C 1
ATOM 2647 O O . TYR B 1 45 ? 13.875 3.441 0.775 1 94 45 TYR B O 1
ATOM 2655 N N . SER B 1 46 ? 12.273 3.463 -0.767 1 96.75 46 SER B N 1
ATOM 2656 C CA . SER B 1 46 ? 11.836 4.793 -0.362 1 96.75 46 SER B CA 1
ATOM 2657 C C . SER B 1 46 ? 10.844 4.727 0.793 1 96.75 46 SER B C 1
ATOM 2659 O O . SER B 1 46 ? 10.633 5.715 1.498 1 96.75 46 SER B O 1
ATOM 2661 N N . HIS B 1 47 ? 10.172 3.566 0.943 1 97.12 47 HIS B N 1
ATOM 2662 C CA . HIS B 1 47 ? 9.133 3.4 1.948 1 97.12 47 HIS B CA 1
ATOM 2663 C C . HIS B 1 47 ? 9.336 2.119 2.75 1 97.12 47 HIS B C 1
ATOM 2665 O O . HIS B 1 47 ? 10.031 1.203 2.297 1 97.12 47 HIS B O 1
ATOM 2671 N N . TYR B 1 48 ? 8.734 2.068 3.881 1 96.19 48 TYR B N 1
ATOM 2672 C CA . TYR B 1 48 ? 8.844 0.958 4.82 1 96.19 48 TYR B CA 1
ATOM 2673 C C . TYR B 1 48 ? 7.527 0.728 5.551 1 96.19 48 TYR B C 1
ATOM 2675 O O . TYR B 1 48 ? 6.684 1.625 5.621 1 96.19 48 TYR B O 1
ATOM 2683 N N . ILE B 1 49 ? 7.285 -0.501 6.043 1 96.12 49 ILE B N 1
ATOM 2684 C CA . ILE B 1 49 ? 6.195 -0.855 6.945 1 96.12 49 ILE B CA 1
ATOM 2685 C C . ILE B 1 49 ? 6.73 -0.984 8.367 1 96.12 49 ILE B C 1
ATOM 2687 O O . ILE B 1 49 ? 7.648 -1.767 8.625 1 96.12 49 ILE B O 1
ATOM 2691 N N . ILE B 1 50 ? 6.184 -0.243 9.258 1 95.94 50 ILE B N 1
ATOM 2692 C CA . ILE B 1 50 ? 6.652 -0.226 10.641 1 95.94 50 ILE B CA 1
ATOM 2693 C C . ILE B 1 50 ? 5.539 -0.718 11.562 1 95.94 50 ILE B C 1
ATOM 2695 O O . ILE B 1 50 ? 4.395 -0.275 11.461 1 95.94 50 ILE B O 1
ATOM 2699 N N . THR B 1 51 ? 5.871 -1.643 12.422 1 95.19 51 THR B N 1
ATOM 2700 C CA . THR B 1 51 ? 4.961 -2.061 13.484 1 95.19 51 THR B CA 1
ATOM 2701 C C . THR B 1 51 ? 5.32 -1.377 14.805 1 95.19 51 THR B C 1
ATOM 2703 O O . THR B 1 51 ? 6.5 -1.228 15.133 1 95.19 51 THR B O 1
ATOM 2706 N N . HIS B 1 52 ? 4.344 -0.92 15.484 1 96.31 52 HIS B N 1
ATOM 2707 C CA . HIS B 1 52 ? 4.535 -0.088 16.672 1 96.31 52 HIS B CA 1
ATOM 2708 C C . HIS B 1 52 ? 3.371 -0.242 17.641 1 96.31 52 HIS B C 1
ATOM 2710 O O . HIS B 1 52 ? 2.43 -0.994 17.375 1 96.31 52 HIS B O 1
ATOM 2716 N N . ASP B 1 53 ? 3.535 0.433 18.812 1 96.12 53 ASP B N 1
ATOM 2717 C CA . ASP B 1 53 ? 2.434 0.461 19.781 1 96.12 53 ASP B CA 1
ATOM 2718 C C . ASP B 1 53 ? 1.176 1.06 19.156 1 96.12 53 ASP B C 1
ATOM 2720 O O . ASP B 1 53 ? 1.26 1.976 18.328 1 96.12 53 ASP B O 1
ATOM 2724 N N . PRO B 1 54 ? -0.005 0.494 19.547 1 94.62 54 PRO B N 1
ATOM 2725 C CA . PRO B 1 54 ? -1.242 1.135 19.094 1 94.62 54 PRO B CA 1
ATOM 2726 C C . PRO B 1 54 ? -1.452 2.514 19.719 1 94.62 54 PRO B C 1
ATOM 2728 O O . PRO B 1 54 ? -0.779 2.867 20.688 1 94.62 54 PRO B O 1
ATOM 2731 N N . LEU B 1 55 ? -2.305 3.281 19.031 1 94.5 55 LEU B N 1
ATOM 2732 C CA . LEU B 1 55 ? -2.684 4.555 19.641 1 94.5 55 LEU B CA 1
ATOM 2733 C C . LEU B 1 55 ? -3.488 4.328 20.922 1 94.5 55 LEU B C 1
ATOM 2735 O O . LEU B 1 55 ? -4.328 3.428 20.984 1 94.5 55 LEU B O 1
ATOM 2739 N N . CYS B 1 56 ? -3.279 5.121 21.844 1 90.38 56 CYS B N 1
ATOM 2740 C CA . CYS B 1 56 ? -3.969 4.992 23.125 1 90.38 56 CYS B CA 1
ATOM 2741 C C . CYS B 1 56 ? -5.25 5.816 23.141 1 90.38 56 CYS B C 1
ATOM 2743 O O . CYS B 1 56 ? -6.066 5.688 24.062 1 90.38 56 CYS B O 1
ATOM 2745 N N . VAL B 1 57 ? -5.461 6.57 22.156 1 87.56 57 VAL B N 1
ATOM 2746 C CA . VAL B 1 57 ? -6.664 7.391 22.078 1 87.56 57 VAL B CA 1
ATOM 2747 C C . VAL B 1 57 ? -7.848 6.535 21.641 1 87.56 57 VAL B C 1
ATOM 2749 O O . VAL B 1 57 ? -7.664 5.422 21.141 1 87.56 57 VAL B O 1
ATOM 2752 N N . THR B 1 58 ? -9.07 7.023 21.938 1 85.75 58 THR B N 1
ATOM 2753 C CA . THR B 1 58 ? -10.297 6.402 21.453 1 85.75 58 THR B CA 1
ATOM 2754 C C . THR B 1 58 ? -11.102 7.383 20.594 1 85.75 58 THR B C 1
ATOM 2756 O O . THR B 1 58 ? -11.359 8.516 21.016 1 85.75 58 THR B O 1
ATOM 2759 N N . PHE B 1 59 ? -11.375 6.914 19.469 1 85.88 59 PHE B N 1
ATOM 2760 C CA . PHE B 1 59 ? -12.195 7.734 18.578 1 85.88 59 PHE B CA 1
ATOM 2761 C C . PHE B 1 59 ? -13.672 7.543 18.875 1 85.88 59 PHE B C 1
ATOM 2763 O O . PHE B 1 59 ? -14.094 6.453 19.281 1 85.88 59 PHE B O 1
ATOM 2770 N N . PRO B 1 60 ? -14.398 8.656 18.703 1 81.62 60 PRO B N 1
ATOM 2771 C CA . PRO B 1 60 ? -15.812 8.609 19.078 1 81.62 60 PRO B CA 1
ATOM 2772 C C . PRO B 1 60 ? -16.625 7.688 18.172 1 81.62 60 PRO B C 1
ATOM 2774 O O . PRO B 1 60 ? -16.109 7.145 17.203 1 81.62 60 PRO B O 1
ATOM 2777 N N . SER B 1 61 ? -17.938 7.598 18.578 1 79.25 61 SER B N 1
ATOM 2778 C CA . SER B 1 61 ? -18.875 6.773 17.828 1 79.25 61 SER B CA 1
ATOM 2779 C C . SER B 1 61 ? -18.953 7.23 16.375 1 79.25 61 SER B C 1
ATOM 2781 O O . SER B 1 61 ? -18.953 8.43 16.094 1 79.25 61 SER B O 1
ATOM 2783 N N . GLY B 1 62 ? -19 6.426 15.383 1 76.81 62 GLY B N 1
ATOM 2784 C CA . GLY B 1 62 ? -19.031 6.73 13.961 1 76.81 62 GLY B CA 1
ATOM 2785 C C . GLY B 1 62 ? -17.672 6.574 13.297 1 76.81 62 GLY B C 1
ATOM 2786 O O . GLY B 1 62 ? -17.578 6.602 12.07 1 76.81 62 GLY B O 1
ATOM 2787 N N . LYS B 1 63 ? -16.672 6.484 14.18 1 81.31 63 LYS B N 1
ATOM 2788 C CA . LYS B 1 63 ? -15.336 6.293 13.648 1 81.31 63 LYS B CA 1
ATOM 2789 C C . LYS B 1 63 ? -14.734 4.977 14.133 1 81.31 63 LYS B C 1
ATOM 2791 O O . LYS B 1 63 ? -13.547 4.918 14.477 1 81.31 63 LYS B O 1
ATOM 2796 N N . GLU B 1 64 ? -15.547 4.039 14.258 1 80.44 64 GLU B N 1
ATOM 2797 C CA . GLU B 1 64 ? -15.141 2.738 14.773 1 80.44 64 GLU B CA 1
ATOM 2798 C C . GLU B 1 64 ? -14.039 2.123 13.922 1 80.44 64 GLU B C 1
ATOM 2800 O O . GLU B 1 64 ? -13.164 1.421 14.43 1 80.44 64 GLU B O 1
ATOM 2805 N N . GLU B 1 65 ? -14.008 2.504 12.68 1 81.12 65 GLU B N 1
ATOM 2806 C CA . GLU B 1 65 ? -13.008 1.956 11.773 1 81.12 65 GLU B CA 1
ATOM 2807 C C . GLU B 1 65 ? -11.609 2.434 12.133 1 81.12 65 GLU B C 1
ATOM 2809 O O . GLU B 1 65 ? -10.633 1.698 11.969 1 81.12 65 GLU B O 1
ATOM 2814 N N . LEU B 1 66 ? -11.562 3.627 12.633 1 87.12 66 LEU B N 1
ATOM 2815 C CA . LEU B 1 66 ? -10.266 4.152 13.039 1 87.12 66 LEU B CA 1
ATOM 2816 C C . LEU B 1 66 ? -9.758 3.445 14.289 1 87.12 66 LEU B C 1
ATOM 2818 O O . LEU B 1 66 ? -8.555 3.225 14.438 1 87.12 66 LEU B O 1
ATOM 2822 N N . ASN B 1 67 ? -10.703 3.109 15.125 1 89.12 67 ASN B N 1
ATOM 2823 C CA . ASN B 1 67 ? -10.328 2.357 16.312 1 89.12 67 ASN B CA 1
ATOM 2824 C C . ASN B 1 67 ? -9.797 0.971 15.961 1 89.12 67 ASN B C 1
ATOM 2826 O O . ASN B 1 67 ? -8.789 0.524 16.516 1 89.12 67 ASN B O 1
ATOM 2830 N N . LYS B 1 68 ? -10.438 0.342 15.039 1 85.38 68 LYS B N 1
ATOM 2831 C CA . LYS B 1 68 ? -10 -0.974 14.578 1 85.38 68 LYS B CA 1
ATOM 2832 C C . LYS B 1 68 ? -8.633 -0.893 13.906 1 85.38 68 LYS B C 1
ATOM 2834 O O . LYS B 1 68 ? -7.785 -1.768 14.102 1 85.38 68 LYS B O 1
ATOM 2839 N N . ARG B 1 69 ? -8.438 0.179 13.234 1 91.06 69 ARG B N 1
ATOM 2840 C CA . ARG B 1 69 ? -7.23 0.326 12.422 1 91.06 69 ARG B CA 1
ATOM 2841 C C . ARG B 1 69 ? -6.039 0.734 13.289 1 91.06 69 ARG B C 1
ATOM 2843 O O . ARG B 1 69 ? -4.914 0.284 13.055 1 91.06 69 ARG B O 1
ATOM 2850 N N . PHE B 1 70 ? -6.32 1.549 14.281 1 91.31 70 PHE B N 1
ATOM 2851 C CA . PHE B 1 70 ? -5.16 2.205 14.867 1 91.31 70 PHE B CA 1
ATOM 2852 C C . PHE B 1 70 ? -5.066 1.909 16.359 1 91.31 70 PHE B C 1
ATOM 2854 O O . PHE B 1 70 ? -4.02 2.113 16.969 1 91.31 70 PHE B O 1
ATOM 2861 N N . CYS B 1 71 ? -6.145 1.354 16.938 1 88.38 71 CYS B N 1
ATOM 2862 C CA . CYS B 1 71 ? -6.172 1.287 18.391 1 88.38 71 CYS B CA 1
ATOM 2863 C C . CYS B 1 71 ? -6.262 -0.158 18.859 1 88.38 71 CYS B C 1
ATOM 2865 O O . CYS B 1 71 ? -6.059 -0.439 20.047 1 88.38 71 CYS B O 1
ATOM 2867 N N . ALA B 1 72 ? -6.742 -1.182 18.062 1 77.69 72 ALA B N 1
ATOM 2868 C CA . ALA B 1 72 ? -7.148 -2.521 18.484 1 77.69 72 ALA B CA 1
ATOM 2869 C C . ALA B 1 72 ? -5.941 -3.449 18.594 1 77.69 72 ALA B C 1
ATOM 2871 O O . ALA B 1 72 ? -6.094 -4.652 18.828 1 77.69 72 ALA B O 1
ATOM 2872 N N . GLY B 1 73 ? -4.789 -3 19 1 79.44 73 GLY B N 1
ATOM 2873 C CA . GLY B 1 73 ? -3.682 -3.938 19.109 1 79.44 73 GLY B CA 1
ATOM 2874 C C . GLY B 1 73 ? -2.365 -3.365 18.625 1 79.44 73 GLY B C 1
ATOM 2875 O O . GLY B 1 73 ? -1.934 -2.305 19.078 1 79.44 73 GLY B O 1
ATOM 2876 N N . LEU B 1 74 ? -1.842 -4.188 17.656 1 90.81 74 LEU B N 1
ATOM 2877 C CA . LEU B 1 74 ? -0.552 -3.797 17.094 1 90.81 74 LEU B CA 1
ATOM 2878 C C . LEU B 1 74 ? -0.729 -2.748 16 1 90.81 74 LEU B C 1
ATOM 2880 O O . LEU B 1 74 ? -1.577 -2.904 15.117 1 90.81 74 LEU B O 1
ATOM 2884 N N . GLY B 1 75 ? -0.016 -1.649 16.156 1 93.62 75 GLY B N 1
ATOM 2885 C CA . GLY B 1 75 ? -0.049 -0.631 15.125 1 93.62 75 GLY B CA 1
ATOM 2886 C C . GLY B 1 75 ? 0.84 -0.957 13.945 1 93.62 75 GLY B C 1
ATOM 2887 O O . GLY B 1 75 ? 1.906 -1.554 14.102 1 93.62 75 GLY B O 1
ATOM 2888 N N . THR B 1 76 ? 0.373 -0.58 12.742 1 95.25 76 THR B N 1
ATOM 2889 C CA . THR B 1 76 ? 1.166 -0.686 11.523 1 95.25 76 THR B CA 1
ATOM 2890 C C . THR B 1 76 ? 1.058 0.591 10.695 1 95.25 76 THR B C 1
ATOM 2892 O O . THR B 1 76 ? -0.037 1.129 10.516 1 95.25 76 THR B O 1
ATOM 2895 N N . SER B 1 77 ? 2.221 1.083 10.219 1 96.75 77 SER B N 1
ATOM 2896 C CA . SER B 1 77 ? 2.26 2.281 9.383 1 96.75 77 SER B CA 1
ATOM 2897 C C . SER B 1 77 ? 3.135 2.074 8.156 1 96.75 77 SER B C 1
ATOM 2899 O O . SER B 1 77 ? 4.203 1.463 8.242 1 96.75 77 SER B O 1
ATOM 2901 N N . VAL B 1 78 ? 2.664 2.5 7.035 1 96.75 78 VAL B N 1
ATOM 2902 C CA . VAL B 1 78 ? 3.537 2.672 5.879 1 96.75 78 VAL B CA 1
ATOM 2903 C C . VAL B 1 78 ? 4.145 4.074 5.891 1 96.75 78 VAL B C 1
ATOM 2905 O O . VAL B 1 78 ? 3.422 5.07 5.945 1 96.75 78 VAL B O 1
ATOM 2908 N N . VAL B 1 79 ? 5.492 4.133 5.859 1 97.75 79 VAL B N 1
ATOM 2909 C CA . VAL B 1 79 ? 6.148 5.426 6.039 1 97.75 79 VAL B CA 1
ATOM 2910 C C . VAL B 1 79 ? 7.129 5.672 4.898 1 97.75 79 VAL B C 1
ATOM 2912 O O . VAL B 1 79 ? 7.621 4.727 4.277 1 97.75 79 VAL B O 1
ATOM 2915 N N . SER B 1 80 ? 7.363 6.934 4.586 1 97.5 80 SER B N 1
ATOM 2916 C CA . SER B 1 80 ? 8.453 7.328 3.699 1 97.5 80 SER B CA 1
ATOM 2917 C C . SER B 1 80 ? 9.711 7.68 4.488 1 97.5 80 SER B C 1
ATOM 2919 O O . SER B 1 80 ? 9.648 8.438 5.457 1 97.5 80 SER B O 1
ATOM 2921 N N . TYR B 1 81 ? 10.789 7.074 4.125 1 97.06 81 TYR B N 1
ATOM 2922 C CA . TYR B 1 81 ? 12.055 7.379 4.785 1 97.06 81 TYR B CA 1
ATOM 2923 C C . TYR B 1 81 ? 12.602 8.727 4.32 1 97.06 81 TYR B C 1
ATOM 2925 O O . TYR B 1 81 ? 12.594 9.023 3.123 1 97.06 81 TYR B O 1
ATOM 2933 N N . ILE B 1 82 ? 13.07 9.539 5.23 1 96.5 82 ILE B N 1
ATOM 2934 C CA . ILE B 1 82 ? 13.594 10.859 4.879 1 96.5 82 ILE B CA 1
ATOM 2935 C C . ILE B 1 82 ? 15.109 10.859 4.988 1 96.5 82 ILE B C 1
ATOM 2937 O O . ILE B 1 82 ? 15.812 10.867 3.971 1 96.5 82 ILE B O 1
ATOM 2941 N N . ARG B 1 83 ? 15.641 10.773 6.262 1 94.31 83 ARG B N 1
ATOM 2942 C CA . ARG B 1 83 ? 17.094 10.781 6.441 1 94.31 83 ARG B CA 1
ATOM 2943 C C . ARG B 1 83 ? 17.469 10.398 7.871 1 94.31 83 ARG B C 1
ATOM 2945 O O . ARG B 1 83 ? 16.594 10.281 8.734 1 94.31 83 ARG B O 1
ATOM 2952 N N . LYS B 1 84 ? 18.766 10.195 7.992 1 93.12 84 LYS B N 1
ATOM 2953 C CA . LYS B 1 84 ? 19.344 9.984 9.312 1 93.12 84 LYS B CA 1
ATOM 2954 C C . LYS B 1 84 ? 20.109 11.219 9.789 1 93.12 84 LYS B C 1
ATOM 2956 O O . LYS B 1 84 ? 20.781 11.875 9 1 93.12 84 LYS B O 1
ATOM 2961 N N . GLU B 1 85 ? 19.953 11.594 10.977 1 91.25 85 GLU B N 1
ATOM 2962 C CA . GLU B 1 85 ? 20.734 12.617 11.656 1 91.25 85 GLU B CA 1
ATOM 2963 C C . GLU B 1 85 ? 21.172 12.156 13.047 1 91.25 85 GLU B C 1
ATOM 2965 O O . GLU B 1 85 ? 20.328 12.016 13.945 1 91.25 85 GLU B O 1
ATOM 2970 N N . GLY B 1 86 ? 22.438 11.914 13.141 1 87.06 86 GLY B N 1
ATOM 2971 C CA . GLY B 1 86 ? 22.891 11.289 14.375 1 87.06 86 GLY B CA 1
ATOM 2972 C C . GLY B 1 86 ? 22.328 9.898 14.578 1 87.06 86 GLY B C 1
ATOM 2973 O O . GLY B 1 86 ? 22.453 9.039 13.703 1 87.06 86 GLY B O 1
ATOM 2974 N N . ASN B 1 87 ? 21.641 9.734 15.672 1 84.94 87 ASN B N 1
ATOM 2975 C CA . ASN B 1 87 ? 21.047 8.438 15.984 1 84.94 87 ASN B CA 1
ATOM 2976 C C . ASN B 1 87 ? 19.562 8.398 15.664 1 84.94 87 ASN B C 1
ATOM 2978 O O . ASN B 1 87 ? 18.875 7.422 15.977 1 84.94 87 ASN B O 1
ATOM 2982 N N . MET B 1 88 ? 19.188 9.43 15 1 92.44 88 MET B N 1
ATOM 2983 C CA . MET B 1 88 ? 17.766 9.539 14.727 1 92.44 88 MET B CA 1
ATOM 2984 C C . MET B 1 88 ? 17.469 9.312 13.242 1 92.44 88 MET B C 1
ATOM 2986 O O . MET B 1 88 ? 18.156 9.875 12.383 1 92.44 88 MET B O 1
ATOM 2990 N N . HIS B 1 89 ? 16.547 8.414 12.945 1 95.69 89 HIS B N 1
ATOM 2991 C CA . HIS B 1 89 ? 15.984 8.297 11.602 1 95.69 89 HIS B CA 1
ATOM 2992 C C . HIS B 1 89 ? 14.641 9.008 11.5 1 95.69 89 HIS B C 1
ATOM 2994 O O . HIS B 1 89 ? 13.758 8.812 12.344 1 95.69 89 HIS B O 1
ATOM 3000 N N . TYR B 1 90 ? 14.508 9.828 10.5 1 97.12 90 TYR B N 1
ATOM 3001 C CA . TYR B 1 90 ? 13.258 10.562 10.312 1 97.12 90 TYR B CA 1
ATOM 3002 C C . TYR B 1 90 ? 12.422 9.945 9.195 1 97.12 90 TYR B C 1
ATOM 3004 O O . TYR B 1 90 ? 12.945 9.609 8.133 1 97.12 90 TYR B O 1
ATOM 3012 N N . VAL B 1 91 ? 11.172 9.727 9.523 1 97.88 91 VAL B N 1
ATOM 3013 C CA . VAL B 1 91 ? 10.219 9.172 8.562 1 97.88 91 VAL B CA 1
ATOM 3014 C C . VAL B 1 91 ? 8.961 10.039 8.531 1 97.88 91 VAL B C 1
ATOM 3016 O O . VAL B 1 91 ? 8.695 10.805 9.461 1 97.88 91 VAL B O 1
ATOM 3019 N N . ARG B 1 92 ? 8.219 9.984 7.484 1 97.75 92 ARG B N 1
ATOM 3020 C CA . ARG B 1 92 ? 6.93 10.656 7.336 1 97.75 92 ARG B CA 1
ATOM 3021 C C . ARG B 1 92 ? 5.785 9.648 7.32 1 97.75 92 ARG B C 1
ATOM 3023 O O . ARG B 1 92 ? 5.875 8.609 6.668 1 97.75 92 ARG B O 1
ATOM 3030 N N . GLY B 1 93 ? 4.762 9.984 8.094 1 96.62 93 GLY B N 1
ATOM 3031 C CA . GLY B 1 93 ? 3.545 9.195 8.016 1 96.62 93 GLY B CA 1
ATOM 3032 C C . GLY B 1 93 ? 3.447 8.141 9.109 1 96.62 93 GLY B C 1
ATOM 3033 O O . GLY B 1 93 ? 2.625 7.227 9.023 1 96.62 93 GLY B O 1
ATOM 3034 N N . LEU B 1 94 ? 4.293 8.219 10.117 1 96.69 94 LEU B N 1
ATOM 3035 C CA . LEU B 1 94 ? 4.238 7.273 11.227 1 96.69 94 LEU B CA 1
ATOM 3036 C C . LEU B 1 94 ? 3.062 7.586 12.148 1 96.69 94 LEU B C 1
ATOM 3038 O O . LEU B 1 94 ? 3.057 8.617 12.828 1 96.69 94 LEU B O 1
ATOM 3042 N N . MET B 1 95 ? 2.07 6.703 12.172 1 95.56 95 MET B N 1
ATOM 3043 C CA . MET B 1 95 ? 0.856 6.887 12.961 1 95.56 95 MET B CA 1
ATOM 3044 C C . MET B 1 95 ? 1.025 6.309 14.359 1 95.56 95 MET B C 1
ATOM 3046 O O . MET B 1 95 ? 0.309 5.383 14.742 1 95.56 95 MET B O 1
ATOM 3050 N N . ALA B 1 96 ? 1.919 6.871 15.078 1 96.44 96 ALA B N 1
ATOM 3051 C CA . ALA B 1 96 ? 2.268 6.434 16.438 1 96.44 96 ALA B CA 1
ATOM 3052 C C . ALA B 1 96 ? 2.465 7.625 17.359 1 96.44 96 ALA B C 1
ATOM 3054 O O . ALA B 1 96 ? 2.873 8.703 16.922 1 96.44 96 ALA B O 1
ATOM 3055 N N . GLU B 1 97 ? 2.217 7.402 18.625 1 96.81 97 GLU B N 1
ATOM 3056 C CA . GLU B 1 97 ? 2.348 8.469 19.609 1 96.81 97 GLU B CA 1
ATOM 3057 C C . GLU B 1 97 ? 3.811 8.703 19.984 1 96.81 97 GLU B C 1
ATOM 3059 O O . GLU B 1 97 ? 4.652 7.82 19.797 1 96.81 97 GLU B O 1
ATOM 3064 N N . ASN B 1 98 ? 3.998 9.922 20.531 1 97.12 98 ASN B N 1
ATOM 3065 C CA . ASN B 1 98 ? 5.32 10.203 21.078 1 97.12 98 ASN B CA 1
ATOM 3066 C C . ASN B 1 98 ? 5.699 9.195 22.156 1 97.12 98 ASN B C 1
ATOM 3068 O O . ASN B 1 98 ? 4.891 8.883 23.031 1 97.12 98 ASN B O 1
ATOM 3072 N N . GLY B 1 99 ? 6.914 8.664 22 1 96.44 99 GLY B N 1
ATOM 3073 C CA . GLY B 1 99 ? 7.41 7.719 22.984 1 96.44 99 GLY B CA 1
ATOM 3074 C C . GLY B 1 99 ? 6.996 6.289 22.703 1 96.44 99 GLY B C 1
ATOM 3075 O O . GLY B 1 99 ? 7.43 5.363 23.406 1 96.44 99 GLY B O 1
ATOM 3076 N N . ALA B 1 100 ? 6.125 6.047 21.719 1 96.69 100 ALA B N 1
ATOM 3077 C CA . ALA B 1 100 ? 5.688 4.691 21.406 1 96.69 100 ALA B CA 1
ATOM 3078 C C . ALA B 1 100 ? 6.871 3.805 21.031 1 96.69 100 ALA B C 1
ATOM 3080 O O . ALA B 1 100 ? 7.863 4.285 20.484 1 96.69 100 ALA B O 1
ATOM 3081 N N . ASN B 1 101 ? 6.738 2.535 21.281 1 95.62 101 ASN B N 1
ATOM 3082 C CA . ASN B 1 101 ? 7.746 1.553 20.891 1 95.62 101 ASN B CA 1
ATOM 3083 C C . ASN B 1 101 ? 7.594 1.14 19.438 1 95.62 101 ASN B C 1
ATOM 3085 O O . ASN B 1 101 ? 6.473 0.993 18.938 1 95.62 101 ASN B O 1
ATOM 3089 N N . ILE B 1 102 ? 8.711 0.962 18.828 1 95.06 102 ILE B N 1
ATOM 3090 C CA . ILE B 1 102 ? 8.781 0.348 17.516 1 95.06 102 ILE B CA 1
ATOM 3091 C C . ILE B 1 102 ? 9.242 -1.103 17.641 1 95.06 102 ILE B C 1
ATOM 3093 O O . ILE B 1 102 ? 10.188 -1.397 18.375 1 95.06 102 ILE B O 1
ATOM 3097 N N . TYR B 1 103 ? 8.594 -1.974 16.891 1 93.19 103 TYR B N 1
ATOM 3098 C CA . TYR B 1 103 ? 8.898 -3.389 17.078 1 93.19 103 TYR B CA 1
ATOM 3099 C C . TYR B 1 103 ? 9.547 -3.977 15.828 1 93.19 103 TYR B C 1
ATOM 3101 O O . TYR B 1 103 ? 10.305 -4.949 15.914 1 93.19 103 TYR B O 1
ATOM 3109 N N . SER B 1 104 ? 9.203 -3.471 14.656 1 92.69 104 SER B N 1
ATOM 3110 C CA . SER B 1 104 ? 9.781 -3.98 13.422 1 92.69 104 SER B CA 1
ATOM 3111 C C . SER B 1 104 ? 9.742 -2.924 12.32 1 92.69 104 SER B C 1
ATOM 3113 O O . SER B 1 104 ? 8.898 -2.029 12.336 1 92.69 104 SER B O 1
ATOM 3115 N N . ILE B 1 105 ? 10.68 -3.027 11.453 1 93.81 105 ILE B N 1
ATOM 3116 C CA . ILE B 1 105 ? 10.789 -2.217 10.25 1 93.81 105 ILE B CA 1
ATOM 3117 C C . ILE B 1 105 ? 11.086 -3.113 9.047 1 93.81 105 ILE B C 1
ATOM 3119 O O . ILE B 1 105 ? 12.086 -3.84 9.047 1 93.81 105 ILE B O 1
ATOM 3123 N N . ALA B 1 106 ? 10.242 -3.082 8.07 1 93.31 106 ALA B N 1
ATOM 3124 C CA . ALA B 1 106 ? 10.422 -3.887 6.867 1 93.31 106 ALA B CA 1
ATOM 3125 C C . ALA B 1 106 ? 10.297 -3.029 5.609 1 93.31 106 ALA B C 1
ATOM 3127 O O . ALA B 1 106 ? 9.445 -2.137 5.543 1 93.31 106 ALA B O 1
ATOM 3128 N N . PRO B 1 107 ? 11.109 -3.355 4.598 1 93.56 107 PRO B N 1
ATOM 3129 C CA . PRO B 1 107 ? 10.953 -2.602 3.35 1 93.56 107 PRO B CA 1
ATOM 3130 C C . PRO B 1 107 ? 9.562 -2.762 2.734 1 93.56 107 PRO B C 1
ATOM 3132 O O . PRO B 1 107 ? 8.977 -3.844 2.801 1 93.56 107 PRO B O 1
ATOM 3135 N N . TYR B 1 108 ? 9.008 -1.67 2.322 1 95.06 108 TYR B N 1
ATOM 3136 C CA . TYR B 1 108 ? 7.836 -1.718 1.459 1 95.06 108 TYR B CA 1
ATOM 3137 C C . TYR B 1 108 ? 8.219 -2.135 0.043 1 95.06 108 TYR B C 1
ATOM 3139 O O . TYR B 1 108 ? 9.055 -1.498 -0.594 1 95.06 108 TYR B O 1
ATOM 3147 N N . THR B 1 109 ? 7.602 -3.211 -0.469 1 92.19 109 THR B N 1
ATOM 3148 C CA . THR B 1 109 ? 8.008 -3.799 -1.742 1 92.19 109 THR B CA 1
ATOM 3149 C C . THR B 1 109 ? 6.805 -3.957 -2.67 1 92.19 109 THR B C 1
ATOM 3151 O O . THR B 1 109 ? 5.699 -3.521 -2.344 1 92.19 109 THR B O 1
ATOM 3154 N N . TYR B 1 110 ? 7.094 -4.566 -3.852 1 89 110 TYR B N 1
ATOM 3155 C CA . TYR B 1 110 ? 6.039 -4.82 -4.828 1 89 110 TYR B CA 1
ATOM 3156 C C . TYR B 1 110 ? 4.992 -5.773 -4.262 1 89 110 TYR B C 1
ATOM 3158 O O . TYR B 1 110 ? 3.848 -5.785 -4.715 1 89 110 TYR B O 1
ATOM 3166 N N . PHE B 1 111 ? 5.312 -6.566 -3.207 1 90.12 111 PHE B N 1
ATOM 3167 C CA . PHE B 1 111 ? 4.375 -7.484 -2.574 1 90.12 111 PHE B CA 1
ATOM 3168 C C . PHE B 1 111 ? 3.291 -6.723 -1.823 1 90.12 111 PHE B C 1
ATOM 3170 O O . PHE B 1 111 ? 2.227 -7.27 -1.53 1 90.12 111 PHE B O 1
ATOM 3177 N N . ASP B 1 112 ? 3.568 -5.523 -1.549 1 92.5 112 ASP B N 1
ATOM 3178 C CA . ASP B 1 112 ? 2.703 -4.727 -0.685 1 92.5 112 ASP B CA 1
ATOM 3179 C C . ASP B 1 112 ? 1.804 -3.807 -1.508 1 92.5 112 ASP B C 1
ATOM 3181 O O . ASP B 1 112 ? 0.817 -3.275 -0.995 1 92.5 112 ASP B O 1
ATOM 3185 N N . ARG B 1 113 ? 2.197 -3.574 -2.697 1 90.81 113 ARG B N 1
ATOM 3186 C CA . ARG B 1 113 ? 1.482 -2.617 -3.535 1 90.81 113 ARG B CA 1
ATOM 3187 C C . ARG B 1 113 ? 0.171 -3.207 -4.043 1 90.81 113 ARG B C 1
ATOM 3189 O O . ARG B 1 113 ? 0.162 -4.273 -4.664 1 90.81 113 ARG B O 1
ATOM 3196 N N . VAL B 1 114 ? -0.91 -2.514 -3.697 1 92.62 114 VAL B N 1
ATOM 3197 C CA . VAL B 1 114 ? -2.236 -2.938 -4.133 1 92.62 114 VAL B CA 1
ATOM 3198 C C . VAL B 1 114 ? -2.982 -1.754 -4.746 1 92.62 114 VAL B C 1
ATOM 3200 O O . VAL B 1 114 ? -3.428 -0.854 -4.027 1 92.62 114 VAL B O 1
ATOM 3203 N N . GLU B 1 115 ? -3.289 -1.826 -6 1 87.44 115 GLU B N 1
ATOM 3204 C CA . GLU B 1 115 ? -3.934 -0.726 -6.711 1 87.44 115 GLU B CA 1
ATOM 3205 C C . GLU B 1 115 ? -5.453 -0.875 -6.695 1 87.44 115 GLU B C 1
ATOM 3207 O O . GLU B 1 115 ? -6.18 0.12 -6.734 1 87.44 115 GLU B O 1
ATOM 3212 N N . GLU B 1 116 ? -5.906 -2.066 -6.508 1 91.38 116 GLU B N 1
ATOM 3213 C CA . GLU B 1 116 ? -7.328 -2.348 -6.684 1 91.38 116 GLU B CA 1
ATOM 3214 C C . GLU B 1 116 ? -8.07 -2.299 -5.352 1 91.38 116 GLU B C 1
ATOM 3216 O O . GLU B 1 116 ? -9.266 -2.572 -5.293 1 91.38 116 GLU B O 1
ATOM 3221 N N . ALA B 1 117 ? -7.344 -1.947 -4.309 1 93.75 117 ALA B N 1
ATOM 3222 C CA . ALA B 1 117 ? -7.969 -1.969 -2.986 1 93.75 117 ALA B CA 1
ATOM 3223 C C . ALA B 1 117 ? -9.133 -0.981 -2.916 1 93.75 117 ALA B C 1
ATOM 3225 O O . ALA B 1 117 ? -9.016 0.156 -3.377 1 93.75 117 ALA B O 1
ATOM 3226 N N . GLN B 1 118 ? -10.219 -1.496 -2.354 1 93.25 118 GLN B N 1
ATOM 3227 C CA . GLN B 1 118 ? -11.406 -0.678 -2.117 1 93.25 118 GLN B CA 1
ATOM 3228 C C . GLN B 1 118 ? -11.617 -0.434 -0.626 1 93.25 118 GLN B C 1
ATOM 3230 O O . GLN B 1 118 ? -11.484 -1.354 0.184 1 93.25 118 GLN B O 1
ATOM 3235 N N . PHE B 1 119 ? -11.836 0.761 -0.294 1 91.38 119 PHE B N 1
ATOM 3236 C CA . PHE B 1 119 ? -12.133 1.184 1.071 1 91.38 119 PHE B CA 1
ATOM 3237 C C . PHE B 1 119 ? -12.938 2.477 1.077 1 91.38 119 PHE B C 1
ATOM 3239 O O . PHE B 1 119 ? -13.023 3.166 0.059 1 91.38 119 PHE B O 1
ATOM 3246 N N . PRO B 1 120 ? -13.562 2.719 2.199 1 85.12 120 PRO B N 1
ATOM 3247 C CA . PRO B 1 120 ? -14.305 3.982 2.271 1 85.12 120 PRO B CA 1
ATOM 3248 C C . PRO B 1 120 ? -13.414 5.199 2.033 1 85.12 120 PRO B C 1
ATOM 3250 O O . PRO B 1 120 ? -12.305 5.277 2.576 1 85.12 120 PRO B O 1
ATOM 3253 N N . GLN B 1 121 ? -13.641 5.926 1.062 1 75.25 121 GLN B N 1
ATOM 3254 C CA . GLN B 1 121 ? -12.805 7.062 0.68 1 75.25 121 GLN B CA 1
ATOM 3255 C C . GLN B 1 121 ? -13.25 8.336 1.394 1 75.25 121 GLN B C 1
ATOM 3257 O O . GLN B 1 121 ? -14.453 8.578 1.548 1 75.25 121 GLN B O 1
ATOM 3262 N N . SER B 1 122 ? -12.242 8.797 2.18 1 70.5 122 SER B N 1
ATOM 3263 C CA . SER B 1 122 ? -12.477 10.195 2.521 1 70.5 122 SER B CA 1
ATOM 3264 C C . SER B 1 122 ? -12.016 11.125 1.4 1 70.5 122 SER B C 1
ATOM 3266 O O . SER B 1 122 ? -10.922 10.961 0.864 1 70.5 122 SER B O 1
ATOM 3268 N N . TYR B 1 123 ? -12.945 11.883 0.901 1 66.12 123 TYR B N 1
ATOM 3269 C CA . TYR B 1 123 ? -12.656 12.734 -0.243 1 66.12 123 TYR B CA 1
ATOM 3270 C C . TYR B 1 123 ? -12.188 14.109 0.211 1 66.12 123 TYR B C 1
ATOM 3272 O O . TYR B 1 123 ? -11.969 15.008 -0.613 1 66.12 12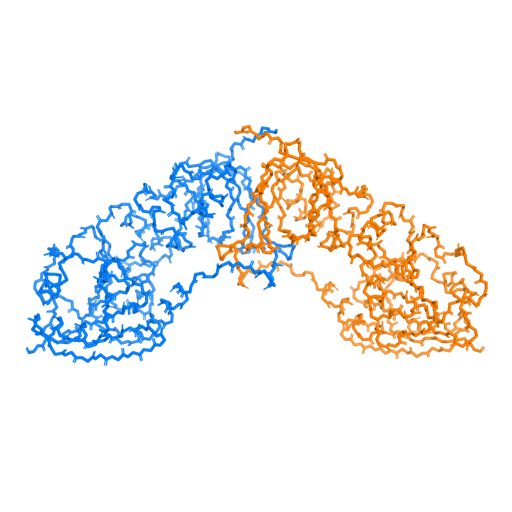3 TYR B O 1
ATOM 3280 N N . MET B 1 124 ? -11.773 14.203 1.425 1 82.25 124 MET B N 1
ATOM 3281 C CA . MET B 1 124 ? -11.508 15.57 1.885 1 82.25 124 MET B CA 1
ATOM 3282 C C . MET B 1 124 ? -10.07 15.969 1.591 1 82.25 124 MET B C 1
ATOM 3284 O O . MET B 1 124 ? -9.82 17.078 1.093 1 82.25 124 MET B O 1
ATOM 3288 N N . GLU B 1 125 ? -9.188 15.062 1.761 1 83.38 125 GLU B N 1
ATOM 3289 C CA . GLU B 1 125 ? -7.773 15.414 1.626 1 83.38 125 GLU B CA 1
ATOM 3290 C C . GLU B 1 125 ? -7.418 15.727 0.175 1 83.38 125 GLU B C 1
ATOM 3292 O O . GLU B 1 125 ? -6.832 16.781 -0.113 1 83.38 125 GLU B O 1
ATOM 3297 N N . PRO B 1 126 ? -7.844 14.891 -0.71 1 83.81 126 PRO B N 1
ATOM 3298 C CA . PRO B 1 126 ? -7.57 15.234 -2.107 1 83.81 126 PRO B CA 1
ATOM 3299 C C . PRO B 1 126 ? -8.227 16.547 -2.535 1 83.81 126 PRO B C 1
ATOM 3301 O O . PRO B 1 126 ? -7.637 17.312 -3.309 1 83.81 126 PRO B O 1
ATOM 3304 N N . ARG B 1 127 ? -9.383 16.812 -2.049 1 89.12 127 ARG B N 1
ATOM 3305 C CA . ARG B 1 127 ? -10.078 18.047 -2.359 1 89.12 127 ARG B CA 1
ATOM 3306 C C . ARG B 1 127 ? -9.336 19.25 -1.772 1 89.12 127 ARG B C 1
ATOM 3308 O O . ARG B 1 127 ? -9.195 20.281 -2.428 1 89.12 127 ARG B O 1
ATOM 3315 N N . LYS B 1 128 ? -8.875 19.094 -0.61 1 92.56 128 LYS B N 1
ATOM 3316 C CA . LYS B 1 128 ? -8.109 20.141 0.065 1 92.56 128 LYS B CA 1
ATOM 3317 C C . LYS B 1 128 ? -6.84 20.469 -0.709 1 92.56 128 LYS B C 1
ATOM 3319 O O . LYS B 1 128 ? -6.52 21.656 -0.912 1 92.56 128 LYS B O 1
ATOM 3324 N N . MET B 1 129 ? -6.242 19.484 -1.232 1 92.25 129 MET B N 1
ATOM 3325 C CA . MET B 1 129 ? -4.977 19.672 -1.94 1 92.25 129 MET B CA 1
ATOM 3326 C C . MET B 1 129 ? -5.211 20.328 -3.301 1 92.25 129 MET B C 1
ATOM 3328 O O . MET B 1 129 ? -4.418 21.156 -3.742 1 92.25 129 MET B O 1
ATOM 3332 N N . ARG B 1 130 ? -6.242 19.922 -3.885 1 93.19 130 ARG B N 1
ATOM 3333 C CA . ARG B 1 130 ? -6.582 20.547 -5.16 1 93.19 130 ARG B CA 1
ATOM 3334 C C . ARG B 1 130 ? -6.914 22.031 -4.969 1 93.19 130 ARG B C 1
ATOM 3336 O O . ARG B 1 130 ? -6.484 22.875 -5.758 1 93.19 130 ARG B O 1
ATOM 3343 N N . ALA B 1 131 ? -7.656 22.219 -3.975 1 95.94 131 ALA B N 1
ATOM 3344 C CA . ALA B 1 131 ? -8.023 23.594 -3.68 1 95.94 131 ALA B CA 1
ATOM 3345 C C . ALA B 1 131 ? -6.797 24.422 -3.318 1 95.94 131 ALA B C 1
ATOM 3347 O O . ALA B 1 131 ? -6.668 25.578 -3.754 1 95.94 131 ALA B O 1
ATOM 3348 N N . PHE B 1 132 ? -5.914 23.844 -2.625 1 97 132 PHE B N 1
ATOM 3349 C CA . PHE B 1 132 ? -4.672 24.516 -2.248 1 97 132 PHE B CA 1
ATOM 3350 C C . PHE B 1 132 ? -3.854 24.875 -3.482 1 97 132 PHE B C 1
ATOM 3352 O O . PHE B 1 132 ? -3.299 25.969 -3.564 1 97 132 PHE B O 1
ATOM 3359 N N . ALA B 1 133 ? -3.883 24.016 -4.359 1 96.75 133 ALA B N 1
ATOM 3360 C CA . ALA B 1 133 ? -3.119 24.234 -5.586 1 96.75 133 ALA B CA 1
ATOM 3361 C C . ALA B 1 133 ? -3.652 25.453 -6.355 1 96.75 133 ALA B C 1
ATOM 3363 O O . ALA B 1 133 ? -2.896 26.125 -7.047 1 96.75 133 ALA B O 1
ATOM 3364 N N . GLU B 1 134 ? -4.828 25.703 -6.195 1 96.25 134 GLU B N 1
ATOM 3365 C CA . GLU B 1 134 ? -5.453 26.828 -6.875 1 96.25 134 GLU B CA 1
ATOM 3366 C C . GLU B 1 134 ? -5.129 28.141 -6.176 1 96.25 134 GLU B C 1
ATOM 3368 O O . GLU B 1 134 ? -5.031 29.188 -6.82 1 96.25 134 GLU B O 1
ATOM 3373 N N . VAL B 1 135 ? -4.922 28.078 -4.891 1 97.69 135 VAL B N 1
ATOM 3374 C CA . VAL B 1 135 ? -4.742 29.297 -4.094 1 97.69 135 VAL B CA 1
ATOM 3375 C C . VAL B 1 135 ? -3.26 29.656 -4.031 1 97.69 135 VAL B C 1
ATOM 3377 O O . VAL B 1 135 ? -2.904 30.828 -3.992 1 97.69 135 VAL B O 1
ATOM 3380 N N . LEU B 1 136 ? -2.402 28.703 -4.113 1 98.31 136 LEU B N 1
ATOM 3381 C CA . LEU B 1 136 ? -0.969 28.844 -3.889 1 98.31 136 LEU B CA 1
ATOM 3382 C C . LEU B 1 136 ? -0.384 29.906 -4.812 1 98.31 136 LEU B C 1
ATOM 3384 O O . LEU B 1 136 ? 0.344 30.797 -4.363 1 98.31 136 LEU B O 1
ATOM 3388 N N . PRO B 1 137 ? -0.75 29.891 -6.109 1 97.62 137 PRO B N 1
ATOM 3389 C CA . PRO B 1 137 ? -0.152 30.875 -7.016 1 97.62 137 PRO B CA 1
ATOM 3390 C C . PRO B 1 137 ? -0.607 32.312 -6.719 1 97.62 137 PRO B C 1
ATOM 3392 O O . PRO B 1 137 ? 0.038 33.25 -7.148 1 97.62 137 PRO B O 1
ATOM 3395 N N . LEU B 1 138 ? -1.654 32.469 -5.992 1 97.38 138 LEU B N 1
ATOM 3396 C CA . LEU B 1 138 ? -2.234 33.781 -5.738 1 97.38 138 LEU B CA 1
ATOM 3397 C C . LEU B 1 138 ? -1.565 34.438 -4.543 1 97.38 138 LEU B C 1
ATOM 3399 O O . LEU B 1 138 ? -1.7 35.656 -4.348 1 97.38 138 LEU B O 1
ATOM 3403 N N . LEU B 1 139 ? -0.919 33.625 -3.701 1 98.06 139 LEU B N 1
ATOM 3404 C CA . LEU B 1 139 ? -0.26 34.188 -2.518 1 98.06 139 LEU B CA 1
ATOM 3405 C C . LEU B 1 139 ? 0.987 34.969 -2.902 1 98.06 139 LEU B C 1
ATOM 3407 O O . LEU B 1 139 ? 1.719 34.562 -3.814 1 98.06 139 LEU B O 1
ATOM 3411 N N . SER B 1 140 ? 1.116 36.125 -2.264 1 96.31 140 SER B N 1
ATOM 3412 C CA . SER B 1 140 ? 2.256 36.969 -2.596 1 96.31 140 SER B CA 1
ATOM 3413 C C . SER B 1 140 ? 2.652 37.844 -1.416 1 96.31 140 SER B C 1
ATOM 3415 O O . SER B 1 140 ? 1.901 37.969 -0.447 1 96.31 140 SER B O 1
ATOM 3417 N N . GLY B 1 141 ? 3.998 38.312 -1.532 1 97.88 141 GLY B N 1
ATOM 3418 C CA . GLY B 1 141 ? 4.461 39.281 -0.541 1 97.88 141 GLY B CA 1
ATOM 3419 C C . GLY B 1 141 ? 5.512 38.688 0.393 1 97.88 141 GLY B C 1
ATOM 3420 O O . GLY B 1 141 ? 5.84 37.531 0.316 1 97.88 141 GLY B O 1
ATOM 3421 N N . LYS B 1 142 ? 5.977 39.594 1.212 1 98.25 142 LYS B N 1
ATOM 3422 C CA . LYS B 1 142 ? 7.086 39.281 2.104 1 98.25 142 LYS B CA 1
ATOM 3423 C C . LYS B 1 142 ? 6.605 38.469 3.301 1 98.25 142 LYS B C 1
ATOM 3425 O O . LYS B 1 142 ? 7.328 37.594 3.805 1 98.25 142 LYS B O 1
ATOM 3430 N N . ASN B 1 143 ? 5.414 38.781 3.793 1 98.81 143 ASN B N 1
ATOM 3431 C CA . ASN B 1 143 ? 4.855 38.125 4.965 1 98.81 143 ASN B CA 1
ATOM 3432 C C . ASN B 1 143 ? 3.512 37.469 4.656 1 98.81 143 ASN B C 1
ATOM 3434 O O . ASN B 1 143 ? 2.555 38.156 4.289 1 98.81 143 ASN B O 1
ATOM 3438 N N . ILE B 1 144 ? 3.449 36.125 4.828 1 98.88 144 ILE B N 1
ATOM 3439 C CA . ILE B 1 144 ? 2.246 35.344 4.566 1 98.88 144 ILE B CA 1
ATOM 3440 C C . ILE B 1 144 ? 1.823 34.625 5.836 1 98.88 144 ILE B C 1
ATOM 3442 O O . ILE B 1 144 ? 2.664 34.062 6.555 1 98.88 144 ILE B O 1
ATOM 3446 N N . LEU B 1 145 ? 0.514 34.656 6.121 1 98.94 145 LEU B N 1
ATOM 3447 C CA . LEU B 1 145 ? -0.012 34 7.32 1 98.94 145 LEU B CA 1
ATOM 3448 C C . LEU B 1 145 ? -0.939 32.844 6.953 1 98.94 145 LEU B C 1
ATOM 3450 O O . LEU B 1 145 ? -1.879 33.031 6.176 1 98.94 145 LEU B O 1
ATOM 3454 N N . ASP B 1 146 ? -0.653 31.688 7.488 1 98.88 146 ASP B N 1
ATOM 3455 C CA . ASP B 1 146 ? -1.532 30.516 7.434 1 98.88 146 ASP B CA 1
ATOM 3456 C C . ASP B 1 146 ? -2.289 30.344 8.75 1 98.88 146 ASP B C 1
ATOM 3458 O O . ASP B 1 146 ? -1.716 29.906 9.75 1 98.88 146 ASP B O 1
ATOM 3462 N N . VAL B 1 147 ? -3.596 30.609 8.75 1 98.69 147 VAL B N 1
ATOM 3463 C CA . VAL B 1 147 ? -4.426 30.531 9.945 1 98.69 147 VAL B CA 1
ATOM 3464 C C . VAL B 1 147 ? -4.969 29.109 10.109 1 98.69 147 VAL B C 1
ATOM 3466 O O . VAL B 1 147 ? -5.664 28.609 9.227 1 98.69 147 VAL B O 1
ATOM 3469 N N . GLY B 1 148 ? -4.695 28.531 11.281 1 97.75 148 GLY B N 1
ATOM 3470 C CA . GLY B 1 148 ? -5.031 27.141 11.461 1 97.75 148 GLY B CA 1
ATOM 3471 C C . GLY B 1 148 ? -4.152 26.203 10.656 1 97.75 148 GLY B C 1
ATOM 3472 O O . GLY B 1 148 ? -4.652 25.375 9.883 1 97.75 148 GLY B O 1
ATOM 3473 N N . CYS B 1 149 ? -2.873 26.266 10.914 1 97.75 149 CYS B N 1
ATOM 3474 C CA . CYS B 1 149 ? -1.922 25.609 10.023 1 97.75 149 CYS B CA 1
ATOM 3475 C C . CYS B 1 149 ? -1.824 24.125 10.328 1 97.75 149 CYS B C 1
ATOM 3477 O O . CYS B 1 149 ? -1.195 23.375 9.586 1 97.75 149 CYS B O 1
ATOM 3479 N N . GLY B 1 150 ? -2.469 23.672 11.461 1 96.81 150 GLY B N 1
ATOM 3480 C CA . GLY B 1 150 ? -2.338 22.266 11.82 1 96.81 150 GLY B CA 1
ATOM 3481 C C . GLY B 1 150 ? -0.905 21.859 12.094 1 96.81 150 GLY B C 1
ATOM 3482 O O . GLY B 1 150 ? -0.227 22.469 12.93 1 96.81 150 GLY B O 1
ATOM 3483 N N . LEU B 1 151 ? -0.47 20.922 11.25 1 97.44 151 LEU B N 1
ATOM 3484 C CA . LEU B 1 151 ? 0.888 20.422 11.445 1 97.44 151 LEU B CA 1
ATOM 3485 C C . LEU B 1 151 ? 1.856 21.109 10.477 1 97.44 151 LEU B C 1
ATOM 3487 O O . LEU B 1 151 ? 2.945 20.578 10.219 1 97.44 151 LEU B O 1
ATOM 3491 N N . GLY B 1 152 ? 1.42 22.156 9.898 1 98.19 152 GLY B N 1
ATOM 3492 C CA . GLY B 1 152 ? 2.283 23.047 9.156 1 98.19 152 GLY B CA 1
ATOM 3493 C C . GLY B 1 152 ? 2.529 22.609 7.727 1 98.19 152 GLY B C 1
ATOM 3494 O O . GLY B 1 152 ? 3.324 23.219 7.008 1 98.19 152 GLY B O 1
ATOM 3495 N N . THR B 1 153 ? 1.801 21.594 7.27 1 96.88 153 THR B N 1
ATOM 3496 C CA . THR B 1 153 ? 2.059 21.016 5.961 1 96.88 153 THR B CA 1
ATOM 3497 C C . THR B 1 153 ? 1.893 22.047 4.855 1 96.88 153 THR B C 1
ATOM 3499 O O . THR B 1 153 ? 2.787 22.234 4.027 1 96.88 153 THR B O 1
ATOM 3502 N N . LEU B 1 154 ? 0.841 22.719 4.84 1 97.81 154 LEU B N 1
ATOM 3503 C CA . LEU B 1 154 ? 0.575 23.688 3.777 1 97.81 154 LEU B CA 1
ATOM 3504 C C . LEU B 1 154 ? 1.451 24.938 3.939 1 97.81 154 LEU B C 1
ATOM 3506 O O . LEU B 1 154 ? 1.936 25.484 2.951 1 97.81 154 LEU B O 1
ATOM 3510 N N . ALA B 1 155 ? 1.628 25.359 5.164 1 98.75 155 ALA B N 1
ATOM 3511 C CA . ALA B 1 155 ? 2.52 26.484 5.406 1 98.75 155 ALA B CA 1
ATOM 3512 C C . ALA B 1 155 ? 3.918 26.203 4.863 1 98.75 155 ALA B C 1
ATOM 3514 O O . ALA B 1 155 ? 4.531 27.078 4.242 1 98.75 155 ALA B O 1
ATOM 3515 N N . ILE B 1 156 ? 4.41 25.047 5.09 1 98.69 156 ILE B N 1
ATOM 3516 C CA . ILE B 1 156 ? 5.734 24.641 4.629 1 98.69 156 ILE B CA 1
ATOM 3517 C C . ILE B 1 156 ? 5.766 24.625 3.104 1 98.69 156 ILE B C 1
ATOM 3519 O O . ILE B 1 156 ? 6.723 25.094 2.486 1 98.69 156 ILE B O 1
ATOM 3523 N N . LYS B 1 157 ? 4.703 24.156 2.504 1 98.31 157 LYS B N 1
ATOM 3524 C CA . LYS B 1 157 ? 4.617 24.141 1.047 1 98.31 157 LYS B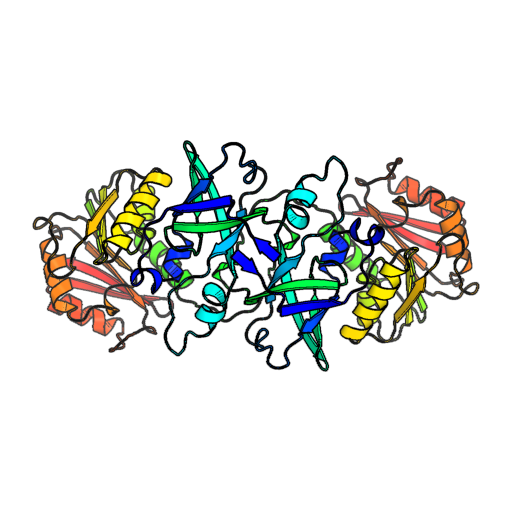 CA 1
ATOM 3525 C C . LYS B 1 157 ? 4.605 25.547 0.479 1 98.31 157 LYS B C 1
ATOM 3527 O O . LYS B 1 157 ? 5.203 25.812 -0.565 1 98.31 157 LYS B O 1
ATOM 3532 N N . ILE B 1 158 ? 3.932 26.422 1.126 1 98.75 158 ILE B N 1
ATOM 3533 C CA . ILE B 1 158 ? 3.926 27.812 0.713 1 98.75 158 ILE B CA 1
ATOM 3534 C C . ILE B 1 158 ? 5.344 28.375 0.781 1 98.75 158 ILE B C 1
ATOM 3536 O O . ILE B 1 158 ? 5.812 29.016 -0.168 1 98.75 158 ILE B O 1
ATOM 3540 N N . ALA B 1 159 ? 5.996 28.109 1.853 1 98.81 159 ALA B N 1
ATOM 3541 C CA . ALA B 1 159 ? 7.348 28.625 2.07 1 98.81 159 ALA B CA 1
ATOM 3542 C C . ALA B 1 159 ? 8.312 28.094 1.012 1 98.81 159 ALA B C 1
ATOM 3544 O O . ALA B 1 159 ? 9.188 28.828 0.54 1 98.81 159 ALA B O 1
ATOM 3545 N N . GLU B 1 160 ? 8.148 26.875 0.634 1 98.38 160 GLU B N 1
ATOM 3546 C CA . GLU B 1 160 ? 8.984 26.281 -0.41 1 98.38 160 GLU B CA 1
ATOM 3547 C C . GLU B 1 160 ? 8.742 26.953 -1.758 1 98.38 160 GLU B C 1
ATOM 3549 O O . GLU B 1 160 ? 9.68 27.188 -2.52 1 98.38 160 GLU B O 1
ATOM 3554 N N . ALA B 1 161 ? 7.535 27.25 -1.993 1 98.06 161 ALA B N 1
ATOM 3555 C CA . ALA B 1 161 ? 7.152 27.828 -3.275 1 98.06 161 ALA B CA 1
ATOM 3556 C C . ALA B 1 161 ? 7.52 29.312 -3.334 1 98.06 161 ALA B C 1
ATOM 3558 O O . ALA B 1 161 ? 7.648 29.891 -4.418 1 98.06 161 ALA B O 1
ATOM 3559 N N . LYS B 1 162 ? 7.602 29.891 -2.145 1 98.31 162 LYS B N 1
ATOM 3560 C CA . LYS B 1 162 ? 7.898 31.312 -2.033 1 98.31 162 LYS B CA 1
ATOM 3561 C C . LYS B 1 162 ? 9.133 31.562 -1.173 1 98.31 162 LYS B C 1
ATOM 3563 O O . LYS B 1 162 ? 9.039 32.094 -0.071 1 98.31 162 LYS B O 1
ATOM 3568 N N . PRO B 1 163 ? 10.289 31.375 -1.758 1 97.38 163 PRO B N 1
ATOM 3569 C CA . PRO B 1 163 ? 11.508 31.422 -0.945 1 97.38 163 PRO B CA 1
ATOM 3570 C C . PRO B 1 163 ? 11.82 32.812 -0.436 1 97.38 163 PRO B C 1
ATOM 3572 O O . PRO B 1 163 ? 12.578 32.969 0.526 1 97.38 163 PRO B O 1
ATOM 3575 N N . GLU B 1 164 ? 11.203 33.75 -1.082 1 97.94 164 GLU B N 1
ATOM 3576 C CA . GLU B 1 164 ? 11.477 35.125 -0.684 1 97.94 164 GLU B CA 1
ATOM 3577 C C . GLU B 1 164 ? 10.523 35.594 0.416 1 97.94 164 GLU B C 1
ATOM 3579 O O . GLU B 1 164 ? 10.672 36.688 0.968 1 97.94 164 GLU B O 1
ATOM 3584 N N . SER B 1 165 ? 9.555 34.812 0.742 1 98.75 165 SER B N 1
ATOM 3585 C CA . SER B 1 165 ? 8.562 35.156 1.752 1 98.75 165 SER B CA 1
ATOM 3586 C C . SER B 1 165 ? 8.891 34.5 3.094 1 98.75 165 SER B C 1
ATOM 3588 O O . SER B 1 165 ? 9.617 33.5 3.15 1 98.75 165 SER B O 1
ATOM 3590 N N . LEU B 1 166 ? 8.484 35.188 4.145 1 98.88 166 LEU B N 1
ATOM 3591 C CA . LEU B 1 166 ? 8.375 34.562 5.453 1 98.88 166 LEU B CA 1
ATOM 3592 C C . LEU B 1 166 ? 6.945 34.094 5.727 1 98.88 166 LEU B C 1
ATOM 3594 O O . LEU B 1 166 ? 6.012 34.906 5.656 1 98.88 166 LEU B O 1
ATOM 3598 N N . VAL B 1 167 ? 6.801 32.812 5.988 1 98.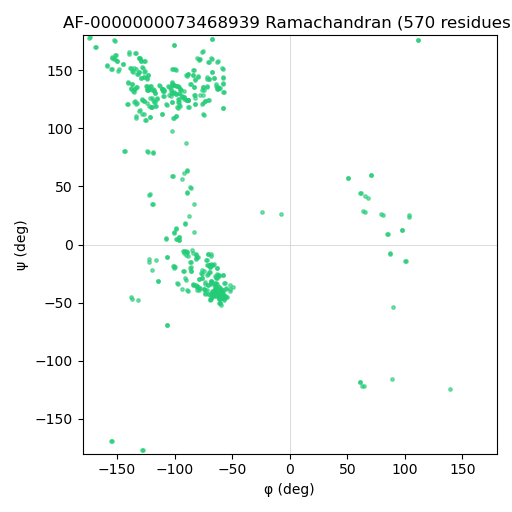94 167 VAL B N 1
ATOM 3599 C CA . VAL B 1 167 ? 5.469 32.219 6.148 1 98.94 167 VAL B CA 1
ATOM 3600 C C . VAL B 1 167 ? 5.219 31.906 7.617 1 98.94 167 VAL B C 1
ATOM 3602 O O . VAL B 1 167 ? 5.965 31.125 8.227 1 98.94 167 VAL B O 1
ATOM 3605 N N . TYR B 1 168 ? 4.176 32.531 8.164 1 98.88 168 TYR B N 1
ATOM 3606 C CA . TYR B 1 168 ? 3.736 32.25 9.523 1 98.88 168 TYR B CA 1
ATOM 3607 C C . TYR B 1 168 ? 2.594 31.234 9.531 1 98.88 168 TYR B C 1
ATOM 3609 O O . TYR B 1 168 ? 1.704 31.297 8.68 1 98.88 168 TYR B O 1
ATOM 3617 N N . GLY B 1 169 ? 2.699 30.297 10.422 1 98.88 169 GLY B N 1
ATOM 3618 C CA . GLY B 1 169 ? 1.585 29.406 10.719 1 98.88 169 GLY B CA 1
ATOM 3619 C C . GLY B 1 169 ? 1.13 29.5 12.164 1 98.88 169 GLY B C 1
ATOM 3620 O O . GLY B 1 169 ? 1.953 29.469 13.086 1 98.88 169 GLY B O 1
ATOM 3621 N N . ILE B 1 170 ? -0.181 29.594 12.312 1 98.69 170 ILE B N 1
ATOM 3622 C CA . ILE B 1 170 ? -0.668 29.609 13.688 1 98.69 170 ILE B CA 1
ATOM 3623 C C . ILE B 1 170 ? -1.672 28.484 13.906 1 98.69 170 ILE B C 1
ATOM 3625 O O . ILE B 1 170 ? -2.402 28.109 12.984 1 98.69 170 ILE B O 1
ATOM 3629 N N . ASP B 1 171 ? -1.657 27.969 15.055 1 98.06 171 ASP B N 1
ATOM 3630 C CA . ASP B 1 171 ? -2.625 26.984 15.547 1 98.06 171 ASP B CA 1
ATOM 3631 C C . ASP B 1 171 ? -2.807 27.109 17.062 1 98.06 171 ASP B C 1
ATOM 3633 O O . ASP B 1 171 ? -1.931 27.625 17.75 1 98.06 171 ASP B O 1
ATOM 3637 N N . LEU B 1 172 ? -3.957 26.609 17.484 1 96.5 172 LEU B N 1
ATOM 3638 C CA . LEU B 1 172 ? -4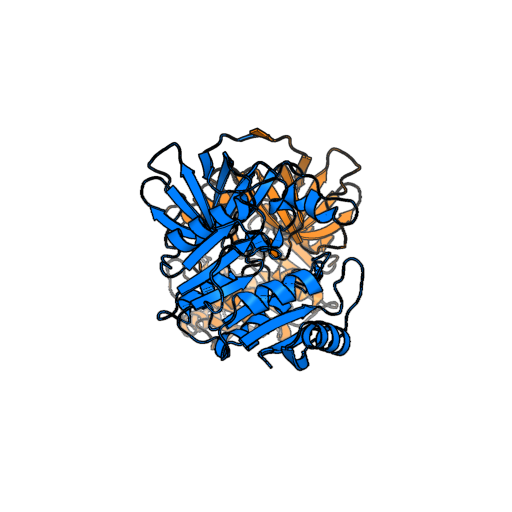.297 26.75 18.906 1 96.5 172 LEU B CA 1
ATOM 3639 C C . LEU B 1 172 ? -3.512 25.75 19.75 1 96.5 172 LEU B C 1
ATOM 3641 O O . LEU B 1 172 ? -3.215 26 20.922 1 96.5 172 LEU B O 1
ATOM 3645 N N . LEU B 1 173 ? -3.174 24.625 19.172 1 96.12 173 LEU B N 1
ATOM 3646 C CA . LEU B 1 173 ? -2.576 23.531 19.922 1 96.12 173 LEU B CA 1
ATOM 3647 C C . LEU B 1 173 ? -1.055 23.625 19.906 1 96.12 173 LEU B C 1
ATOM 3649 O O . LEU B 1 173 ? -0.441 23.672 18.828 1 96.12 173 LEU B O 1
ATOM 3653 N N . GLU B 1 174 ? -0.488 23.625 21.109 1 97.44 174 GLU B N 1
ATOM 3654 C CA . GLU B 1 174 ? 0.965 23.656 21.234 1 97.44 174 GLU B CA 1
ATOM 3655 C C . GLU B 1 174 ? 1.61 22.453 20.547 1 97.44 174 GLU B C 1
ATOM 3657 O O . GLU B 1 174 ? 2.656 22.594 19.922 1 97.44 174 GLU B O 1
ATOM 3662 N N . SER B 1 175 ? 1.044 21.297 20.688 1 97.19 175 SER B N 1
ATOM 3663 C CA . SER B 1 175 ? 1.567 20.078 20.062 1 97.19 175 SER B CA 1
ATOM 3664 C C . SER B 1 175 ? 1.63 20.234 18.547 1 97.19 175 SER B C 1
ATOM 3666 O O . SER B 1 175 ? 2.596 19.797 17.906 1 97.19 175 SER B O 1
ATOM 3668 N N . SER B 1 176 ? 0.637 20.812 17.953 1 97.5 176 SER B N 1
ATOM 3669 C CA . SER B 1 176 ? 0.603 21.047 16.516 1 97.5 176 SER B CA 1
ATOM 3670 C C . SER B 1 176 ? 1.721 21.984 16.078 1 97.5 176 SER B C 1
ATOM 3672 O O . SER B 1 176 ? 2.395 21.734 15.078 1 97.5 176 SER B O 1
ATOM 3674 N N . VAL B 1 177 ? 1.904 22.984 16.891 1 98.44 177 VAL B N 1
ATOM 3675 C CA . VAL B 1 177 ? 2.912 23.984 16.562 1 98.44 177 VAL B CA 1
ATOM 3676 C C . VAL B 1 177 ? 4.305 23.375 16.672 1 98.44 177 VAL B C 1
ATOM 3678 O O . VAL B 1 177 ? 5.141 23.562 15.781 1 98.44 177 VAL B O 1
ATOM 3681 N N . GLU B 1 178 ? 4.523 22.656 17.719 1 98.56 178 GLU B N 1
ATOM 3682 C CA . GLU B 1 178 ? 5.82 22.016 17.875 1 98.56 178 GLU B CA 1
ATOM 3683 C C . GLU B 1 178 ? 6.078 21.016 16.75 1 98.56 178 GLU B C 1
ATOM 3685 O O . GLU B 1 178 ? 7.203 20.891 16.266 1 98.56 178 GLU B O 1
ATOM 3690 N N . GLN B 1 179 ? 5.055 20.25 16.391 1 98.62 179 GLN B N 1
ATOM 3691 C CA . GLN B 1 179 ? 5.188 19.312 15.289 1 98.62 179 GLN B CA 1
ATOM 3692 C C . GLN B 1 179 ? 5.496 20.047 13.984 1 98.62 179 GLN B C 1
ATOM 3694 O O . GLN B 1 179 ? 6.285 19.578 13.172 1 98.62 179 GLN B O 1
ATOM 3699 N N . SER B 1 180 ? 4.844 21.203 13.766 1 98.75 180 SER B N 1
ATOM 3700 C CA . SER B 1 180 ? 5.105 22.016 12.586 1 98.75 180 SER B CA 1
ATOM 3701 C C . SER B 1 180 ? 6.574 22.422 12.516 1 98.75 180 SER B C 1
ATOM 3703 O O . SER B 1 180 ? 7.188 22.359 11.445 1 98.75 180 SER B O 1
ATOM 3705 N N . LYS B 1 181 ? 7.078 22.844 13.641 1 98.69 181 LYS B N 1
ATOM 3706 C CA . LYS B 1 181 ? 8.484 23.234 13.703 1 98.69 181 LYS B CA 1
ATOM 3707 C C . LYS B 1 181 ? 9.398 22.062 13.344 1 98.69 181 LYS B C 1
ATOM 3709 O O . LYS B 1 181 ? 10.344 22.219 12.57 1 98.69 181 LYS B O 1
ATOM 3714 N N . LEU B 1 182 ? 9.078 20.906 13.898 1 98.25 182 LEU B N 1
ATOM 3715 C CA . LEU B 1 182 ? 9.859 19.703 13.602 1 98.25 182 LEU B CA 1
ATOM 3716 C C . LEU B 1 182 ? 9.797 19.375 12.117 1 98.25 182 LEU B C 1
ATOM 3718 O O . LEU B 1 182 ? 10.828 19.094 11.5 1 98.25 182 LEU B O 1
ATOM 3722 N N . ASN B 1 183 ? 8.609 19.422 11.562 1 98.62 183 ASN B N 1
ATOM 3723 C CA . ASN B 1 183 ? 8.453 19.141 10.141 1 98.62 183 ASN B CA 1
ATOM 3724 C C . ASN B 1 183 ? 9.305 20.062 9.281 1 98.62 183 ASN B C 1
ATOM 3726 O O . ASN B 1 183 ? 10.031 19.609 8.398 1 98.62 183 ASN B O 1
ATOM 3730 N N . ALA B 1 184 ? 9.234 21.344 9.586 1 98.56 184 ALA B N 1
ATOM 3731 C CA . ALA B 1 184 ? 9.977 22.344 8.805 1 98.56 184 ALA B CA 1
ATOM 3732 C C . ALA B 1 184 ? 11.477 22.125 8.938 1 98.56 184 ALA B C 1
ATOM 3734 O O . ALA B 1 184 ? 12.211 22.219 7.953 1 98.56 184 ALA B O 1
ATOM 3735 N N . GLU B 1 185 ? 11.859 21.859 10.133 1 97.94 185 GLU B N 1
ATOM 3736 C CA . GLU B 1 185 ? 13.281 21.656 10.406 1 97.94 185 GLU B CA 1
ATOM 3737 C C . GLU B 1 185 ? 13.828 20.469 9.609 1 97.94 185 GLU B C 1
ATOM 3739 O O . GLU B 1 185 ? 14.844 20.594 8.922 1 97.94 185 GLU B O 1
ATOM 3744 N N . VAL B 1 186 ? 13.172 19.375 9.672 1 97.5 186 VAL B N 1
ATOM 3745 C CA . VAL B 1 186 ? 13.648 18.172 9.023 1 97.5 186 VAL B CA 1
ATOM 3746 C C . VAL B 1 186 ? 13.578 18.328 7.504 1 97.5 186 VAL B C 1
ATOM 3748 O O . VAL B 1 186 ? 14.438 17.828 6.777 1 97.5 186 VAL B O 1
ATOM 3751 N N . GLU B 1 187 ? 12.609 19.094 7.055 1 97.31 187 GLU B N 1
ATOM 3752 C CA . GLU B 1 187 ? 12.461 19.312 5.617 1 97.31 187 GLU B CA 1
ATOM 3753 C C . GLU B 1 187 ? 13.422 20.391 5.121 1 97.31 187 GLU B C 1
ATOM 3755 O O . GLU B 1 187 ? 13.562 20.609 3.916 1 97.31 187 GLU B O 1
ATOM 3760 N N . GLY B 1 188 ? 14 21.078 5.988 1 97.12 188 GLY B N 1
ATOM 3761 C CA . GLY B 1 188 ? 14.992 22.078 5.641 1 97.12 188 GLY B CA 1
ATOM 3762 C C . GLY B 1 188 ? 14.375 23.391 5.184 1 97.12 188 GLY B C 1
ATOM 3763 O O . GLY B 1 188 ? 14.961 24.109 4.375 1 97.12 188 GLY B O 1
ATOM 3764 N N . VAL B 1 189 ? 13.203 23.688 5.586 1 98.19 189 VAL B N 1
ATOM 3765 C CA . VAL B 1 189 ? 12.508 24.922 5.211 1 98.19 189 VAL B CA 1
ATOM 3766 C C . VAL B 1 189 ? 12.641 25.953 6.336 1 98.19 189 VAL B C 1
ATOM 3768 O O . VAL B 1 189 ? 11.938 25.859 7.348 1 98.19 189 VAL B O 1
ATOM 3771 N N . ALA B 1 190 ? 13.367 26.969 6.113 1 98.06 190 ALA B N 1
ATOM 3772 C CA . ALA B 1 190 ? 13.789 27.844 7.203 1 98.06 190 ALA B CA 1
ATOM 3773 C C . ALA B 1 190 ? 12.945 29.109 7.254 1 98.06 190 ALA B C 1
ATOM 3775 O O . ALA B 1 190 ? 12.969 29.844 8.242 1 98.06 190 ALA B O 1
ATOM 3776 N N . ASN B 1 191 ? 12.297 29.344 6.125 1 98.75 191 ASN B N 1
ATOM 3777 C CA . ASN B 1 191 ? 11.531 30.594 6.082 1 98.75 191 ASN B CA 1
ATOM 3778 C C . ASN B 1 191 ? 10.109 30.391 6.59 1 98.75 191 ASN B C 1
ATOM 3780 O O . ASN B 1 191 ? 9.148 30.859 5.969 1 98.75 191 ASN B O 1
ATOM 3784 N N . THR B 1 192 ? 9.977 29.719 7.664 1 98.88 192 THR B N 1
ATOM 3785 C CA . THR B 1 192 ? 8.703 29.531 8.352 1 98.88 192 THR B CA 1
ATOM 3786 C C . THR B 1 192 ? 8.82 29.953 9.812 1 98.88 192 THR B C 1
ATOM 3788 O O . THR B 1 192 ? 9.898 29.875 10.406 1 98.88 192 THR B O 1
ATOM 3791 N N . ARG B 1 193 ? 7.734 30.422 10.344 1 98.88 193 ARG B N 1
ATOM 3792 C CA . ARG B 1 193 ? 7.57 30.672 11.773 1 98.88 193 ARG B CA 1
ATOM 3793 C C . ARG B 1 193 ? 6.219 30.156 12.266 1 98.88 193 ARG B C 1
ATOM 3795 O O . ARG B 1 193 ? 5.172 30.562 11.75 1 98.88 193 ARG B O 1
ATOM 3802 N N . PHE B 1 194 ? 6.277 29.297 13.227 1 98.88 194 PHE B N 1
ATOM 3803 C CA . PHE B 1 194 ? 5.043 28.734 13.773 1 98.88 194 PHE B CA 1
ATOM 3804 C C . PHE B 1 194 ? 4.805 29.234 15.188 1 98.88 194 PHE B C 1
ATOM 3806 O O . PHE B 1 194 ? 5.719 29.234 16.016 1 98.88 194 PHE B O 1
ATOM 3813 N N . VAL B 1 195 ? 3.555 29.656 15.422 1 98.44 195 VAL B N 1
ATOM 3814 C CA . VAL B 1 195 ? 3.232 30.297 16.688 1 98.44 195 VAL B CA 1
ATOM 3815 C C . VAL B 1 195 ? 1.891 29.781 17.203 1 98.44 195 VAL B C 1
ATOM 3817 O O . VAL B 1 195 ? 0.944 29.625 16.438 1 98.44 195 VAL B O 1
ATOM 3820 N N . VAL B 1 196 ? 1.931 29.453 18.531 1 98.44 196 VAL B N 1
ATOM 3821 C CA . VAL B 1 196 ? 0.644 29.156 19.156 1 98.44 196 VAL B CA 1
ATOM 3822 C C . VAL B 1 196 ? -0.178 30.438 19.281 1 98.44 196 VAL B C 1
ATOM 3824 O O . VAL B 1 196 ? 0.279 31.422 19.859 1 98.44 196 VAL B O 1
ATOM 3827 N N . ALA B 1 197 ? -1.347 30.375 18.719 1 98.06 197 ALA B N 1
ATOM 3828 C CA . ALA B 1 197 ? -2.158 31.594 18.781 1 98.06 197 ALA B CA 1
ATOM 3829 C C . ALA B 1 197 ? -3.637 31.266 18.578 1 98.06 197 ALA B C 1
ATOM 3831 O O . ALA B 1 197 ? -3.982 30.266 17.969 1 98.06 197 ALA B O 1
ATOM 3832 N N . ASN B 1 198 ? -4.379 32.188 19.141 1 96.69 198 ASN B N 1
ATOM 3833 C CA . ASN B 1 198 ? -5.824 32.188 18.938 1 96.69 198 ASN B CA 1
ATOM 3834 C C . ASN B 1 198 ? -6.219 33.094 17.781 1 96.69 198 ASN B C 1
ATOM 3836 O O . ASN B 1 198 ? -5.758 34.25 17.703 1 96.69 198 ASN B O 1
ATOM 3840 N N . THR B 1 199 ? -7.059 32.594 16.922 1 96.38 199 THR B N 1
ATOM 3841 C CA . THR B 1 199 ? -7.398 33.344 15.711 1 96.38 199 THR B CA 1
ATOM 3842 C C . THR B 1 199 ? -8.164 34.625 16.062 1 96.38 199 THR B C 1
ATOM 3844 O O . THR B 1 199 ? -8.195 35.562 15.266 1 96.38 199 THR B O 1
ATOM 3847 N N . TYR B 1 200 ? -8.703 34.688 17.266 1 96.69 200 TYR B N 1
ATOM 3848 C CA . TYR B 1 200 ? -9.5 35.844 17.688 1 96.69 200 TYR B CA 1
ATOM 3849 C C . TYR B 1 200 ? -8.617 36.938 18.25 1 96.69 200 TYR B C 1
ATOM 3851 O O . TYR B 1 200 ? -9.07 38.062 18.453 1 96.69 200 TYR B O 1
ATOM 3859 N N . GLU B 1 201 ? -7.449 36.562 18.531 1 96.31 201 GLU B N 1
ATOM 3860 C CA . GLU B 1 201 ? -6.465 37.5 19.062 1 96.31 201 GLU B CA 1
ATOM 3861 C C . GLU B 1 201 ? -5.07 37.188 18.531 1 96.31 201 GLU B C 1
ATOM 3863 O O . GLU B 1 201 ? -4.203 36.719 19.281 1 96.31 201 GLU B O 1
ATOM 3868 N N . LEU B 1 202 ? -4.828 37.625 17.359 1 97.88 202 LEU B N 1
ATOM 3869 C CA . LEU B 1 202 ? -3.57 37.312 16.688 1 97.88 202 LEU B CA 1
ATOM 3870 C C . LEU B 1 202 ? -2.424 38.156 17.266 1 97.88 202 LEU B C 1
ATOM 3872 O O . LEU B 1 202 ? -2.545 39.375 17.422 1 97.88 202 LEU B O 1
ATOM 3876 N N . PRO B 1 203 ? -1.31 37.5 17.562 1 98.19 203 PRO B N 1
ATOM 3877 C CA . PRO B 1 203 ? -0.186 38.188 18.203 1 98.19 203 PRO B CA 1
ATOM 3878 C C . PRO B 1 203 ? 0.737 38.875 17.203 1 98.19 203 PRO B C 1
ATOM 3880 O O . PRO B 1 203 ? 1.961 38.75 17.281 1 98.19 203 PRO B O 1
ATOM 3883 N N . PHE B 1 204 ? 0.161 39.625 16.297 1 98.44 204 PHE B N 1
ATOM 3884 C CA . PHE B 1 204 ? 0.927 40.312 15.25 1 98.44 204 PHE B CA 1
ATOM 3885 C C . PHE B 1 204 ? 0.545 41.781 15.172 1 98.44 204 PHE B C 1
ATOM 3887 O O . PHE B 1 204 ? -0.539 42.188 15.617 1 98.44 204 PHE B O 1
ATOM 3894 N N . GLU B 1 205 ? 1.405 42.562 14.609 1 97.75 205 GLU B N 1
ATOM 3895 C CA . GLU B 1 205 ? 1.164 43.969 14.422 1 97.75 205 GLU B CA 1
ATOM 3896 C C . GLU B 1 205 ? 0.09 44.219 13.367 1 97.75 205 GLU B C 1
ATOM 3898 O O . GLU B 1 205 ? -0.128 43.375 12.492 1 97.75 205 GLU B O 1
ATOM 3903 N N . GLU B 1 206 ? -0.518 45.406 13.492 1 98.06 206 GLU B N 1
ATOM 3904 C CA . GLU B 1 206 ? -1.475 45.844 12.477 1 98.06 206 GLU B CA 1
ATOM 3905 C C . GLU B 1 206 ? -0.803 46 11.117 1 98.06 206 GLU B C 1
ATOM 3907 O O . GLU B 1 206 ? 0.322 46.5 11.023 1 98.06 206 GLU B O 1
ATOM 3912 N N . GLY B 1 207 ? -1.438 45.531 10.117 1 98.12 207 GLY B N 1
ATOM 3913 C CA . GLY B 1 207 ? -0.975 45.719 8.758 1 98.12 207 GLY B CA 1
ATOM 3914 C C . GLY B 1 207 ? 0.344 45.031 8.469 1 98.12 207 GLY B C 1
ATOM 3915 O O . GLY B 1 207 ? 1.21 45.594 7.793 1 98.12 207 GLY B O 1
ATOM 3916 N N . TYR B 1 208 ? 0.532 43.875 8.922 1 98.31 208 TYR B N 1
ATOM 3917 C CA . TYR B 1 208 ? 1.825 43.188 8.836 1 98.31 208 TYR B CA 1
ATOM 3918 C C . TYR B 1 208 ? 1.869 42.25 7.652 1 98.31 208 TYR B C 1
ATOM 3920 O O . TYR B 1 208 ? 2.914 42.062 7.016 1 98.31 208 TYR B O 1
ATOM 3928 N N . PHE B 1 209 ? 0.758 41.625 7.277 1 98.75 209 PHE B N 1
ATOM 3929 C CA . PHE B 1 209 ? 0.777 40.5 6.328 1 98.75 209 PHE B CA 1
ATOM 3930 C C . PHE B 1 209 ? 0.335 40.969 4.945 1 98.75 209 PHE B C 1
ATOM 3932 O O . PHE B 1 209 ? -0.594 41.781 4.824 1 98.75 209 PHE B O 1
ATOM 3939 N N . ASP B 1 210 ? 1.04 40.438 3.949 1 98.81 210 ASP B N 1
ATOM 3940 C CA . ASP B 1 210 ? 0.686 40.688 2.553 1 98.81 210 ASP B CA 1
ATOM 3941 C C . ASP B 1 210 ? -0.421 39.719 2.102 1 98.81 210 ASP B C 1
ATOM 3943 O O . ASP B 1 210 ? -1.259 40.094 1.273 1 98.81 210 ASP B O 1
ATOM 3947 N N . SER B 1 211 ? -0.387 38.562 2.598 1 98.75 211 SER B N 1
ATOM 3948 C CA . SER B 1 211 ? -1.395 37.562 2.318 1 98.75 211 SER B CA 1
ATOM 3949 C C . SER B 1 211 ? -1.743 36.75 3.574 1 98.75 211 SER B C 1
ATOM 3951 O O . SER B 1 211 ? -0.865 36.438 4.383 1 98.75 211 SER B O 1
ATOM 3953 N N . VAL B 1 212 ? -3.021 36.469 3.719 1 98.88 212 VAL B N 1
ATOM 3954 C CA . VAL B 1 212 ? -3.52 35.562 4.738 1 98.88 212 VAL B CA 1
ATOM 3955 C C . VAL B 1 212 ? -4.312 34.438 4.078 1 98.88 212 VAL B C 1
ATOM 3957 O O . VAL B 1 212 ? -5.125 34.688 3.182 1 98.88 212 VAL B O 1
ATOM 3960 N N . VAL B 1 213 ? -4 33.219 4.508 1 98.81 213 VAL B N 1
ATOM 3961 C CA . VAL B 1 213 ? -4.699 32.062 3.918 1 98.81 213 VAL B CA 1
ATOM 3962 C C . VAL B 1 213 ? -5.352 31.25 5.02 1 98.81 213 VAL B C 1
ATOM 3964 O O . VAL B 1 213 ? -4.785 31.078 6.102 1 98.81 213 VAL B O 1
ATOM 3967 N N . CYS B 1 214 ? -6.605 30.828 4.777 1 98.44 214 CYS B N 1
ATOM 3968 C CA . CYS B 1 214 ? -7.387 29.906 5.598 1 98.44 214 CYS B CA 1
ATOM 3969 C C . CYS B 1 214 ? -7.891 28.734 4.773 1 98.44 214 CYS B C 1
ATOM 3971 O O . CYS B 1 214 ? -8.852 28.859 4.012 1 98.44 214 CYS B O 1
ATOM 3973 N N . ILE B 1 215 ? -7.266 27.578 5.031 1 97.44 215 ILE B N 1
ATOM 3974 C CA . ILE B 1 215 ? -7.645 26.406 4.25 1 97.44 215 ILE B CA 1
ATOM 3975 C C . ILE B 1 215 ? -8.375 25.406 5.141 1 97.44 215 ILE B C 1
ATOM 3977 O O . ILE B 1 215 ? -7.762 24.766 6.004 1 97.44 215 ILE B O 1
ATOM 3981 N N . PHE B 1 216 ? -9.68 25.234 4.848 1 95.31 216 PHE B N 1
ATOM 3982 C CA . PHE B 1 216 ? -10.531 24.328 5.613 1 95.31 216 PHE B CA 1
ATOM 3983 C C . PHE B 1 216 ? -10.406 24.609 7.105 1 95.31 216 PHE B C 1
ATOM 3985 O O . PHE B 1 216 ? -10.195 23.688 7.898 1 95.31 216 PHE B O 1
ATOM 3992 N N . MET B 1 217 ? -10.688 25.812 7.473 1 95.88 217 MET B N 1
ATOM 3993 C CA . MET B 1 217 ? -10.383 26.234 8.836 1 95.88 217 MET B CA 1
ATOM 3994 C C . MET B 1 217 ? -11.531 27.047 9.422 1 95.88 217 MET B C 1
ATOM 3996 O O . MET B 1 217 ? -11.953 26.812 10.555 1 95.88 217 MET B O 1
ATOM 4000 N N . LEU B 1 218 ? -12.094 28.016 8.734 1 96.88 218 LEU B N 1
ATOM 4001 C CA . LEU B 1 218 ? -13.031 28.984 9.266 1 96.88 218 LEU B CA 1
ATOM 4002 C C . LEU B 1 218 ? -14.312 28.312 9.742 1 96.88 218 LEU B C 1
ATOM 4004 O O . LEU B 1 218 ? -14.922 28.734 10.727 1 96.88 218 LEU B O 1
ATOM 4008 N N . HIS B 1 219 ? -14.719 27.266 9.062 1 95.19 219 HIS B N 1
ATOM 4009 C CA . HIS B 1 219 ? -15.977 26.609 9.391 1 95.19 219 HIS B CA 1
ATOM 4010 C C . HIS B 1 219 ? -15.898 25.906 10.75 1 95.19 219 HIS B C 1
ATOM 4012 O O . HIS B 1 219 ? -16.922 25.516 11.305 1 95.19 219 HIS B O 1
ATOM 4018 N N . HIS B 1 220 ? -14.781 25.828 11.32 1 93.31 220 HIS B N 1
ATOM 4019 C CA . HIS B 1 220 ? -14.609 25.203 12.633 1 93.31 220 HIS B CA 1
ATOM 4020 C C . HIS B 1 220 ? -14.773 26.234 13.75 1 93.31 220 HIS B C 1
ATOM 4022 O O . HIS B 1 220 ? -14.891 25.875 14.922 1 93.31 220 HIS B O 1
ATOM 4028 N N . LEU B 1 221 ? -14.852 27.469 13.438 1 95.12 221 LEU B N 1
ATOM 4029 C CA . LEU B 1 221 ? -14.805 28.531 14.438 1 95.12 221 LEU B CA 1
ATOM 4030 C C . LEU B 1 221 ? -16.203 28.844 14.969 1 95.12 221 LEU B C 1
ATOM 4032 O O . LEU B 1 221 ? -17.172 28.828 14.211 1 95.12 221 LEU B O 1
ATOM 4036 N N . ASP B 1 222 ? -16.25 29.219 16.234 1 93.62 222 ASP B N 1
ATOM 4037 C CA . ASP B 1 222 ? -17.5 29.641 16.859 1 93.62 222 ASP B CA 1
ATOM 4038 C C . ASP B 1 222 ? -17.828 31.094 16.5 1 93.62 222 ASP B C 1
ATOM 4040 O O . ASP B 1 222 ? -19 31.422 16.266 1 93.62 222 ASP B O 1
ATOM 4044 N N . ASP B 1 223 ? -16.844 31.875 16.469 1 95.94 223 ASP B N 1
ATOM 4045 C CA . ASP B 1 223 ? -16.984 33.312 16.203 1 95.94 223 ASP B CA 1
ATOM 4046 C C . ASP B 1 223 ? -16.234 33.688 14.945 1 95.94 223 ASP B C 1
ATOM 4048 O O . ASP B 1 223 ? -15.219 34.406 15.023 1 95.94 223 ASP B O 1
ATOM 4052 N N . ILE B 1 224 ? -16.875 33.406 13.789 1 97.31 224 ILE B N 1
ATOM 4053 C CA . ILE B 1 224 ? -16.234 33.656 12.5 1 97.31 224 ILE B CA 1
ATOM 4054 C C . ILE B 1 224 ? -16.062 35.156 12.305 1 97.31 224 ILE B C 1
ATOM 4056 O O . ILE B 1 224 ? -14.977 35.625 11.945 1 97.31 224 ILE B O 1
ATOM 4060 N N . PRO B 1 225 ? -17.031 36.031 12.664 1 97.56 225 PRO B N 1
ATOM 4061 C CA . PRO B 1 225 ? -16.844 37.469 12.531 1 97.56 225 PRO B CA 1
ATOM 4062 C C . PRO B 1 225 ? -15.672 38 13.359 1 97.56 225 PRO B C 1
ATOM 4064 O O . PRO B 1 225 ? -14.906 38.844 12.883 1 97.56 225 PRO B O 1
ATOM 4067 N N . GLY B 1 226 ? -15.586 37.438 14.555 1 97.62 226 GLY B N 1
ATOM 4068 C CA . GLY B 1 226 ? -14.469 37.844 15.391 1 97.62 226 GLY B CA 1
ATOM 4069 C C . GLY B 1 226 ? -13.117 37.531 14.773 1 97.62 226 GLY B C 1
ATOM 4070 O O . GLY B 1 226 ? -12.195 38.344 14.82 1 97.62 226 GLY B O 1
ATOM 4071 N N . ALA B 1 227 ? -13 36.406 14.188 1 98.38 227 ALA B N 1
ATOM 4072 C CA . ALA B 1 227 ? -11.766 35.969 13.523 1 98.38 227 ALA B CA 1
ATOM 4073 C C . ALA B 1 227 ? -11.461 36.875 12.328 1 98.38 227 ALA B C 1
ATOM 4075 O O . ALA B 1 227 ? -10.328 37.312 12.141 1 98.38 227 ALA B O 1
ATOM 4076 N N . LEU B 1 228 ? -12.516 37.188 11.523 1 98.5 228 LEU B N 1
ATOM 4077 C CA . LEU B 1 228 ? -12.344 38 10.328 1 98.5 228 LEU B CA 1
ATOM 4078 C C . LEU B 1 228 ? -11.914 39.406 10.695 1 98.5 228 LEU B C 1
ATOM 4080 O O . LEU B 1 228 ? -11.133 40.031 9.969 1 98.5 228 LEU B O 1
ATOM 4084 N N . ARG B 1 229 ? -12.375 39.875 11.812 1 97.81 229 ARG B N 1
ATOM 4085 C CA . ARG B 1 229 ? -12 41.219 12.273 1 97.81 229 ARG B CA 1
ATOM 4086 C C . ARG B 1 229 ? -10.523 41.281 12.633 1 97.81 229 ARG B C 1
ATOM 4088 O O . ARG B 1 229 ? -9.828 42.25 12.273 1 97.81 229 ARG B O 1
ATOM 4095 N N . ASP B 1 230 ? -10.078 40.281 13.328 1 98.38 230 ASP B N 1
ATOM 4096 C CA . ASP B 1 230 ? -8.672 40.312 13.734 1 98.38 230 ASP B CA 1
ATOM 4097 C C . ASP B 1 230 ? -7.754 40.031 12.547 1 98.38 230 ASP B C 1
ATOM 4099 O O . ASP B 1 230 ? -6.652 40.562 12.469 1 98.38 230 ASP B O 1
ATOM 4103 N N . ILE B 1 231 ? -8.172 39.188 11.609 1 98.62 231 ILE B N 1
ATOM 4104 C CA . ILE B 1 231 ? -7.422 38.969 10.383 1 98.62 231 ILE B CA 1
ATOM 4105 C C . ILE B 1 231 ? -7.293 40.281 9.609 1 98.62 231 ILE B C 1
ATOM 4107 O O . ILE B 1 231 ? -6.219 40.625 9.094 1 98.62 231 ILE B O 1
ATOM 4111 N N . LYS B 1 232 ? -8.359 41.031 9.625 1 98.44 232 LYS B N 1
ATOM 4112 C CA . LYS B 1 232 ? -8.344 42.344 8.984 1 98.44 232 LYS B CA 1
ATOM 4113 C C . LYS B 1 232 ? -7.301 43.281 9.625 1 98.44 232 LYS B C 1
ATOM 4115 O O . LYS B 1 232 ? -6.574 43.969 8.93 1 98.44 232 LYS B O 1
ATOM 4120 N N . ARG B 1 233 ? -7.27 43.219 10.922 1 98.25 233 ARG B N 1
ATOM 4121 C CA . ARG B 1 233 ? -6.348 44.062 11.664 1 98.25 233 ARG B CA 1
ATOM 4122 C C . ARG B 1 233 ? -4.902 43.812 11.242 1 98.25 233 ARG B C 1
ATOM 4124 O O . ARG B 1 233 ? -4.121 44.75 11.078 1 98.25 233 ARG B O 1
ATOM 4131 N N . VAL B 1 234 ? -4.504 42.562 11.016 1 98.5 234 VAL B N 1
ATOM 4132 C CA . VAL B 1 234 ? -3.105 42.219 10.773 1 98.5 234 VAL B CA 1
ATOM 4133 C C . VAL B 1 234 ? -2.805 42.281 9.281 1 98.5 234 VAL B C 1
ATOM 4135 O O . VAL B 1 234 ? -1.656 42.125 8.859 1 98.5 234 VAL B O 1
ATOM 4138 N N . LEU B 1 235 ? -3.773 42.5 8.453 1 98.56 235 LEU B N 1
ATOM 4139 C CA . LEU B 1 235 ? -3.615 42.562 7.004 1 98.56 235 LEU B CA 1
ATOM 4140 C C . LEU B 1 235 ? -3.145 43.938 6.566 1 98.56 235 LEU B C 1
ATOM 4142 O O . LEU B 1 235 ? -3.65 44.938 7.051 1 98.56 235 LEU B O 1
ATOM 4146 N N . LYS B 1 236 ? -2.178 43.969 5.676 1 98.25 236 LYS B N 1
ATOM 4147 C CA . LYS B 1 236 ? -1.787 45.25 5.062 1 98.25 236 LYS B CA 1
ATOM 4148 C C . LYS B 1 236 ? -2.941 45.844 4.27 1 98.25 236 LYS B C 1
ATOM 4150 O O . LYS B 1 236 ? -3.814 45.125 3.785 1 98.25 236 LYS B O 1
ATOM 4155 N N . PRO B 1 237 ? -2.887 47.156 4.062 1 97.06 237 PRO B N 1
ATOM 4156 C CA . PRO B 1 237 ? -3.932 47.812 3.264 1 97.06 237 PRO B CA 1
ATOM 4157 C C . PRO B 1 237 ? -4.055 47.219 1.862 1 97.06 237 PRO B C 1
ATOM 4159 O O . PRO B 1 237 ? -5.16 47.094 1.333 1 97.06 237 PRO B O 1
ATOM 4162 N N . SER B 1 238 ? -3.02 46.781 1.29 1 96.12 238 SER B N 1
ATOM 4163 C CA . SER B 1 238 ? -3.031 46.188 -0.047 1 96.12 238 SER B CA 1
ATOM 4164 C C . SER B 1 238 ? -3.049 44.688 0.014 1 96.12 238 SER B C 1
ATOM 4166 O O . SER B 1 238 ? -2.875 44 -1.006 1 96.12 238 SER B O 1
ATOM 4168 N N . GLY B 1 239 ? -3.156 44.188 1.246 1 98.19 239 GLY B N 1
ATOM 4169 C CA . GLY B 1 239 ? -3.082 42.719 1.412 1 98.19 239 GLY B CA 1
ATOM 4170 C C . GLY B 1 239 ? -4.359 42.031 1.008 1 98.19 239 GLY B C 1
ATOM 4171 O O . GLY B 1 239 ? -5.387 42.656 0.776 1 98.19 239 GLY B O 1
ATOM 4172 N N . GLU B 1 240 ? -4.254 40.688 0.849 1 98.56 240 GLU B N 1
ATOM 4173 C CA . GLU B 1 240 ? -5.406 39.875 0.462 1 98.56 240 GLU B CA 1
ATOM 4174 C C . GLU B 1 240 ? -5.566 38.656 1.38 1 98.56 240 GLU B C 1
ATOM 4176 O O . GLU B 1 240 ? -4.586 38.156 1.924 1 98.56 240 GLU B O 1
ATOM 4181 N N . VAL B 1 241 ? -6.824 38.312 1.522 1 98.75 241 VAL B N 1
ATOM 4182 C CA . VAL B 1 241 ? -7.188 37.094 2.236 1 98.75 241 VAL B CA 1
ATOM 4183 C C . VAL B 1 241 ? -7.723 36.062 1.251 1 98.75 241 VAL B C 1
ATOM 4185 O O . VAL B 1 241 ? -8.508 36.375 0.36 1 98.75 241 VAL B O 1
ATOM 4188 N N . PHE B 1 242 ? -7.215 34.844 1.371 1 98.75 242 PHE B N 1
ATOM 4189 C CA . PHE B 1 242 ? -7.711 33.688 0.601 1 98.75 242 PHE B CA 1
ATOM 4190 C C . PHE B 1 242 ? -8.227 32.594 1.523 1 98.75 242 PHE B C 1
ATOM 4192 O O . PHE B 1 242 ? -7.484 32.094 2.355 1 98.75 242 PHE B O 1
ATOM 4199 N N . ALA B 1 243 ? -9.492 32.281 1.406 1 98.62 243 ALA B N 1
ATOM 4200 C CA . ALA B 1 243 ? -10.086 31.219 2.207 1 98.62 243 ALA B CA 1
ATOM 4201 C C . ALA B 1 243 ? -10.734 30.156 1.318 1 98.62 243 ALA B C 1
ATOM 4203 O O . ALA B 1 243 ? -11.273 30.484 0.254 1 98.62 243 ALA B O 1
ATOM 4204 N N . VAL B 1 244 ? -10.594 28.922 1.764 1 98 244 VAL B N 1
ATOM 4205 C CA . VAL B 1 244 ? -11.203 27.766 1.101 1 98 244 VAL B CA 1
ATOM 4206 C C . VAL B 1 244 ? -11.984 26.938 2.115 1 98 244 VAL B C 1
ATOM 4208 O O . VAL B 1 244 ? -11.438 26.516 3.135 1 98 244 VAL B O 1
ATOM 4211 N N . GLU B 1 245 ? -13.312 26.75 1.764 1 97.31 245 GLU B N 1
ATOM 4212 C CA . GLU B 1 245 ? -14.172 26.062 2.725 1 97.31 245 GLU B CA 1
ATOM 4213 C C . GLU B 1 245 ? -15.047 25.016 2.037 1 97.31 245 GLU B C 1
ATOM 4215 O O . GLU B 1 245 ? -15.664 25.297 1.013 1 97.31 245 GLU B O 1
ATOM 4220 N N . PRO B 1 246 ? -15.055 23.797 2.625 1 95.38 246 PRO B N 1
ATOM 4221 C CA . PRO B 1 246 ? -15.945 22.781 2.053 1 95.38 246 PRO B CA 1
ATOM 4222 C C . PRO B 1 246 ? -17.422 23.078 2.311 1 95.38 246 PRO B C 1
ATOM 4224 O O . PRO B 1 246 ? -17.781 23.547 3.395 1 95.38 246 PRO B O 1
ATOM 4227 N N . ILE B 1 247 ? -18.219 22.797 1.349 1 94.62 247 ILE B N 1
ATOM 4228 C CA . ILE B 1 247 ? -19.641 23.062 1.465 1 94.62 247 ILE B CA 1
ATOM 4229 C C . ILE B 1 247 ? -20.328 21.906 2.189 1 94.62 247 ILE B C 1
ATOM 4231 O O . ILE B 1 247 ? -21.234 22.109 2.992 1 94.62 247 ILE B O 1
ATOM 4235 N N . ASP B 1 248 ? -19.828 20.734 1.962 1 88.81 248 ASP B N 1
ATOM 4236 C CA . ASP B 1 248 ? -20.5 19.531 2.424 1 88.81 248 ASP B CA 1
ATOM 4237 C C . ASP B 1 248 ? -19.938 19.047 3.76 1 88.81 248 ASP B C 1
ATOM 4239 O O . ASP B 1 248 ? -20.266 17.953 4.227 1 88.81 248 ASP B O 1
ATOM 4243 N N . HIS B 1 249 ? -19.109 19.766 4.332 1 84.75 249 HIS B N 1
ATOM 4244 C CA . HIS B 1 249 ? -18.578 19.5 5.668 1 84.75 249 HIS B CA 1
ATOM 4245 C C . HIS B 1 249 ? -18.719 20.734 6.57 1 84.75 249 HIS B C 1
ATOM 4247 O O . HIS B 1 249 ? -18.109 21.766 6.316 1 84.75 249 HIS B O 1
ATOM 4253 N N . PHE B 1 250 ? -19.531 20.562 7.496 1 79.56 250 PHE B N 1
ATOM 4254 C CA . PHE B 1 250 ? -19.781 21.688 8.391 1 79.56 250 PHE B CA 1
ATOM 4255 C C . PHE B 1 250 ? -20.109 21.203 9.789 1 79.56 250 PHE B C 1
ATOM 4257 O O . PHE B 1 250 ? -20.484 20.047 9.977 1 79.56 250 PHE B O 1
ATOM 4264 N N . HIS B 1 251 ? -19.672 22.203 10.609 1 79.94 251 HIS B N 1
ATOM 4265 C CA . HIS B 1 251 ? -20 22.031 12.023 1 79.94 251 HIS B CA 1
ATOM 4266 C C . HIS B 1 251 ? -21.172 22.906 12.438 1 79.94 251 HIS B C 1
ATOM 4268 O O . HIS B 1 251 ? -21.047 24.125 12.5 1 79.94 251 HIS B O 1
ATOM 4274 N N . ASP B 1 252 ? -22.312 22.453 12.5 1 81.12 252 ASP B N 1
ATOM 4275 C CA . ASP B 1 252 ? -23.562 23.094 12.938 1 81.12 252 ASP B CA 1
ATOM 4276 C C . ASP B 1 252 ? -24.266 23.766 11.766 1 81.12 252 ASP B C 1
ATOM 4278 O O . ASP B 1 252 ? -25.453 23.547 11.547 1 81.12 252 ASP B O 1
ATOM 4282 N N . VAL B 1 253 ? -23.375 24.734 11.008 1 88 253 VAL B N 1
ATOM 4283 C CA . VAL B 1 253 ? -24.031 25.5 9.953 1 88 253 VAL B CA 1
ATOM 4284 C C . VAL B 1 253 ? -23.391 25.188 8.602 1 88 253 VAL B C 1
ATOM 4286 O O . VAL B 1 253 ? -22.172 25.297 8.438 1 88 253 VAL B O 1
ATOM 4289 N N . GLN B 1 254 ? -24.25 24.766 7.695 1 92.69 254 GLN B N 1
ATOM 4290 C CA . GLN B 1 254 ? -23.797 24.641 6.312 1 92.69 254 GLN B CA 1
ATOM 4291 C C . GLN B 1 254 ? -23.734 26 5.625 1 92.69 254 GLN B C 1
ATOM 4293 O O . GLN B 1 254 ? -24.719 26.75 5.641 1 92.69 254 GLN B O 1
ATOM 4298 N N . ARG B 1 255 ? -22.641 26.312 5.035 1 95.5 255 ARG B N 1
ATOM 4299 C CA . ARG B 1 255 ? -22.453 27.609 4.395 1 95.5 255 ARG B CA 1
ATOM 4300 C C . ARG B 1 255 ? -22.109 27.453 2.922 1 95.5 255 ARG B C 1
ATOM 4302 O O . ARG B 1 255 ? -21.297 26.594 2.562 1 95.5 255 ARG B O 1
ATOM 4309 N N . TYR B 1 256 ? -22.781 28.234 2.207 1 96.56 256 TYR B N 1
ATOM 4310 C CA . TYR B 1 256 ? -22.516 28.328 0.777 1 96.56 256 TYR B CA 1
ATOM 4311 C C . TYR B 1 256 ? -21.688 29.562 0.46 1 96.56 256 TYR B C 1
ATOM 4313 O O . TYR B 1 256 ? -21.453 30.391 1.337 1 96.56 256 TYR B O 1
ATOM 4321 N N . PRO B 1 257 ? -21.219 29.672 -0.804 1 97.38 257 PRO B N 1
ATOM 4322 C CA . PRO B 1 257 ? -20.375 30.812 -1.157 1 97.38 257 PRO B CA 1
ATOM 4323 C C . PRO B 1 257 ? -20.984 32.156 -0.773 1 97.38 257 PRO B C 1
ATOM 4325 O O . PRO B 1 257 ? -20.297 33.031 -0.241 1 97.38 257 PRO B O 1
ATOM 4328 N N . ASP B 1 258 ? -22.219 32.312 -0.946 1 97.38 258 ASP B N 1
ATOM 4329 C CA . ASP B 1 258 ? -22.875 33.562 -0.658 1 97.38 258 ASP B CA 1
ATOM 4330 C C . ASP B 1 258 ? -22.891 33.844 0.842 1 97.38 258 ASP B C 1
ATOM 4332 O O . ASP B 1 258 ? -22.812 35 1.262 1 97.38 258 ASP B O 1
ATOM 4336 N N . ASP B 1 259 ? -22.984 32.812 1.62 1 97.62 259 ASP B N 1
ATOM 4337 C CA . ASP B 1 259 ? -22.922 32.969 3.07 1 97.62 259 ASP B CA 1
ATOM 4338 C C . ASP B 1 259 ? -21.562 33.5 3.506 1 97.62 259 ASP B C 1
ATOM 4340 O O . ASP B 1 259 ? -21.484 34.406 4.355 1 97.62 259 ASP B O 1
ATOM 4344 N N . TRP B 1 260 ? -20.594 33 2.896 1 98.19 260 TRP B N 1
ATOM 4345 C CA . TRP B 1 260 ? -19.234 33.469 3.191 1 98.19 260 TRP B CA 1
ATOM 4346 C C . TRP B 1 260 ? -19.031 34.906 2.73 1 98.19 260 TRP B C 1
ATOM 4348 O O . TRP B 1 260 ? -18.406 35.719 3.426 1 98.19 260 TRP B O 1
ATOM 4358 N N . LYS B 1 261 ? -19.578 35.219 1.556 1 98.19 261 LYS B N 1
ATOM 4359 C CA . LYS B 1 261 ? -19.5 36.562 1.029 1 98.19 261 LYS B CA 1
ATOM 4360 C C . LYS B 1 261 ? -20.078 37.594 2.02 1 98.19 261 LYS B C 1
ATOM 4362 O O . LYS B 1 261 ? -19.484 38.625 2.279 1 98.19 261 LYS B O 1
ATOM 4367 N N . GLU B 1 262 ? -21.172 37.219 2.545 1 98.25 262 GLU B N 1
ATOM 4368 C CA . GLU B 1 262 ? -21.828 38.125 3.492 1 98.25 262 GLU B CA 1
ATOM 4369 C C . GLU B 1 262 ? -21.016 38.281 4.766 1 98.25 262 GLU B C 1
ATOM 4371 O O . GLU B 1 262 ? -20.875 39.406 5.289 1 98.25 262 GLU B O 1
ATOM 4376 N N . LEU B 1 263 ? -20.484 37.188 5.246 1 98.12 263 LEU B N 1
ATOM 4377 C CA . LEU B 1 263 ? -19.672 37.219 6.457 1 98.12 263 LEU B CA 1
ATOM 4378 C C . LEU B 1 263 ? -18.469 38.125 6.27 1 98.12 263 LEU B C 1
ATOM 4380 O O . LEU B 1 263 ? -18.156 38.938 7.141 1 98.12 263 LEU B O 1
ATOM 4384 N N . PHE B 1 264 ? -17.828 38.031 5.137 1 98.62 264 PHE B N 1
ATOM 4385 C CA . PHE B 1 264 ? -16.641 38.844 4.855 1 98.62 264 PHE B CA 1
ATOM 4386 C C . PHE B 1 264 ? -17.031 40.281 4.648 1 98.62 264 PHE B C 1
ATOM 4388 O O . PHE B 1 264 ? -16.344 41.188 5.148 1 98.62 264 PHE B O 1
ATOM 4395 N N . ARG B 1 265 ? -18.094 40.562 3.938 1 98.19 265 ARG B N 1
ATOM 4396 C CA . ARG B 1 265 ? -18.562 41.938 3.715 1 98.19 265 ARG B CA 1
ATOM 4397 C C . ARG B 1 265 ? -18.906 42.625 5.035 1 98.19 265 ARG B C 1
ATOM 4399 O O . ARG B 1 265 ? -18.531 43.781 5.25 1 98.19 265 ARG B O 1
ATOM 4406 N N . ASP B 1 266 ? -19.547 41.844 5.859 1 97.94 266 ASP B N 1
ATOM 4407 C CA . ASP B 1 266 ? -19.938 42.406 7.16 1 97.94 266 ASP B CA 1
ATOM 4408 C C . ASP B 1 266 ? -18.719 42.75 8.008 1 97.94 266 ASP B C 1
ATOM 4410 O O . ASP B 1 266 ? -18.766 43.625 8.852 1 97.94 266 ASP B O 1
ATOM 4414 N N . ALA B 1 267 ? -17.688 42.062 7.758 1 97.62 267 ALA B N 1
ATOM 4415 C CA . ALA B 1 267 ? -16.453 42.312 8.492 1 97.62 267 ALA B CA 1
ATOM 4416 C C . ALA B 1 267 ? -15.641 43.438 7.852 1 97.62 267 ALA B C 1
ATOM 4418 O O . ALA B 1 267 ? -14.578 43.812 8.352 1 97.62 267 ALA B O 1
ATOM 4419 N N . GLY B 1 268 ? -16.078 43.938 6.727 1 96.88 268 GLY B N 1
ATOM 4420 C CA . GLY B 1 268 ? -15.461 45.125 6.145 1 96.88 268 GLY B CA 1
ATOM 4421 C C . GLY B 1 268 ? -14.547 44.812 4.977 1 96.88 268 GLY B C 1
ATOM 4422 O O . GLY B 1 268 ? -13.656 45.625 4.645 1 96.88 268 GLY B O 1
ATOM 4423 N N . TYR B 1 269 ? -14.734 43.688 4.297 1 98.25 269 TYR B N 1
ATOM 4424 C CA . TYR B 1 269 ? -13.922 43.312 3.146 1 98.25 269 TYR B CA 1
ATOM 4425 C C . TYR B 1 269 ? -14.664 43.594 1.843 1 98.25 269 TYR B C 1
ATOM 4427 O O . TYR B 1 269 ? -15.898 43.594 1.814 1 98.25 269 TYR B O 1
ATOM 4435 N N . GLU B 1 270 ? -13.922 43.875 0.775 1 98.06 270 GLU B N 1
ATOM 4436 C CA . GLU B 1 270 ? -14.383 43.562 -0.579 1 98.06 270 GLU B CA 1
ATOM 4437 C C . GLU B 1 270 ? -14.109 42.125 -0.942 1 98.06 270 GLU B C 1
ATOM 4439 O O . GLU B 1 270 ? -12.992 41.625 -0.749 1 98.06 270 GLU B O 1
ATOM 4444 N N . VAL B 1 271 ? -15.133 41.469 -1.408 1 98.19 271 VAL B N 1
ATOM 4445 C CA . VAL B 1 271 ? -14.969 40.031 -1.44 1 98.19 271 VAL B CA 1
ATOM 4446 C C . VAL B 1 271 ? -15.508 39.469 -2.758 1 98.19 271 VAL B C 1
ATOM 4448 O O . VAL B 1 271 ? -16.531 39.938 -3.256 1 98.19 271 VAL B O 1
ATOM 4451 N N . GLU B 1 272 ? -14.82 38.562 -3.332 1 97.88 272 GLU B N 1
ATOM 4452 C CA . GLU B 1 272 ? -15.242 37.688 -4.434 1 97.88 272 GLU B CA 1
ATOM 4453 C C . GLU B 1 272 ? -15.32 36.219 -3.992 1 97.88 272 GLU B C 1
ATOM 4455 O O . GLU B 1 272 ? -14.453 35.75 -3.266 1 97.88 272 GLU B O 1
ATOM 4460 N N . VAL B 1 273 ? -16.359 35.594 -4.418 1 98.25 273 VAL B N 1
ATOM 4461 C CA . VAL B 1 273 ? -16.531 34.188 -4.059 1 98.25 273 VAL B CA 1
ATOM 4462 C C . VAL B 1 273 ? -16.891 33.375 -5.305 1 98.25 273 VAL B C 1
ATOM 4464 O O . VAL B 1 273 ? -17.516 33.875 -6.23 1 98.25 273 VAL B O 1
ATOM 4467 N N . TRP B 1 274 ? -16.438 32.156 -5.332 1 97.5 274 TRP B N 1
ATOM 4468 C CA . TRP B 1 274 ? -16.844 31.219 -6.367 1 97.5 274 TRP B CA 1
ATOM 4469 C C . TRP B 1 274 ? -16.781 29.781 -5.84 1 97.5 274 TRP B C 1
ATOM 4471 O O . TRP B 1 274 ? -16.266 29.531 -4.75 1 97.5 274 TRP B O 1
ATOM 4481 N N . GLU B 1 275 ? -17.422 28.938 -6.535 1 97.12 275 GLU B N 1
ATOM 4482 C C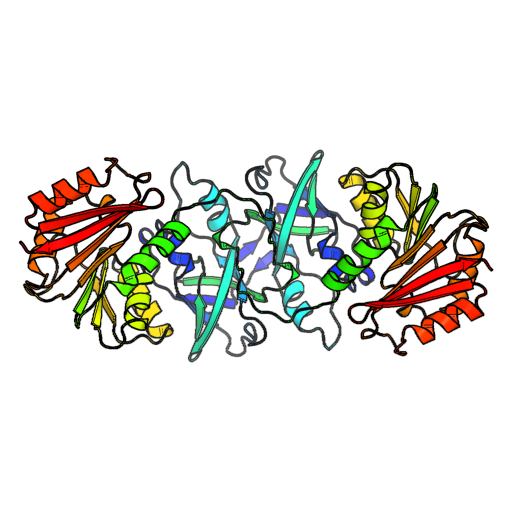A . GLU B 1 275 ? -17.5 27.531 -6.137 1 97.12 275 GLU B CA 1
ATOM 4483 C C . GLU B 1 275 ? -16.859 26.625 -7.18 1 97.12 275 GLU B C 1
ATOM 4485 O O . GLU B 1 275 ? -17.031 26.828 -8.383 1 97.12 275 GLU B O 1
ATOM 4490 N N . LYS B 1 276 ? -16.031 25.719 -6.719 1 94.94 276 LYS B N 1
ATOM 4491 C CA . LYS B 1 276 ? -15.484 24.641 -7.551 1 94.94 276 LYS B CA 1
ATOM 4492 C C . LYS B 1 276 ? -15.414 23.328 -6.77 1 94.94 276 LYS B C 1
ATOM 4494 O O . LYS B 1 276 ? -14.852 23.281 -5.676 1 94.94 276 LYS B O 1
ATOM 4499 N N . ASP B 1 277 ? -16.062 22.281 -7.211 1 91 277 ASP B N 1
ATOM 4500 C CA . ASP B 1 277 ? -16.016 20.938 -6.625 1 91 277 ASP B CA 1
ATOM 4501 C C . ASP B 1 277 ? -16.531 20.953 -5.191 1 91 277 ASP B C 1
ATOM 4503 O O . ASP B 1 277 ? -15.898 20.406 -4.289 1 91 277 ASP B O 1
ATOM 4507 N N . ASN B 1 278 ? -17.578 21.609 -4.984 1 93.69 278 ASN B N 1
ATOM 4508 C CA . ASN B 1 278 ? -18.266 21.672 -3.701 1 93.69 278 ASN B CA 1
ATOM 4509 C C . ASN B 1 278 ? -17.406 22.359 -2.643 1 93.69 278 ASN B C 1
ATOM 4511 O O . ASN B 1 278 ? -17.484 22.031 -1.461 1 93.69 278 ASN B O 1
ATOM 4515 N N . ILE B 1 279 ? -16.578 23.219 -3.127 1 96.75 279 ILE B N 1
ATOM 4516 C CA . ILE B 1 279 ? -15.719 24.031 -2.266 1 96.75 279 ILE B CA 1
ATOM 4517 C C . ILE B 1 279 ? -15.961 25.516 -2.533 1 96.75 279 ILE B C 1
ATOM 4519 O O . ILE B 1 279 ? -16.062 25.938 -3.688 1 96.75 279 ILE B O 1
ATOM 4523 N N . SER B 1 280 ? -16.078 26.266 -1.525 1 98.19 280 SER B N 1
ATOM 4524 C CA . SER B 1 280 ? -16.172 27.719 -1.631 1 98.19 280 SER B CA 1
ATOM 4525 C C . SER B 1 280 ? -14.781 28.359 -1.594 1 98.19 280 SER B C 1
ATOM 4527 O O . SER B 1 280 ? -14.008 28.109 -0.668 1 98.19 280 SER B O 1
ATOM 4529 N N . PHE B 1 281 ? -14.555 29.109 -2.609 1 98.56 281 PHE B N 1
ATOM 4530 C CA . PHE B 1 281 ? -13.344 29.922 -2.646 1 98.56 281 PHE B CA 1
ATOM 4531 C C . PHE B 1 281 ? -13.672 31.391 -2.334 1 98.56 281 PHE B C 1
ATOM 4533 O O . PHE B 1 281 ? -14.641 31.938 -2.865 1 98.56 281 PHE B O 1
ATOM 4540 N N . ILE B 1 282 ? -12.906 31.953 -1.489 1 98.69 282 ILE B N 1
ATOM 4541 C CA . ILE B 1 282 ? -13.109 33.344 -1.069 1 98.69 282 ILE B CA 1
ATOM 4542 C C . ILE B 1 282 ? -11.82 34.125 -1.272 1 98.69 282 ILE B C 1
ATOM 4544 O O . ILE B 1 282 ? -10.75 33.719 -0.806 1 98.69 282 ILE B O 1
ATOM 4548 N N . ARG B 1 283 ? -11.891 35.188 -2.02 1 98.56 283 ARG B N 1
ATOM 4549 C CA . ARG B 1 283 ? -10.828 36.188 -2.158 1 98.56 283 ARG B CA 1
ATOM 4550 C C . ARG B 1 283 ? -11.281 37.531 -1.671 1 98.56 283 ARG B C 1
ATOM 4552 O O . ARG B 1 283 ? -12.266 38.094 -2.17 1 98.56 283 ARG B O 1
ATOM 4559 N N . ALA B 1 284 ? -10.531 38.062 -0.697 1 98.69 284 ALA B N 1
ATOM 4560 C CA . ALA B 1 284 ? -11 39.281 -0.073 1 98.69 284 ALA B CA 1
ATOM 4561 C C . ALA B 1 284 ? -9.844 40.281 0.124 1 98.69 284 ALA B C 1
ATOM 4563 O O . ALA B 1 284 ? -8.695 39.875 0.273 1 98.69 284 ALA B O 1
ATOM 4564 N N . CYS B 1 285 ? -10.195 41.531 0.065 1 97.81 285 CYS B N 1
ATOM 4565 C CA . CYS B 1 285 ? -9.266 42.625 0.344 1 97.81 285 CYS B CA 1
ATOM 4566 C C . CYS B 1 285 ? -9.945 43.719 1.146 1 97.81 285 CYS B C 1
ATOM 4568 O O . CYS B 1 285 ? -11.164 43.688 1.354 1 97.81 285 CYS B O 1
ATOM 4570 N N . LEU B 1 286 ? -9.062 44.594 1.678 1 93.69 286 LEU B N 1
ATOM 4571 C CA . LEU B 1 286 ? -9.633 45.656 2.486 1 93.69 286 LEU B CA 1
ATOM 4572 C C . LEU B 1 286 ? -10.359 46.656 1.609 1 93.69 286 LEU B C 1
ATOM 4574 O O . LEU B 1 286 ? -9.922 46.938 0.489 1 93.69 286 LEU B O 1
ATOM 4578 N N . LYS B 1 287 ? -11.5 47.188 2.18 1 80.5 287 LYS B N 1
ATOM 4579 C CA . LYS B 1 287 ? -12.266 48.219 1.515 1 80.5 287 LYS B CA 1
ATOM 4580 C C . LYS B 1 287 ? -11.547 49.562 1.604 1 80.5 287 LYS B C 1
ATOM 4582 O O . LYS B 1 287 ? -10.859 49.844 2.588 1 80.5 287 LYS B O 1
#

InterPro domains:
  IPR013216 Methyltransferase type 11 [PF08241] (145-242)
  IPR029063 S-adenosyl-L-methionine-dependent methyltransferase superfamily [G3DSA:3.40.50.150] (89-282)
  IPR029063 S-adenosyl-L-methionine-dependent methyltransferase superfamily [SSF53335] (110-276)

Radius of gyration: 29.71 Å; Cα contacts (8 Å, |Δi|>4): 1249; chains: 2; bounding box: 48×89×62 Å

pLDDT: mean 93.76, std 7.08, range [54.03, 98.94]

Organism: Methanocorpusculum labreanum (strain ATCC 43576 / DSM 4855 / Z) (NCBI:txid410358)